Protein AF-A0A7X6YF67-F1 (afdb_monomer)

Sequence (470 aa):
MKRSTMWAGLFCGLAAAAMQTAEAADAVNAQYRPQLFKQFGDHVNTPDGLAQDRHGNIFMAAPNFVDASYPGAIMKMDKKTGKWSVFVTGLIHPETGRGAPMGMEFAEDGHLYYCDNQYFNDKNYKSRVMRVVIDKAGEPQRIEPVVENIKLANALRVRGNAIYFTETFFDLEGKNLGGVYRVPISAFKERPVRLLPKAQWQQDPYCIGVTETTPLPHRKDTAATDGMCFDKEGNIYTGNFGDGHFYVMRLQRDGSYAKPETLIYDPKIFPSCDGVCYYAKKNWVIITDSERNAVRYWDIKAGTLGLLWENVDTDGADGLLDQPCEPMVWGDKLIVVNFDMKFPGLLNTVNDNVHTVSVIDLGTGGCPFLNLFRKEAMRNFLDFKGKTALVTGAAGAIGKGVALGLAQRGARVVVTDLKQDTVDAVVAELTSAGYDVAGLAADVTDESRVKAVVELAATRFDKTIDILVN

Structure (mmCIF, N/CA/C/O backbone):
data_AF-A0A7X6YF67-F1
#
_entry.id   AF-A0A7X6YF67-F1
#
loop_
_atom_site.group_PDB
_atom_site.id
_atom_site.type_symbol
_atom_site.label_atom_id
_atom_site.label_alt_id
_atom_site.label_comp_id
_atom_site.label_asym_id
_atom_site.label_entity_id
_atom_site.label_seq_id
_atom_site.pdbx_PDB_ins_code
_atom_site.Cartn_x
_atom_site.Cartn_y
_atom_site.Cartn_z
_atom_site.occupancy
_atom_site.B_iso_or_equiv
_atom_site.auth_seq_id
_atom_site.auth_comp_id
_atom_site.auth_asym_id
_atom_site.auth_atom_id
_atom_site.pdbx_PDB_model_num
ATOM 1 N N . MET A 1 1 ? -8.583 -12.283 67.892 1.00 35.72 1 MET A N 1
ATOM 2 C CA . MET A 1 1 ? -8.104 -13.077 66.734 1.00 35.72 1 MET A CA 1
ATOM 3 C C . MET A 1 1 ? -9.302 -13.501 65.892 1.00 35.72 1 MET A C 1
ATOM 5 O O . MET A 1 1 ? -10.308 -13.852 66.487 1.00 35.72 1 MET A O 1
ATOM 9 N N . LYS A 1 2 ? -9.162 -13.494 64.555 1.00 32.31 2 LYS A N 1
ATOM 10 C CA . LYS A 1 2 ? -10.157 -13.796 63.491 1.00 32.31 2 LYS A CA 1
ATOM 11 C C . LYS A 1 2 ? -10.908 -12.600 62.871 1.00 32.31 2 LYS A C 1
ATOM 13 O O . LYS A 1 2 ? -12.111 -12.445 63.028 1.00 32.31 2 LYS A O 1
ATOM 18 N N . ARG A 1 3 ? -10.177 -11.822 62.065 1.00 29.69 3 ARG A N 1
ATOM 19 C CA . ARG A 1 3 ? -10.661 -11.147 60.843 1.00 29.69 3 ARG A CA 1
ATOM 20 C C . ARG A 1 3 ? -9.511 -11.159 59.826 1.00 29.69 3 ARG A C 1
ATOM 22 O O . ARG A 1 3 ? -8.701 -10.244 59.827 1.00 29.69 3 ARG A O 1
ATOM 29 N N . SER A 1 4 ? -9.375 -12.219 59.028 1.00 31.50 4 SER A N 1
ATOM 30 C CA . SER A 1 4 ? -8.362 -12.257 57.952 1.00 31.50 4 SER A CA 1
ATOM 31 C C . SER A 1 4 ? -8.718 -13.128 56.738 1.00 31.50 4 SER A C 1
ATOM 33 O O . SER A 1 4 ? -7.866 -13.341 55.888 1.00 31.50 4 SER A O 1
ATOM 35 N N . THR A 1 5 ? -9.959 -13.608 56.591 1.00 32.53 5 THR A N 1
ATOM 36 C CA . THR A 1 5 ? -10.282 -14.622 55.559 1.00 32.53 5 THR A CA 1
ATOM 37 C C . THR A 1 5 ? -11.200 -14.146 54.425 1.00 32.53 5 THR A C 1
ATOM 39 O O . THR A 1 5 ? -11.457 -14.911 53.507 1.00 32.53 5 THR A O 1
ATOM 42 N N . MET A 1 6 ? -11.669 -12.891 54.419 1.00 29.45 6 MET A N 1
ATOM 43 C CA . MET A 1 6 ? -12.591 -12.396 53.372 1.00 29.45 6 MET A CA 1
ATOM 44 C C . MET A 1 6 ? -11.921 -11.684 52.186 1.00 29.45 6 MET A C 1
A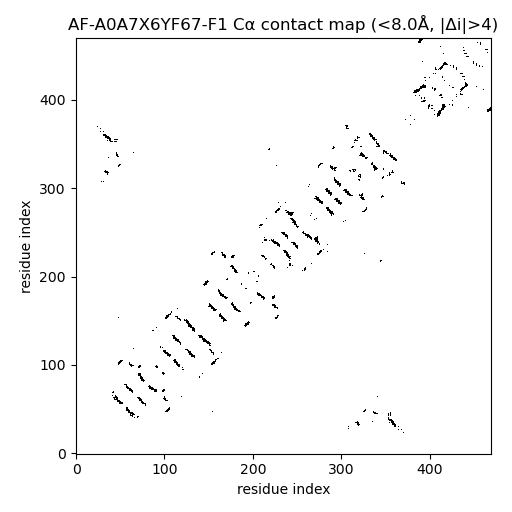TOM 46 O O . MET A 1 6 ? -12.584 -11.436 51.188 1.00 29.45 6 MET A O 1
ATOM 50 N N . TRP A 1 7 ? -10.620 -11.385 52.247 1.00 28.22 7 TRP A N 1
ATOM 51 C CA . TRP A 1 7 ? -9.927 -10.657 51.170 1.00 28.22 7 TRP A CA 1
ATOM 52 C C . TRP A 1 7 ? -9.307 -11.563 50.092 1.00 28.22 7 TRP A C 1
ATOM 54 O O . TRP A 1 7 ? -9.052 -11.103 48.984 1.00 28.22 7 TRP A O 1
ATOM 64 N N . ALA A 1 8 ? -9.127 -12.860 50.365 1.00 29.19 8 ALA A N 1
ATOM 65 C CA . ALA A 1 8 ? -8.535 -13.797 49.403 1.00 29.19 8 ALA A CA 1
ATOM 66 C C . ALA A 1 8 ? -9.515 -14.239 48.293 1.00 29.19 8 ALA A C 1
ATOM 68 O O . ALA A 1 8 ? -9.097 -14.484 47.166 1.00 29.19 8 ALA A O 1
ATOM 69 N N . GLY A 1 9 ? -10.824 -14.297 48.574 1.00 28.12 9 GLY A N 1
ATOM 70 C CA . GLY A 1 9 ? -11.831 -14.746 47.599 1.00 28.12 9 GLY A CA 1
ATOM 71 C C . GLY A 1 9 ? -12.125 -13.735 46.483 1.00 28.12 9 GLY A C 1
ATOM 72 O O . GLY A 1 9 ? -12.362 -14.128 45.344 1.00 28.12 9 GLY A O 1
ATOM 73 N N . LEU A 1 10 ? -12.056 -12.432 46.785 1.00 31.27 10 LEU A N 1
ATOM 74 C CA . LEU A 1 10 ? -12.351 -11.365 45.819 1.00 31.27 10 LEU A CA 1
ATOM 75 C C . LEU A 1 10 ? -11.184 -11.128 44.840 1.00 31.27 10 LEU A C 1
ATOM 77 O O . LEU A 1 10 ? -11.410 -10.869 43.660 1.00 31.27 10 LEU A O 1
ATOM 81 N N . PHE A 1 11 ? -9.939 -11.288 45.310 1.00 29.20 11 PHE A N 1
ATOM 82 C CA . PHE A 1 11 ? -8.738 -11.200 44.470 1.00 29.20 11 PHE A CA 1
ATOM 83 C C . PHE A 1 11 ? -8.618 -12.380 43.494 1.00 29.20 11 PHE A C 1
ATOM 85 O O . PHE A 1 11 ? -8.262 -12.165 42.338 1.00 29.20 11 PHE A O 1
ATOM 92 N N . CYS A 1 12 ? -8.990 -13.599 43.905 1.00 32.56 12 CYS A N 1
ATOM 93 C CA . CYS A 1 12 ? -9.022 -14.752 42.998 1.00 32.56 12 CYS A CA 1
ATOM 94 C C . CYS A 1 12 ? -10.116 -14.632 41.924 1.00 32.56 12 CYS A C 1
ATOM 96 O O . CYS A 1 12 ? -9.879 -15.019 40.786 1.00 32.56 12 CYS A O 1
ATOM 98 N N . GLY A 1 13 ? -11.284 -14.058 42.244 1.00 29.45 13 GLY A N 1
ATOM 99 C CA . GLY A 1 13 ? -12.366 -13.853 41.270 1.00 29.45 13 GLY A CA 1
ATOM 100 C C . GLY A 1 13 ? -12.049 -12.795 40.205 1.00 29.45 13 GLY A C 1
ATOM 101 O O . GLY A 1 13 ? -12.337 -13.001 39.030 1.00 29.45 13 GLY A O 1
ATOM 102 N N . LEU A 1 14 ? -11.398 -11.691 40.592 1.00 32.56 14 LEU A N 1
ATOM 103 C CA . LEU A 1 14 ? -10.946 -10.648 39.660 1.00 32.56 14 LEU A CA 1
ATOM 104 C C . LEU A 1 14 ? -9.750 -11.097 38.810 1.00 32.56 14 LEU A C 1
ATOM 106 O O . LEU A 1 14 ? -9.691 -10.758 37.631 1.00 32.56 14 LEU A O 1
ATOM 110 N N . ALA A 1 15 ? -8.829 -11.884 39.376 1.00 31.16 15 ALA A N 1
ATOM 111 C CA . ALA A 1 15 ? -7.734 -12.493 38.624 1.00 31.16 15 ALA A CA 1
ATOM 112 C C . ALA A 1 15 ? -8.245 -13.548 37.630 1.00 31.16 15 ALA A C 1
ATOM 114 O O . ALA A 1 15 ? -7.818 -13.543 36.483 1.00 31.16 15 ALA A O 1
ATOM 115 N N . ALA A 1 16 ? -9.211 -14.386 38.022 1.00 29.11 16 ALA A N 1
ATOM 116 C CA . ALA A 1 16 ? -9.825 -15.376 37.138 1.00 29.11 16 ALA A CA 1
ATOM 117 C C . ALA A 1 16 ? -10.653 -14.733 36.012 1.00 29.11 16 ALA A C 1
ATOM 119 O O . ALA A 1 16 ? -10.573 -15.181 34.874 1.00 29.11 16 ALA A O 1
ATOM 120 N N . ALA A 1 17 ? -11.389 -13.651 36.293 1.00 29.78 17 ALA A N 1
ATOM 121 C CA . ALA A 1 17 ? -12.105 -12.889 35.269 1.00 29.78 17 ALA A CA 1
ATOM 122 C C . ALA A 1 17 ? -11.143 -12.146 34.324 1.00 29.78 17 ALA A C 1
ATOM 124 O O . ALA A 1 17 ? -11.356 -12.143 33.116 1.00 29.78 17 ALA A O 1
ATOM 125 N N . ALA A 1 18 ? -10.053 -11.568 34.846 1.00 31.33 18 ALA A N 1
ATOM 126 C CA . ALA A 1 18 ? -9.007 -10.952 34.030 1.00 31.33 18 ALA A CA 1
ATOM 127 C C . ALA A 1 18 ? -8.270 -11.984 33.156 1.00 31.33 18 ALA A C 1
ATOM 129 O O . ALA A 1 18 ? -8.028 -11.708 31.983 1.00 31.33 18 ALA A O 1
ATOM 130 N N . MET A 1 19 ? -7.977 -13.175 33.693 1.00 29.70 19 MET A N 1
ATOM 131 C CA . MET A 1 19 ? -7.393 -14.296 32.948 1.00 29.70 19 MET A CA 1
ATOM 132 C C . MET A 1 19 ? -8.359 -14.828 31.886 1.00 29.70 19 MET A C 1
ATOM 134 O O . MET A 1 19 ? -7.939 -14.967 30.750 1.00 29.70 19 MET A O 1
ATOM 138 N N . GLN A 1 20 ? -9.655 -14.988 32.180 1.00 28.09 20 GLN A N 1
ATOM 139 C CA . GLN A 1 20 ? -10.658 -15.368 31.173 1.00 28.09 20 GLN A CA 1
ATOM 140 C C . GLN A 1 20 ? -10.812 -14.324 30.060 1.00 28.09 20 GLN A C 1
ATOM 142 O O . GLN A 1 20 ? -10.992 -14.688 28.901 1.00 28.09 20 GLN A O 1
ATOM 147 N N . THR A 1 21 ? -10.725 -13.026 30.373 1.00 34.03 21 THR A N 1
ATOM 148 C CA . THR A 1 21 ? -10.759 -11.969 29.344 1.00 34.03 21 THR A CA 1
ATOM 149 C C . THR A 1 21 ? -9.468 -11.878 28.532 1.00 34.03 21 THR A C 1
ATOM 151 O O . THR A 1 21 ? -9.527 -11.527 27.357 1.00 34.03 21 THR A O 1
ATOM 154 N N . ALA A 1 22 ? -8.317 -12.201 29.130 1.00 29.28 22 ALA A N 1
ATOM 155 C CA . ALA A 1 22 ? -7.031 -12.261 28.440 1.00 29.28 22 ALA A CA 1
ATOM 156 C C . ALA A 1 22 ? -6.946 -13.503 27.542 1.00 29.28 22 ALA A C 1
ATOM 158 O O . ALA A 1 22 ? -6.651 -13.364 26.365 1.00 29.28 22 ALA A O 1
ATOM 159 N N . GLU A 1 23 ? -7.343 -14.678 28.039 1.00 28.81 23 GLU A N 1
ATOM 160 C CA . GLU A 1 23 ? -7.458 -15.913 27.253 1.00 28.81 23 GLU A CA 1
ATOM 161 C C . GLU A 1 23 ? -8.452 -15.760 26.094 1.00 28.81 23 GLU A C 1
ATOM 163 O O . GLU A 1 23 ? -8.193 -16.253 25.001 1.00 28.81 23 GLU A O 1
ATOM 168 N N . ALA A 1 24 ? -9.563 -15.037 26.283 1.00 30.62 24 ALA A N 1
ATOM 169 C CA . ALA A 1 24 ? -10.509 -14.746 25.205 1.00 30.62 24 ALA A CA 1
ATOM 170 C C . ALA A 1 24 ? -9.950 -13.757 24.161 1.00 30.62 24 ALA A C 1
ATOM 172 O O . ALA A 1 24 ? -10.218 -13.918 22.973 1.00 30.62 24 ALA A O 1
ATOM 173 N N . ALA A 1 25 ? -9.170 -12.751 24.569 1.00 32.56 25 ALA A N 1
ATOM 174 C CA . ALA A 1 25 ? -8.519 -11.814 23.649 1.00 32.56 25 ALA A CA 1
ATOM 175 C C . ALA A 1 25 ? -7.351 -12.469 22.883 1.00 32.56 25 ALA A C 1
ATOM 177 O O . ALA A 1 25 ? -7.236 -12.285 21.670 1.00 32.56 25 ALA A O 1
ATOM 178 N N . ASP A 1 26 ? -6.555 -13.300 23.559 1.00 38.50 26 ASP A N 1
ATOM 179 C CA . ASP A 1 26 ? -5.487 -14.107 22.960 1.00 38.50 26 ASP A CA 1
ATOM 180 C C . ASP A 1 26 ? -6.064 -15.164 22.001 1.00 38.50 26 ASP A C 1
ATOM 182 O O . ASP A 1 26 ? -5.534 -15.368 20.907 1.00 38.50 26 ASP A O 1
ATOM 186 N N . ALA A 1 27 ? -7.215 -15.764 22.331 1.00 43.22 27 ALA A N 1
ATOM 187 C CA . ALA A 1 27 ? -7.937 -16.675 21.439 1.00 43.22 27 ALA A CA 1
ATOM 188 C C . ALA A 1 27 ? -8.499 -15.978 20.179 1.00 43.22 27 ALA A C 1
ATOM 190 O O . ALA A 1 27 ? -8.537 -16.582 19.106 1.00 43.22 27 ALA A O 1
ATOM 191 N N . VAL A 1 28 ? -8.902 -14.703 20.274 1.00 48.84 28 VAL A N 1
ATOM 192 C CA . VAL A 1 28 ? -9.404 -13.892 19.142 1.00 48.84 28 VAL A CA 1
ATOM 193 C C . VAL A 1 28 ? -8.268 -13.324 18.275 1.00 48.84 28 VAL A C 1
ATOM 195 O O . VAL A 1 28 ? -8.491 -13.071 17.091 1.00 48.84 28 VAL A O 1
ATOM 198 N N . ASN A 1 29 ? -7.050 -13.168 18.801 1.00 59.47 29 ASN A N 1
ATOM 199 C CA . ASN A 1 29 ? -5.863 -12.911 17.974 1.00 59.47 29 ASN A CA 1
ATOM 200 C C . ASN A 1 29 ? -5.378 -14.191 17.278 1.00 59.47 29 ASN A C 1
ATOM 202 O O . ASN A 1 29 ? -5.012 -14.149 16.107 1.00 59.47 29 ASN A O 1
ATOM 206 N N . ALA A 1 30 ? -5.447 -15.350 17.944 1.00 72.06 30 ALA A N 1
ATOM 207 C CA . ALA A 1 30 ? -4.992 -16.621 17.375 1.00 72.06 30 ALA A CA 1
ATOM 208 C C . ALA A 1 30 ? -5.722 -17.028 16.076 1.00 72.06 30 ALA A C 1
ATOM 210 O O . ALA A 1 30 ? -5.107 -17.638 15.204 1.00 72.06 30 ALA A O 1
ATOM 211 N N . GLN A 1 31 ? -7.001 -16.667 15.903 1.00 80.06 31 GLN A N 1
ATOM 212 C CA . GLN A 1 31 ? -7.744 -16.923 14.650 1.00 80.06 31 GLN A CA 1
ATOM 213 C C . GLN A 1 31 ? -7.176 -16.167 13.436 1.00 80.06 31 GLN A C 1
ATOM 215 O O . GLN A 1 31 ? -7.316 -16.649 12.316 1.00 80.06 31 GLN A O 1
ATOM 220 N N . TYR A 1 32 ? -6.525 -15.018 13.647 1.00 89.75 32 TYR A N 1
ATOM 221 C CA . TYR A 1 32 ? -5.886 -14.225 12.594 1.00 89.75 32 TYR A CA 1
ATOM 222 C C . TYR A 1 32 ? -4.368 -14.409 12.574 1.00 89.75 32 TYR A C 1
ATOM 224 O O . TYR A 1 32 ? -3.666 -13.614 11.951 1.00 89.75 32 TYR A O 1
ATOM 232 N N . ARG A 1 33 ? -3.848 -15.449 13.240 1.00 92.12 33 ARG A N 1
ATOM 233 C CA . ARG A 1 33 ? -2.414 -15.722 13.247 1.00 92.12 33 ARG A CA 1
ATOM 234 C C . ARG A 1 33 ? -1.914 -15.906 11.805 1.00 92.12 33 ARG A C 1
ATOM 236 O O . ARG A 1 33 ? -2.406 -16.805 11.115 1.00 92.12 33 ARG A O 1
ATOM 243 N N . PRO A 1 34 ? -0.919 -15.118 11.371 1.00 95.06 34 PRO A N 1
ATOM 244 C CA . PRO A 1 34 ? -0.240 -15.313 10.104 1.00 95.06 34 PRO A CA 1
ATOM 245 C C . PRO A 1 34 ? 0.360 -16.717 9.986 1.00 95.06 34 PRO A C 1
ATOM 247 O O . PRO A 1 34 ? 0.810 -17.316 10.969 1.00 95.06 34 PRO A O 1
ATOM 250 N N . GLN A 1 35 ? 0.350 -17.244 8.769 1.00 94.50 35 GLN A N 1
ATOM 251 C CA . GLN A 1 35 ? 0.965 -18.514 8.395 1.00 94.50 35 GLN A CA 1
ATOM 252 C C . GLN A 1 35 ? 1.841 -18.310 7.165 1.00 94.50 35 GLN A C 1
ATOM 254 O O . GLN A 1 35 ? 1.585 -17.412 6.363 1.00 94.50 35 GLN A O 1
ATOM 259 N N . LEU A 1 36 ? 2.850 -19.161 6.986 1.00 94.06 36 LEU A N 1
ATOM 260 C CA . LEU A 1 36 ? 3.744 -19.049 5.842 1.00 94.06 36 LEU A CA 1
ATOM 261 C C . LEU A 1 36 ? 2.960 -19.376 4.569 1.00 94.06 36 LEU A C 1
ATOM 263 O O . LEU A 1 36 ? 2.446 -20.484 4.408 1.00 94.06 36 LEU A O 1
ATOM 267 N N . PHE A 1 37 ? 2.870 -18.412 3.657 1.00 94.31 37 PHE A N 1
ATOM 268 C CA . PHE A 1 37 ? 2.242 -18.612 2.356 1.00 94.31 37 PHE A CA 1
ATOM 269 C C . PHE A 1 37 ? 3.264 -19.067 1.323 1.00 94.31 37 PHE A C 1
ATOM 271 O O . PHE A 1 37 ? 3.044 -20.030 0.585 1.00 94.31 37 PHE A O 1
ATOM 278 N N . LYS A 1 38 ? 4.394 -18.358 1.264 1.00 92.25 38 LYS A N 1
ATOM 279 C CA . LYS A 1 38 ? 5.453 -18.625 0.302 1.00 92.25 38 LYS A CA 1
ATOM 280 C C . LYS A 1 38 ? 6.793 -18.142 0.837 1.00 92.25 38 LYS A C 1
ATOM 282 O O . LYS A 1 38 ? 6.942 -16.991 1.230 1.00 92.25 38 LYS A O 1
ATOM 287 N N . GLN A 1 39 ? 7.768 -19.039 0.749 1.00 90.75 39 GLN A N 1
ATOM 288 C CA . GLN A 1 39 ? 9.186 -18.734 0.858 1.00 90.75 39 GLN A CA 1
ATOM 289 C C . GLN A 1 39 ? 9.800 -18.730 -0.549 1.00 90.75 39 GLN A C 1
ATOM 291 O O . GLN A 1 39 ? 9.609 -19.688 -1.323 1.00 90.75 39 GLN A O 1
ATOM 296 N N . PHE A 1 40 ? 10.498 -17.655 -0.903 1.00 89.44 40 PHE A N 1
ATOM 297 C CA . PHE A 1 40 ? 11.361 -17.607 -2.083 1.00 89.44 40 PHE A CA 1
ATOM 298 C C . PHE A 1 40 ? 12.824 -17.850 -1.690 1.00 89.44 40 PHE A C 1
ATOM 300 O O . PHE A 1 40 ? 13.145 -18.016 -0.520 1.00 89.44 40 PHE A O 1
ATOM 307 N N . GLY A 1 41 ? 13.700 -17.964 -2.687 1.00 87.31 41 GLY A N 1
ATOM 308 C CA . GLY A 1 41 ? 15.145 -17.928 -2.451 1.00 87.31 41 GLY A CA 1
ATOM 309 C C . GLY A 1 41 ? 15.694 -16.524 -2.693 1.00 87.31 41 GLY A C 1
ATOM 310 O O . GLY A 1 41 ? 14.943 -15.622 -3.051 1.00 87.31 41 GLY A O 1
ATOM 311 N N . ASP A 1 42 ? 17.014 -16.388 -2.633 1.00 89.25 42 ASP A N 1
ATOM 312 C CA . ASP A 1 42 ? 17.765 -15.117 -2.681 1.00 89.25 42 ASP A CA 1
ATOM 313 C C . ASP A 1 42 ? 17.442 -14.195 -3.875 1.00 89.25 42 ASP A C 1
ATOM 315 O O . ASP A 1 42 ? 17.629 -12.982 -3.814 1.00 89.25 42 ASP A O 1
ATOM 319 N N . HIS A 1 43 ? 16.902 -14.756 -4.960 1.00 89.19 43 HIS A N 1
ATOM 320 C CA . HIS A 1 43 ? 16.446 -14.018 -6.142 1.00 89.19 43 HIS A CA 1
ATOM 321 C C . HIS A 1 43 ? 15.184 -13.162 -5.920 1.00 89.19 43 HIS A C 1
ATOM 323 O O . HIS A 1 43 ? 14.782 -12.433 -6.829 1.00 89.19 43 HIS A O 1
ATOM 329 N N . VAL A 1 44 ? 14.550 -13.266 -4.749 1.00 91.88 44 VAL A N 1
ATOM 330 C CA . VAL A 1 44 ? 13.427 -12.435 -4.285 1.00 91.88 44 VAL A CA 1
ATOM 331 C C . VAL A 1 44 ? 13.709 -12.033 -2.834 1.00 91.88 44 VAL A C 1
ATOM 333 O O . VAL A 1 44 ? 13.039 -12.488 -1.918 1.00 91.88 44 VAL A O 1
ATOM 336 N N . ASN A 1 45 ? 14.758 -11.242 -2.617 1.00 90.69 45 ASN A N 1
ATOM 337 C CA . ASN A 1 45 ? 15.262 -10.911 -1.276 1.00 90.69 45 ASN A CA 1
ATOM 338 C C . ASN A 1 45 ? 14.582 -9.704 -0.619 1.00 90.69 45 ASN A C 1
ATOM 340 O O . ASN A 1 45 ? 14.738 -9.492 0.573 1.00 90.69 45 ASN A O 1
ATOM 344 N N . THR A 1 46 ? 13.838 -8.911 -1.382 1.00 91.94 46 THR A N 1
ATOM 345 C CA . THR A 1 46 ? 13.055 -7.791 -0.849 1.00 91.94 46 THR A CA 1
ATOM 346 C C . THR A 1 46 ? 11.798 -7.708 -1.701 1.00 91.94 46 THR A C 1
ATOM 348 O O . THR A 1 46 ? 11.832 -7.026 -2.723 1.00 91.94 46 THR A O 1
ATOM 351 N N . PRO A 1 47 ? 10.764 -8.523 -1.442 1.00 94.44 47 PRO A N 1
ATOM 352 C CA . PRO A 1 47 ? 9.509 -8.466 -2.184 1.00 94.44 47 PRO A CA 1
ATOM 353 C C . PRO A 1 47 ? 8.679 -7.243 -1.777 1.00 94.44 47 PRO A C 1
ATOM 355 O O . PRO A 1 47 ? 8.821 -6.727 -0.675 1.00 94.44 47 PRO A O 1
ATOM 358 N N . ASP A 1 48 ? 7.792 -6.804 -2.666 1.00 94.94 48 ASP A N 1
ATOM 359 C CA . ASP A 1 48 ? 6.909 -5.659 -2.422 1.00 94.94 48 ASP A CA 1
ATOM 360 C C . ASP A 1 48 ? 5.535 -5.877 -3.099 1.00 94.94 48 ASP A C 1
ATOM 362 O O . ASP A 1 48 ? 4.960 -6.964 -3.010 1.00 94.94 48 ASP A O 1
ATOM 366 N N . GLY A 1 49 ? 5.023 -4.868 -3.806 1.00 94.38 49 GLY A N 1
ATOM 367 C CA . GLY A 1 49 ? 3.695 -4.746 -4.383 1.00 94.38 49 GLY A CA 1
ATOM 368 C C . GLY A 1 49 ? 3.093 -6.020 -4.966 1.00 94.38 49 GLY A C 1
ATOM 369 O O . GLY A 1 49 ? 3.735 -6.780 -5.696 1.00 94.38 49 GLY A O 1
ATOM 370 N N . LEU A 1 50 ? 1.803 -6.200 -4.701 1.00 97.31 50 LEU A N 1
ATOM 371 C CA . LEU A 1 50 ? 0.982 -7.293 -5.192 1.00 97.31 50 LEU A CA 1
ATOM 372 C C . LEU A 1 50 ? -0.037 -6.772 -6.204 1.00 97.31 50 LEU A C 1
ATOM 374 O O . LEU A 1 50 ? -0.586 -5.686 -6.051 1.00 97.31 50 LEU A O 1
ATOM 378 N N . ALA A 1 51 ? -0.348 -7.595 -7.199 1.00 97.44 51 ALA A N 1
ATOM 379 C CA . ALA A 1 51 ? -1.515 -7.409 -8.051 1.00 97.44 51 ALA A CA 1
ATOM 380 C C . ALA A 1 51 ? -2.216 -8.738 -8.315 1.00 97.44 51 ALA A C 1
ATOM 382 O O . ALA A 1 51 ? -1.627 -9.821 -8.237 1.00 97.44 51 ALA A O 1
ATOM 383 N N . GLN A 1 52 ? -3.484 -8.642 -8.698 1.00 96.00 52 GLN A N 1
ATOM 384 C CA . GLN A 1 52 ? -4.273 -9.771 -9.155 1.00 96.00 52 GLN A CA 1
ATOM 385 C C . GLN A 1 52 ? -4.788 -9.517 -10.572 1.00 96.00 52 GLN A C 1
ATOM 387 O O . GLN A 1 52 ? -5.353 -8.467 -10.861 1.00 96.00 52 GLN A O 1
ATOM 392 N N . ASP A 1 53 ? -4.648 -10.507 -11.456 1.00 95.25 53 ASP A N 1
ATOM 393 C CA . ASP A 1 53 ? -5.313 -10.454 -12.759 1.00 95.25 53 ASP A CA 1
ATOM 394 C C . ASP A 1 53 ? -6.777 -10.929 -12.688 1.00 95.25 53 ASP A C 1
ATOM 396 O O . ASP A 1 53 ? -7.243 -11.528 -11.716 1.00 95.25 53 ASP A O 1
ATOM 400 N N . ARG A 1 54 ? -7.513 -10.742 -13.788 1.00 92.69 54 ARG A N 1
ATOM 401 C CA . ARG A 1 54 ? -8.916 -11.181 -13.927 1.00 92.69 54 ARG A CA 1
ATOM 402 C C . ARG A 1 54 ? -9.136 -12.694 -13.752 1.00 92.69 54 ARG A C 1
ATOM 404 O O . ARG A 1 54 ? -10.271 -13.131 -13.572 1.00 92.69 54 ARG A O 1
ATOM 411 N N . HIS A 1 55 ? -8.086 -13.504 -13.879 1.00 92.62 55 HIS A N 1
ATOM 412 C CA . HIS A 1 55 ? -8.137 -14.959 -13.711 1.00 92.62 55 HIS A CA 1
ATOM 413 C C . HIS A 1 55 ? -7.838 -15.376 -12.266 1.00 92.62 55 HIS A C 1
ATOM 415 O O . HIS A 1 55 ? -8.014 -16.541 -11.899 1.00 92.62 55 HIS A O 1
ATOM 421 N N . GLY A 1 56 ? -7.460 -14.413 -11.430 1.00 93.56 56 GLY A N 1
ATOM 422 C CA . GLY A 1 56 ? -7.152 -14.573 -10.027 1.00 93.56 56 GLY A CA 1
ATOM 423 C C . GLY A 1 56 ? -5.704 -14.965 -9.746 1.00 93.56 56 GLY A C 1
ATOM 424 O O . GLY A 1 56 ? -5.415 -15.298 -8.593 1.00 93.56 56 GLY A O 1
ATOM 425 N N . ASN A 1 57 ? -4.831 -14.952 -10.759 1.00 96.50 57 ASN A N 1
ATOM 426 C CA . ASN A 1 57 ? -3.394 -15.156 -10.590 1.00 96.50 57 ASN A CA 1
ATOM 427 C C . ASN A 1 57 ? -2.809 -14.003 -9.775 1.00 96.50 57 ASN A C 1
ATOM 429 O O . ASN A 1 57 ? -3.283 -12.872 -9.886 1.00 96.50 57 ASN A O 1
ATOM 433 N N . ILE A 1 58 ? -1.790 -14.299 -8.974 1.00 97.69 58 ILE A N 1
ATOM 434 C CA . ILE A 1 58 ? -1.109 -13.305 -8.138 1.00 97.69 58 ILE A CA 1
ATOM 435 C C . ILE A 1 58 ? 0.180 -12.894 -8.837 1.00 97.69 58 ILE A C 1
ATOM 437 O O . ILE A 1 58 ? 0.899 -13.744 -9.358 1.00 97.69 58 ILE A O 1
ATOM 441 N N . PHE A 1 59 ? 0.473 -11.604 -8.830 1.00 98.06 59 PHE A N 1
ATOM 442 C CA . PHE A 1 59 ? 1.725 -11.030 -9.293 1.00 98.06 59 PHE A CA 1
ATOM 443 C C . PHE A 1 59 ? 2.381 -10.313 -8.123 1.00 98.06 59 PHE A C 1
ATOM 445 O O . PHE A 1 59 ? 1.674 -9.753 -7.290 1.00 98.06 59 PHE A O 1
ATOM 452 N N . MET A 1 60 ? 3.706 -10.370 -8.044 1.00 97.56 60 MET A N 1
ATOM 453 C CA . MET A 1 60 ? 4.459 -9.811 -6.925 1.00 97.56 60 MET A CA 1
ATOM 454 C C . MET A 1 60 ? 5.740 -9.149 -7.418 1.00 97.56 60 MET A C 1
ATOM 456 O O . MET A 1 60 ? 6.484 -9.749 -8.198 1.00 97.56 60 MET A O 1
ATOM 460 N N . ALA A 1 61 ? 5.998 -7.930 -6.963 1.00 97.12 61 ALA A N 1
ATOM 461 C CA . ALA A 1 61 ? 7.250 -7.228 -7.188 1.00 97.12 61 ALA A CA 1
ATOM 462 C C . ALA A 1 61 ? 8.374 -7.839 -6.350 1.00 97.12 61 ALA A C 1
ATOM 464 O O . ALA A 1 61 ? 8.180 -8.234 -5.204 1.00 97.12 61 ALA A O 1
ATOM 465 N N . ALA A 1 62 ? 9.565 -7.871 -6.931 1.00 95.56 62 ALA A N 1
ATOM 466 C CA . ALA A 1 62 ? 10.814 -8.179 -6.259 1.00 95.56 62 ALA A CA 1
ATOM 467 C C . ALA A 1 62 ? 11.846 -7.120 -6.673 1.00 95.56 62 ALA A C 1
ATOM 469 O O . ALA A 1 62 ? 12.567 -7.330 -7.653 1.00 95.56 62 ALA A O 1
ATOM 470 N N . PRO A 1 63 ? 11.887 -5.950 -6.011 1.00 95.12 63 PRO A N 1
ATOM 471 C CA . PRO A 1 63 ? 12.902 -4.930 -6.267 1.00 95.12 63 PRO A CA 1
ATOM 472 C C . PRO A 1 63 ? 14.324 -5.379 -5.920 1.00 95.12 63 PRO A C 1
ATOM 474 O O . PRO A 1 63 ? 15.260 -4.920 -6.573 1.00 95.12 63 PRO A O 1
ATOM 477 N N . ASN A 1 64 ? 14.481 -6.305 -4.964 1.00 94.00 64 ASN A N 1
ATOM 478 C CA . ASN A 1 64 ? 15.768 -6.886 -4.558 1.00 94.00 64 ASN A CA 1
ATOM 479 C C . ASN A 1 64 ? 16.783 -5.838 -4.059 1.00 94.00 64 ASN A C 1
ATOM 481 O O . ASN A 1 64 ? 17.908 -5.744 -4.556 1.00 94.00 64 ASN A O 1
ATOM 485 N N . PHE A 1 65 ? 16.372 -5.012 -3.092 1.00 93.00 65 PHE A N 1
ATOM 486 C CA . PHE A 1 65 ? 17.215 -3.944 -2.548 1.00 93.00 65 PHE A CA 1
ATOM 487 C C . PHE A 1 65 ? 18.319 -4.456 -1.617 1.00 93.00 65 PHE A C 1
ATOM 489 O O . PHE A 1 65 ? 19.378 -3.830 -1.548 1.00 93.00 65 PHE A O 1
ATOM 496 N N . VAL A 1 66 ? 18.091 -5.572 -0.917 1.00 91.19 66 VAL A N 1
ATOM 497 C CA . VAL A 1 66 ? 19.053 -6.142 0.039 1.00 91.19 66 VAL A CA 1
ATOM 498 C C . VAL A 1 66 ? 20.251 -6.762 -0.680 1.00 91.19 66 VAL A C 1
ATOM 500 O O . VAL A 1 66 ? 21.392 -6.394 -0.397 1.00 91.19 66 VAL A O 1
ATOM 503 N N . ASP A 1 67 ? 20.005 -7.660 -1.636 1.00 90.94 67 ASP A N 1
ATOM 504 C CA . ASP A 1 67 ? 21.041 -8.186 -2.527 1.00 90.94 67 ASP A CA 1
ATOM 505 C C . ASP A 1 67 ? 20.748 -7.778 -3.965 1.00 90.94 67 ASP A C 1
ATOM 507 O O . ASP A 1 67 ? 20.077 -8.467 -4.742 1.00 90.94 67 ASP A O 1
ATOM 511 N N . ALA A 1 68 ? 21.330 -6.639 -4.317 1.00 89.00 68 ALA A N 1
ATOM 512 C CA . ALA A 1 68 ? 21.216 -6.080 -5.640 1.00 89.00 68 ALA A CA 1
ATOM 513 C C . ALA A 1 68 ? 22.023 -6.882 -6.687 1.00 89.00 68 ALA A C 1
ATOM 515 O O . ALA A 1 68 ? 22.006 -6.527 -7.857 1.00 89.00 68 ALA A O 1
ATOM 516 N N . SER A 1 69 ? 22.759 -7.951 -6.373 1.00 91.25 69 SER A N 1
ATOM 517 C CA . SER A 1 69 ? 23.329 -8.800 -7.437 1.00 91.25 69 SER A CA 1
ATOM 518 C C . SER A 1 69 ? 22.233 -9.454 -8.297 1.00 91.25 69 SER A C 1
ATOM 520 O O . SER A 1 69 ? 22.438 -9.686 -9.493 1.00 91.25 69 SER A O 1
ATOM 522 N N . TYR A 1 70 ? 21.038 -9.641 -7.729 1.00 92.06 70 TYR A N 1
ATOM 523 C CA . TYR A 1 70 ? 19.847 -10.076 -8.444 1.00 92.06 70 TYR A CA 1
ATOM 524 C C . TYR A 1 70 ? 19.137 -8.893 -9.127 1.00 92.06 70 TYR A C 1
ATOM 526 O O . TYR A 1 70 ? 19.005 -7.814 -8.544 1.00 92.06 70 TYR A O 1
ATOM 534 N N . PRO A 1 71 ? 18.666 -9.049 -10.378 1.00 92.94 71 PRO A N 1
ATOM 535 C CA . PRO A 1 71 ? 17.885 -8.011 -11.037 1.00 92.94 71 PRO A CA 1
ATOM 536 C C . PRO A 1 71 ? 16.494 -7.900 -10.405 1.00 92.94 71 PRO A C 1
ATOM 538 O O . PRO A 1 71 ? 15.927 -8.900 -9.963 1.00 92.94 71 PRO A O 1
ATOM 541 N N . GLY A 1 72 ? 15.910 -6.702 -10.447 1.00 95.06 72 GLY A N 1
ATOM 542 C CA . GLY A 1 72 ? 14.500 -6.532 -10.123 1.00 95.06 72 GLY A CA 1
ATOM 543 C C . GLY A 1 72 ? 13.612 -7.352 -11.064 1.00 95.06 72 GLY A C 1
ATOM 544 O O . GLY A 1 72 ? 13.865 -7.427 -12.277 1.00 95.06 72 GLY A O 1
ATOM 545 N N . ALA A 1 73 ? 12.573 -7.970 -10.513 1.00 96.12 73 ALA A N 1
ATOM 546 C CA . ALA A 1 73 ? 11.681 -8.864 -11.241 1.00 96.12 73 ALA A CA 1
ATOM 547 C C . ALA A 1 73 ? 10.224 -8.719 -10.788 1.00 96.12 73 ALA A C 1
ATOM 549 O O . ALA A 1 73 ? 9.931 -8.222 -9.705 1.00 96.12 73 ALA A O 1
ATOM 550 N N . ILE A 1 74 ? 9.303 -9.185 -11.629 1.00 97.94 74 ILE A N 1
ATOM 551 C CA . ILE A 1 74 ? 7.907 -9.420 -11.255 1.00 97.94 74 ILE A CA 1
ATOM 552 C C . ILE A 1 74 ? 7.669 -10.924 -11.344 1.00 97.94 74 ILE A C 1
ATOM 554 O O . ILE A 1 74 ? 7.897 -11.539 -12.389 1.00 97.94 74 ILE A O 1
ATOM 558 N N . MET A 1 75 ? 7.221 -11.516 -10.245 1.00 97.25 75 MET A N 1
ATOM 559 C CA . MET A 1 75 ? 6.875 -12.928 -10.124 1.00 97.25 75 MET A CA 1
ATOM 560 C C . MET A 1 75 ? 5.381 -13.122 -10.393 1.00 97.25 75 MET A C 1
ATOM 562 O O . MET A 1 75 ? 4.585 -12.227 -10.130 1.00 97.25 75 MET A O 1
ATOM 566 N N . LYS A 1 76 ? 4.987 -14.296 -10.890 1.00 97.50 76 LYS A N 1
ATOM 567 C CA . LYS A 1 76 ? 3.587 -14.692 -11.109 1.00 97.50 76 LYS A CA 1
ATOM 568 C C . LYS A 1 76 ? 3.316 -16.040 -10.466 1.00 97.50 76 LYS A C 1
ATOM 570 O O . LYS A 1 76 ? 4.073 -16.981 -10.688 1.00 97.50 76 LYS A O 1
ATOM 575 N N . MET A 1 77 ? 2.209 -16.141 -9.744 1.00 97.19 77 MET A N 1
ATOM 576 C CA . MET A 1 77 ? 1.614 -17.380 -9.260 1.00 97.19 77 MET A CA 1
ATOM 577 C C . MET A 1 77 ? 0.376 -17.703 -10.088 1.00 97.19 77 MET A C 1
ATOM 579 O O . MET A 1 77 ? -0.591 -16.939 -10.103 1.00 97.19 77 MET A O 1
ATOM 583 N N . ASP A 1 78 ? 0.371 -18.862 -10.735 1.00 96.06 78 ASP A N 1
ATOM 584 C CA . ASP A 1 78 ? -0.843 -19.374 -11.361 1.00 96.06 78 ASP A CA 1
ATOM 585 C C . ASP A 1 78 ? -1.824 -19.863 -10.283 1.00 96.06 78 ASP A C 1
ATOM 587 O O . ASP A 1 78 ? -1.494 -20.717 -9.459 1.00 96.06 78 ASP A O 1
ATOM 591 N N . LYS A 1 79 ? -3.053 -19.339 -10.294 1.00 94.06 79 LYS A N 1
ATOM 592 C CA . LYS A 1 79 ? -4.068 -19.639 -9.273 1.00 94.06 79 LYS A CA 1
ATOM 593 C C . LYS A 1 79 ? -4.469 -21.113 -9.235 1.00 94.06 79 LYS A C 1
ATOM 595 O O . LYS A 1 79 ? -4.829 -21.614 -8.173 1.00 94.06 79 LYS A O 1
ATOM 600 N N . LYS A 1 80 ? -4.477 -21.800 -10.381 1.00 93.56 80 LYS A N 1
ATOM 601 C CA . LYS A 1 80 ? -4.974 -23.182 -10.479 1.00 93.56 80 LYS A CA 1
ATOM 602 C C . LYS A 1 80 ? -3.949 -24.188 -9.974 1.00 93.56 80 LYS A C 1
ATOM 604 O O . LYS A 1 80 ? -4.315 -25.168 -9.337 1.00 93.56 80 LYS A O 1
ATOM 609 N N . THR A 1 81 ? -2.685 -23.959 -10.299 1.00 95.88 81 THR A N 1
ATOM 610 C CA . THR A 1 81 ? -1.575 -24.870 -10.008 1.00 95.88 81 THR A CA 1
ATOM 611 C C . THR A 1 81 ? -0.803 -24.477 -8.754 1.00 95.88 81 THR A C 1
ATOM 613 O O . THR A 1 81 ? -0.085 -25.303 -8.201 1.00 95.88 81 THR A O 1
ATOM 616 N N . GLY A 1 82 ? -0.907 -23.217 -8.326 1.00 93.50 82 GLY A N 1
ATOM 617 C CA . GLY A 1 82 ? -0.093 -22.636 -7.262 1.00 93.50 82 GLY A CA 1
ATOM 618 C C . GLY A 1 82 ? 1.379 -22.442 -7.638 1.00 93.50 82 GLY A C 1
ATOM 619 O O . GLY A 1 82 ? 2.195 -22.095 -6.783 1.00 93.50 82 GLY A O 1
ATOM 620 N N . LYS A 1 83 ? 1.747 -22.678 -8.903 1.00 96.00 83 LYS A N 1
ATOM 621 C CA . LYS A 1 83 ? 3.133 -22.603 -9.361 1.00 96.00 83 LYS A CA 1
ATOM 622 C C . LYS A 1 83 ? 3.556 -21.150 -9.551 1.00 96.00 83 LYS A C 1
ATOM 624 O O . LYS A 1 83 ? 2.863 -20.385 -10.218 1.00 96.00 83 LYS A O 1
ATOM 629 N N . TRP A 1 84 ? 4.736 -20.825 -9.029 1.00 96.31 84 TRP A N 1
ATOM 630 C CA . TRP A 1 84 ? 5.401 -19.545 -9.242 1.00 96.31 84 TRP A CA 1
ATOM 631 C C . TRP A 1 84 ? 6.375 -19.593 -10.425 1.00 96.31 84 TRP A C 1
ATOM 633 O O . TRP A 1 84 ? 7.069 -20.593 -10.631 1.00 96.31 84 TRP A O 1
ATOM 643 N N . SER A 1 85 ? 6.452 -18.502 -11.180 1.00 95.81 85 SER A N 1
ATOM 644 C CA . SER A 1 85 ? 7.415 -18.279 -12.263 1.00 95.81 85 SER A CA 1
ATOM 645 C C . SER A 1 85 ? 7.787 -16.801 -12.363 1.00 95.81 85 SER A C 1
ATOM 647 O O . SER A 1 85 ? 7.026 -15.939 -11.928 1.00 95.81 85 SER A O 1
ATOM 649 N N . VAL A 1 86 ? 8.928 -16.495 -12.980 1.00 95.88 86 VAL A N 1
ATOM 650 C CA . VAL A 1 86 ? 9.254 -15.117 -13.373 1.00 95.88 86 VAL A CA 1
ATOM 651 C C . VAL A 1 86 ? 8.286 -14.695 -14.478 1.00 95.88 86 VAL A C 1
ATOM 653 O O . VAL A 1 86 ? 8.162 -15.394 -15.481 1.00 95.88 86 VAL A O 1
ATOM 656 N N . PHE A 1 87 ? 7.583 -13.583 -14.280 1.00 96.81 87 PHE A N 1
ATOM 657 C CA . PHE A 1 87 ? 6.723 -12.979 -15.296 1.00 96.81 87 PHE A CA 1
ATOM 658 C C . PHE A 1 87 ? 7.520 -12.016 -16.166 1.00 96.81 87 PHE A C 1
ATOM 660 O O . PHE A 1 87 ? 7.512 -12.124 -17.386 1.00 96.81 87 PHE A O 1
ATOM 667 N N . VAL A 1 88 ? 8.248 -11.101 -15.529 1.00 93.44 88 VAL A N 1
ATOM 668 C CA . VAL A 1 88 ? 9.095 -10.124 -16.210 1.00 93.44 88 VAL A CA 1
ATOM 669 C C . VAL A 1 88 ? 10.397 -9.956 -15.434 1.00 93.44 88 VAL A C 1
ATOM 671 O O . VAL A 1 88 ? 10.403 -9.916 -14.206 1.00 93.44 88 VAL A O 1
ATOM 674 N N . THR A 1 89 ? 11.501 -9.832 -16.164 1.00 86.19 89 THR A N 1
ATOM 675 C CA . THR A 1 89 ? 12.813 -9.416 -15.652 1.00 86.19 89 THR A CA 1
ATOM 676 C C . THR A 1 89 ? 13.403 -8.352 -16.584 1.00 86.19 89 THR A C 1
ATOM 678 O O . THR A 1 89 ? 12.797 -8.018 -17.601 1.00 86.19 89 THR A O 1
ATOM 681 N N . GLY A 1 90 ? 14.573 -7.801 -16.255 1.00 69.44 90 GLY A N 1
ATOM 682 C CA . GLY A 1 90 ? 15.241 -6.812 -17.107 1.00 69.44 90 GLY A CA 1
ATOM 683 C C . GLY A 1 90 ? 14.560 -5.442 -17.094 1.00 69.44 90 GLY A C 1
ATOM 684 O O . GLY A 1 90 ? 14.544 -4.747 -18.106 1.00 69.44 90 GLY A O 1
ATOM 685 N N . LEU A 1 91 ? 14.018 -5.043 -15.941 1.00 79.88 91 LEU A N 1
ATOM 686 C CA . LEU A 1 91 ? 13.279 -3.795 -15.694 1.00 79.88 91 LEU A CA 1
ATOM 687 C C . LEU A 1 91 ? 14.178 -2.536 -15.684 1.00 79.88 91 LEU A C 1
ATOM 689 O O . LEU A 1 91 ? 13.960 -1.606 -14.918 1.00 79.88 91 LEU A O 1
ATOM 693 N N . ILE A 1 92 ? 15.231 -2.518 -16.496 1.00 90.12 92 ILE A N 1
ATOM 694 C CA . ILE A 1 92 ? 16.374 -1.615 -16.361 1.00 90.12 92 ILE A CA 1
ATOM 695 C C . ILE A 1 92 ? 15.988 -0.169 -16.700 1.00 90.12 92 ILE A C 1
ATOM 697 O O . ILE A 1 92 ? 15.578 0.147 -17.818 1.00 90.12 92 ILE A O 1
ATOM 701 N N . HIS A 1 93 ? 16.181 0.740 -15.747 1.00 95.50 93 HIS A N 1
ATOM 702 C CA . HIS A 1 93 ? 16.181 2.170 -16.011 1.00 95.50 93 HIS A CA 1
ATOM 703 C C . HIS A 1 93 ? 17.456 2.554 -16.787 1.00 95.50 93 HIS A C 1
ATOM 705 O O . HIS A 1 93 ? 18.555 2.164 -16.385 1.00 95.50 93 HIS A O 1
ATOM 711 N N . PRO A 1 94 ? 17.352 3.344 -17.874 1.00 93.69 94 PRO A N 1
ATOM 712 C CA . PRO A 1 94 ? 18.478 3.624 -18.770 1.00 93.69 94 PRO A CA 1
ATOM 713 C C . PRO A 1 94 ? 19.656 4.334 -18.088 1.00 93.69 94 PRO A C 1
ATOM 715 O O . PRO A 1 94 ? 20.800 4.096 -18.450 1.00 93.69 94 PRO A O 1
ATOM 718 N N . GLU A 1 95 ? 19.382 5.197 -17.107 1.00 95.31 95 GLU A N 1
ATOM 719 C CA . GLU A 1 95 ? 20.428 5.944 -16.390 1.00 95.31 95 GLU A CA 1
ATOM 720 C C . GLU A 1 95 ? 20.999 5.210 -15.167 1.00 95.31 95 GLU A C 1
ATOM 722 O O . GLU A 1 95 ? 22.210 5.211 -14.980 1.00 95.31 95 GLU A O 1
ATOM 727 N N . THR A 1 96 ? 20.166 4.572 -14.335 1.00 94.81 96 THR A N 1
ATOM 728 C CA . THR A 1 96 ? 20.638 3.907 -13.105 1.00 94.81 96 THR A CA 1
ATOM 729 C C . THR A 1 96 ? 21.107 2.471 -13.349 1.00 94.81 96 THR A C 1
ATOM 731 O O . THR A 1 96 ? 21.749 1.878 -12.486 1.00 94.81 96 THR A O 1
ATOM 734 N N . GLY A 1 97 ? 20.769 1.876 -14.500 1.00 93.94 97 GLY A N 1
ATOM 735 C CA . GLY A 1 97 ? 21.071 0.476 -14.798 1.00 93.94 97 GLY A CA 1
ATOM 736 C C . GLY A 1 97 ? 20.249 -0.521 -13.971 1.00 93.94 97 GLY A C 1
ATOM 737 O O . GLY A 1 97 ? 20.551 -1.714 -13.977 1.00 93.94 97 GLY A O 1
ATOM 738 N N . ARG A 1 98 ? 19.209 -0.057 -13.264 1.00 92.06 98 ARG A N 1
ATOM 739 C CA . ARG A 1 98 ? 18.428 -0.845 -12.303 1.00 92.06 98 ARG A CA 1
ATOM 740 C C . ARG A 1 98 ? 16.937 -0.739 -12.541 1.00 92.06 98 ARG A C 1
ATOM 742 O O . ARG A 1 98 ? 16.443 0.308 -12.935 1.00 92.06 98 ARG A O 1
ATOM 749 N N . GLY A 1 99 ? 16.227 -1.820 -12.255 1.00 94.31 99 GLY A N 1
ATOM 750 C CA . GLY A 1 99 ? 14.775 -1.822 -12.136 1.00 94.31 99 GLY A CA 1
ATOM 751 C C . GLY A 1 99 ? 14.377 -2.199 -10.729 1.00 94.31 99 GLY A C 1
ATOM 752 O O . GLY A 1 99 ? 14.984 -3.106 -10.165 1.00 94.31 99 GLY A O 1
ATOM 753 N N . ALA A 1 100 ? 13.380 -1.515 -10.192 1.00 96.56 100 ALA A N 1
ATOM 754 C CA . ALA A 1 100 ? 12.924 -1.704 -8.825 1.00 96.56 100 ALA A CA 1
ATOM 755 C C . ALA A 1 100 ? 11.392 -1.619 -8.795 1.00 96.56 100 ALA A C 1
ATOM 757 O O . ALA A 1 100 ? 10.837 -0.586 -8.418 1.00 96.56 100 ALA A O 1
ATOM 758 N N . PRO A 1 101 ? 10.695 -2.661 -9.288 1.00 97.69 101 PRO A N 1
ATOM 759 C CA . PRO A 1 101 ? 9.240 -2.687 -9.269 1.00 97.69 101 PRO A CA 1
ATOM 760 C C . PRO A 1 101 ? 8.728 -2.646 -7.826 1.00 97.69 101 PRO A C 1
ATOM 762 O O . PRO A 1 101 ? 9.287 -3.320 -6.973 1.00 97.69 101 PRO A O 1
ATOM 765 N N . MET A 1 102 ? 7.668 -1.885 -7.581 1.00 96.81 102 MET A N 1
ATOM 766 C CA . MET A 1 102 ? 6.958 -1.761 -6.301 1.00 96.81 102 MET A CA 1
ATOM 767 C C . MET A 1 102 ? 5.452 -1.944 -6.558 1.00 96.81 102 MET A C 1
ATOM 769 O O . MET A 1 102 ? 5.071 -2.757 -7.409 1.00 96.81 102 MET A O 1
ATOM 773 N N . GLY A 1 103 ? 4.598 -1.166 -5.879 1.00 97.81 103 GLY A N 1
ATOM 774 C CA . GLY A 1 103 ? 3.150 -1.113 -6.072 1.00 97.81 103 GLY A CA 1
ATOM 775 C C . GLY A 1 103 ? 2.714 -1.242 -7.534 1.00 97.81 103 GLY A C 1
ATOM 776 O O . GLY A 1 103 ? 3.239 -0.578 -8.434 1.00 97.81 103 GLY A O 1
ATOM 777 N N . MET A 1 104 ? 1.743 -2.122 -7.774 1.00 98.12 104 MET A N 1
ATOM 778 C CA . MET A 1 104 ? 1.305 -2.515 -9.110 1.00 98.12 104 MET A CA 1
ATOM 779 C C . MET A 1 104 ? -0.183 -2.854 -9.149 1.00 98.12 104 MET A C 1
ATOM 781 O O . MET A 1 104 ? -0.781 -3.166 -8.127 1.00 98.12 104 MET A O 1
ATOM 785 N N . GLU A 1 105 ? -0.787 -2.787 -10.334 1.00 98.31 105 GLU A N 1
ATOM 786 C CA . GLU A 1 105 ? -2.211 -3.068 -10.529 1.00 98.31 105 GLU A CA 1
ATOM 787 C C . GLU A 1 105 ? -2.512 -3.318 -12.014 1.00 98.31 105 GLU A C 1
ATOM 789 O O . GLU A 1 105 ? -1.931 -2.681 -12.903 1.00 98.31 105 GLU A O 1
ATOM 794 N N . PHE A 1 106 ? -3.443 -4.233 -12.297 1.00 97.75 106 PHE A N 1
ATOM 795 C CA . PHE A 1 106 ? -3.943 -4.432 -13.657 1.00 97.75 106 PHE A CA 1
ATOM 796 C C . PHE A 1 106 ? -5.015 -3.400 -13.997 1.00 97.75 106 PHE A C 1
ATOM 798 O O . PHE A 1 106 ? -5.974 -3.204 -13.253 1.00 97.75 106 PHE A O 1
ATOM 805 N N . ALA A 1 107 ? -4.898 -2.784 -15.169 1.00 96.31 107 ALA A N 1
ATOM 806 C CA . ALA A 1 107 ? -5.943 -1.919 -15.695 1.00 96.31 107 ALA A CA 1
ATOM 807 C C . ALA A 1 107 ? -6.964 -2.695 -16.541 1.00 96.31 107 ALA A C 1
ATOM 809 O O . ALA A 1 107 ? -6.727 -3.813 -17.008 1.00 96.31 107 ALA A O 1
ATOM 810 N N . GLU A 1 108 ? -8.113 -2.063 -16.792 1.00 92.81 108 GLU A N 1
ATOM 811 C CA . GLU A 1 108 ? -9.181 -2.620 -17.635 1.00 92.81 108 GLU A CA 1
ATOM 812 C C . GLU A 1 108 ? -8.742 -2.848 -19.093 1.00 92.81 108 GLU A C 1
ATOM 814 O O . GLU A 1 108 ? -9.298 -3.708 -19.778 1.00 92.81 108 GLU A O 1
ATOM 819 N N . ASP A 1 109 ? -7.710 -2.136 -19.561 1.00 93.44 109 ASP A N 1
ATOM 820 C CA . ASP A 1 109 ? -7.108 -2.347 -20.883 1.00 93.44 109 ASP A CA 1
ATOM 821 C C . ASP A 1 109 ? -6.304 -3.661 -20.988 1.00 93.44 109 ASP A C 1
ATOM 823 O O . ASP A 1 109 ? -5.897 -4.060 -22.079 1.00 93.44 109 ASP A O 1
ATOM 827 N N . GLY A 1 110 ? -6.147 -4.383 -19.872 1.00 94.31 110 GLY A N 1
ATOM 828 C CA . GLY A 1 110 ? -5.468 -5.671 -19.792 1.00 94.31 110 GLY A CA 1
ATOM 829 C C . GLY A 1 110 ? -3.960 -5.573 -19.590 1.00 94.31 110 GLY A C 1
ATOM 830 O O . GLY A 1 110 ? -3.290 -6.603 -19.626 1.00 94.31 110 GLY A O 1
ATOM 831 N N . HIS A 1 111 ? -3.420 -4.374 -19.382 1.00 97.38 111 HIS A N 1
ATOM 832 C CA . HIS A 1 111 ? -2.006 -4.163 -19.105 1.00 97.38 111 HIS A CA 1
ATOM 833 C C . HIS A 1 111 ? -1.735 -4.069 -17.602 1.00 97.38 111 HIS A C 1
ATOM 835 O O . HIS A 1 111 ? -2.602 -3.684 -16.814 1.00 97.38 111 HIS A O 1
ATOM 841 N N . LEU A 1 112 ? -0.515 -4.438 -17.209 1.00 98.44 112 LEU A N 1
ATOM 842 C CA . LEU A 1 112 ? -0.034 -4.278 -15.840 1.00 98.44 112 LEU A CA 1
ATOM 843 C C . LEU A 1 112 ? 0.708 -2.953 -15.745 1.00 98.44 112 LEU A C 1
ATOM 845 O O . LEU A 1 112 ? 1.606 -2.677 -16.542 1.00 98.44 112 LEU A O 1
ATOM 849 N N . TYR A 1 113 ? 0.355 -2.155 -14.754 1.00 98.62 113 TYR A N 1
ATOM 850 C CA . TYR A 1 113 ? 1.065 -0.937 -14.414 1.00 98.62 113 TYR A CA 1
ATOM 851 C C . TYR A 1 113 ? 1.814 -1.164 -13.106 1.00 98.62 113 TYR A C 1
ATOM 853 O O . TYR A 1 113 ? 1.328 -1.897 -12.246 1.00 98.62 113 TYR A O 1
ATOM 861 N N . TYR A 1 114 ? 2.992 -0.563 -12.955 1.00 98.62 114 TYR A N 1
ATOM 862 C CA . TYR A 1 114 ? 3.773 -0.666 -11.722 1.00 98.62 114 TYR A CA 1
ATOM 863 C C . TYR A 1 114 ? 4.634 0.577 -11.483 1.00 98.62 114 TYR A C 1
ATOM 865 O O . TYR A 1 114 ? 5.040 1.258 -12.429 1.00 98.62 114 TYR A O 1
ATOM 873 N N . CYS A 1 115 ? 4.923 0.870 -10.221 1.00 98.62 115 CYS A N 1
ATOM 874 C CA . CYS A 1 115 ? 5.893 1.882 -9.819 1.00 98.62 115 CYS A CA 1
ATOM 875 C C . CYS A 1 115 ? 7.316 1.319 -9.910 1.00 98.62 115 CYS A C 1
ATOM 877 O O . CYS A 1 115 ? 7.600 0.251 -9.385 1.00 98.62 115 CYS A O 1
ATOM 879 N N . ASP A 1 116 ? 8.214 2.037 -10.578 1.00 98.25 116 ASP A N 1
ATOM 880 C CA . ASP A 1 116 ? 9.649 1.758 -10.626 1.00 98.25 116 ASP A CA 1
ATOM 881 C C . ASP A 1 116 ? 10.368 2.723 -9.674 1.00 98.25 116 ASP A C 1
ATOM 883 O O . ASP A 1 116 ? 10.561 3.902 -9.997 1.00 98.25 116 ASP A O 1
ATOM 887 N N . ASN A 1 117 ? 10.715 2.237 -8.480 1.00 97.56 117 ASN A N 1
ATOM 888 C CA . ASN A 1 117 ? 11.304 3.021 -7.400 1.00 97.56 117 ASN A CA 1
ATOM 889 C C . ASN A 1 117 ? 12.823 3.131 -7.541 1.00 97.56 117 ASN A C 1
ATOM 891 O O . ASN A 1 117 ? 13.589 2.252 -7.157 1.00 97.56 117 ASN A O 1
ATOM 895 N N . GLN A 1 118 ? 13.281 4.283 -8.009 1.00 97.56 118 GLN A N 1
ATOM 896 C CA . GLN A 1 118 ? 14.701 4.548 -8.181 1.00 97.56 118 GLN A CA 1
ATOM 897 C C . GLN A 1 118 ? 15.320 5.309 -7.009 1.00 97.56 118 GLN A C 1
ATOM 899 O O . GLN A 1 118 ? 16.512 5.579 -7.060 1.00 97.56 118 GLN A O 1
ATOM 904 N N . TYR A 1 119 ? 14.585 5.619 -5.935 1.00 96.25 119 TYR A N 1
ATOM 905 C CA . TYR A 1 119 ? 15.093 6.438 -4.826 1.00 96.25 119 TYR A CA 1
ATOM 906 C C . TYR A 1 119 ? 16.350 5.854 -4.160 1.00 96.25 119 TYR A C 1
ATOM 908 O O . TYR A 1 119 ? 17.253 6.600 -3.774 1.00 96.25 119 TYR A O 1
ATOM 916 N N . PHE A 1 120 ? 16.428 4.525 -4.057 1.00 93.12 120 PHE A N 1
ATOM 917 C CA . PHE A 1 120 ? 17.584 3.821 -3.494 1.00 93.12 120 PHE A CA 1
ATOM 918 C C . PHE A 1 120 ? 18.779 3.729 -4.457 1.00 93.12 120 PHE A C 1
ATOM 920 O O . PHE A 1 120 ? 19.897 3.485 -4.011 1.00 93.12 120 PHE A O 1
ATOM 927 N N . ASN A 1 121 ? 18.565 3.973 -5.754 1.00 94.62 121 ASN A N 1
ATOM 928 C CA . ASN A 1 121 ? 19.610 3.955 -6.781 1.00 94.62 121 ASN A CA 1
ATOM 929 C C . ASN A 1 121 ? 20.101 5.373 -7.119 1.00 94.62 121 ASN A C 1
ATOM 931 O O . ASN A 1 121 ? 21.300 5.620 -7.204 1.00 94.62 121 ASN A O 1
ATOM 935 N N . ASP A 1 122 ? 19.171 6.308 -7.313 1.00 95.69 122 ASP A N 1
ATOM 936 C CA . ASP A 1 122 ? 19.419 7.713 -7.617 1.00 95.69 122 ASP A CA 1
ATOM 937 C C . ASP A 1 122 ? 18.252 8.587 -7.123 1.00 95.69 122 ASP A C 1
ATOM 939 O O . ASP A 1 122 ? 17.115 8.512 -7.597 1.00 95.69 122 ASP A O 1
ATOM 943 N N . LYS A 1 123 ? 18.556 9.499 -6.195 1.00 95.44 123 LYS A N 1
ATOM 944 C CA . LYS A 1 123 ? 17.579 10.425 -5.613 1.00 95.44 123 LYS A CA 1
ATOM 945 C C . LYS A 1 123 ? 17.196 11.574 -6.553 1.00 95.44 123 LYS A C 1
ATOM 947 O O . LYS A 1 123 ? 16.358 12.388 -6.178 1.00 95.44 123 LYS A O 1
ATOM 952 N N . ASN A 1 124 ? 17.749 11.692 -7.757 1.00 96.12 124 ASN A N 1
ATOM 953 C CA . ASN A 1 124 ? 17.471 12.796 -8.686 1.00 96.12 124 ASN A CA 1
ATOM 954 C C . ASN A 1 124 ? 16.188 12.593 -9.513 1.00 96.12 124 ASN A C 1
ATOM 956 O O . ASN A 1 124 ? 16.184 12.780 -10.729 1.00 96.12 124 ASN A O 1
ATOM 960 N N . TYR A 1 125 ? 15.087 12.239 -8.840 1.00 97.25 125 TYR A N 1
ATOM 961 C CA . TYR A 1 125 ? 13.743 12.124 -9.426 1.00 97.25 125 TYR A CA 1
ATOM 962 C C . TYR A 1 125 ? 13.653 11.154 -10.617 1.00 97.25 125 TYR A C 1
ATOM 964 O O . TYR A 1 125 ? 12.969 11.419 -11.610 1.00 97.25 125 TYR A O 1
ATOM 972 N N . LYS A 1 126 ? 14.371 10.029 -10.514 1.00 97.62 126 LYS A N 1
ATOM 973 C CA . LYS A 1 126 ? 14.440 8.979 -11.540 1.00 97.62 126 LYS A CA 1
ATOM 974 C C . LYS A 1 126 ? 13.351 7.916 -11.414 1.00 97.62 126 LYS A C 1
ATOM 976 O O . LYS A 1 126 ? 13.270 7.043 -12.271 1.00 97.62 126 LYS A O 1
ATOM 981 N N . SER A 1 127 ? 12.523 7.963 -10.370 1.00 98.50 127 SER A N 1
ATOM 982 C CA . SER A 1 127 ? 11.411 7.023 -10.244 1.00 98.50 127 SER A CA 1
ATOM 983 C C . SER A 1 127 ? 10.365 7.293 -11.326 1.00 98.50 127 SER A C 1
ATOM 985 O O . SER A 1 127 ? 10.219 8.420 -11.819 1.00 98.50 127 SER A O 1
ATOM 987 N N . ARG A 1 128 ? 9.645 6.241 -11.717 1.00 98.31 128 ARG A N 1
ATOM 988 C CA . ARG A 1 128 ? 8.683 6.268 -12.826 1.00 98.31 128 ARG A CA 1
ATOM 989 C C . ARG A 1 128 ? 7.464 5.420 -12.498 1.00 98.31 128 ARG A C 1
ATOM 991 O O . ARG A 1 128 ? 7.536 4.526 -11.664 1.00 98.31 128 ARG A O 1
ATOM 998 N N . VAL A 1 129 ? 6.371 5.649 -13.216 1.00 98.75 129 VAL A N 1
ATOM 999 C CA . VAL A 1 129 ? 5.336 4.624 -13.392 1.00 98.75 129 VAL A CA 1
ATOM 1000 C C . VAL A 1 129 ? 5.529 4.004 -14.764 1.00 98.75 129 VAL A C 1
ATOM 1002 O O . VAL A 1 129 ? 5.735 4.709 -15.755 1.00 98.75 129 VAL A O 1
ATOM 1005 N N . MET A 1 130 ? 5.458 2.685 -14.815 1.00 98.25 130 MET A N 1
ATOM 1006 C CA . MET A 1 130 ? 5.748 1.861 -15.976 1.00 98.25 130 MET A CA 1
ATOM 1007 C C . MET A 1 130 ? 4.507 1.061 -16.373 1.00 98.25 130 MET A C 1
ATOM 1009 O O . MET A 1 130 ? 3.658 0.749 -15.538 1.00 98.25 130 MET A O 1
ATOM 1013 N N . ARG A 1 131 ? 4.417 0.697 -17.651 1.00 97.88 131 ARG A N 1
ATOM 1014 C CA . ARG A 1 131 ? 3.407 -0.211 -18.198 1.00 97.88 131 ARG A CA 1
ATOM 1015 C C . ARG A 1 131 ? 4.084 -1.425 -18.812 1.00 97.88 131 ARG A C 1
ATOM 1017 O O . ARG A 1 131 ? 4.894 -1.279 -19.725 1.00 97.88 131 ARG A O 1
ATOM 1024 N N . VAL A 1 132 ? 3.694 -2.615 -18.371 1.00 97.81 132 VAL A N 1
ATOM 1025 C CA . VAL A 1 132 ? 3.937 -3.868 -19.086 1.00 97.81 132 VAL A CA 1
ATOM 1026 C C . VAL A 1 132 ? 2.787 -4.073 -20.061 1.00 97.81 132 VAL A C 1
ATOM 1028 O O . VAL A 1 132 ? 1.635 -4.269 -19.668 1.00 97.81 132 VAL A O 1
ATOM 1031 N N . VAL A 1 133 ? 3.099 -4.022 -21.350 1.00 96.75 133 VAL A N 1
ATOM 1032 C CA . VAL A 1 133 ? 2.134 -4.301 -22.409 1.00 96.75 133 VAL A CA 1
ATOM 1033 C C . VAL A 1 133 ? 2.016 -5.805 -22.558 1.00 96.75 133 VAL A C 1
ATOM 1035 O O . VAL A 1 133 ? 3.004 -6.487 -22.818 1.00 96.75 133 VAL A O 1
ATOM 1038 N N . ILE A 1 134 ? 0.798 -6.300 -22.396 1.00 97.06 134 ILE A N 1
ATOM 1039 C CA . ILE A 1 134 ? 0.476 -7.724 -22.330 1.00 97.06 134 ILE A CA 1
ATOM 1040 C C . ILE A 1 134 ? -0.429 -8.070 -23.509 1.00 97.06 134 ILE A C 1
ATOM 1042 O O . ILE A 1 134 ? -1.344 -7.312 -23.842 1.00 97.06 134 ILE A O 1
ATOM 1046 N N . ASP A 1 135 ? -0.144 -9.188 -24.170 1.00 95.75 135 ASP A N 1
ATOM 1047 C CA . ASP A 1 135 ? -0.956 -9.673 -25.282 1.00 95.75 135 ASP A CA 1
ATOM 1048 C C . ASP A 1 135 ? -2.209 -10.441 -24.812 1.00 95.75 135 ASP A C 1
ATOM 1050 O O . ASP A 1 135 ? -2.506 -10.574 -23.626 1.00 95.75 135 ASP A O 1
ATOM 1054 N N . LYS A 1 136 ? -2.978 -10.978 -25.765 1.00 92.44 136 LYS A N 1
ATOM 1055 C CA . LYS A 1 136 ? -4.188 -11.758 -25.457 1.00 92.44 136 LYS A CA 1
ATOM 1056 C C . LYS A 1 136 ? -3.902 -13.120 -24.815 1.00 92.44 136 LYS A C 1
ATOM 1058 O O . LYS A 1 136 ? -4.824 -13.697 -24.244 1.00 92.44 136 LYS A O 1
ATOM 1063 N N . ALA A 1 137 ? -2.683 -13.642 -24.946 1.00 90.88 137 ALA A N 1
ATOM 1064 C CA . ALA A 1 137 ? -2.256 -14.874 -24.290 1.00 90.88 137 ALA A CA 1
ATOM 1065 C C . ALA A 1 137 ? -1.827 -14.627 -22.832 1.00 90.88 137 ALA A C 1
ATOM 1067 O O . ALA A 1 137 ? -1.682 -15.582 -22.073 1.00 90.88 137 ALA A O 1
ATOM 1068 N N . GLY A 1 138 ? -1.699 -13.360 -22.421 1.00 91.12 138 GLY A N 1
ATOM 1069 C CA . GLY A 1 138 ? -1.234 -12.984 -21.092 1.00 91.12 138 GLY A CA 1
ATOM 1070 C C . GLY A 1 138 ? 0.286 -12.872 -21.003 1.00 91.12 138 GLY A C 1
ATOM 1071 O O . GLY A 1 138 ? 0.812 -12.859 -19.891 1.00 91.12 138 GLY A O 1
ATOM 1072 N N . GLU A 1 139 ? 0.979 -12.784 -22.143 1.00 93.88 139 GLU A N 1
ATOM 1073 C CA . GLU A 1 139 ? 2.436 -12.725 -22.217 1.00 93.88 139 GLU A CA 1
ATOM 1074 C C . GLU A 1 139 ? 2.938 -11.278 -22.368 1.00 93.88 139 GLU A C 1
ATOM 1076 O O . GLU A 1 139 ? 2.382 -10.503 -23.165 1.00 93.88 139 GLU A O 1
ATOM 1081 N N . PRO A 1 140 ? 3.996 -10.890 -21.634 1.00 96.25 140 PRO A N 1
ATOM 1082 C CA . PRO A 1 140 ? 4.557 -9.549 -21.700 1.00 96.25 140 PRO A CA 1
ATOM 1083 C C . PRO A 1 140 ? 5.290 -9.338 -23.029 1.00 96.25 140 PRO A C 1
ATOM 1085 O O . PRO A 1 140 ? 6.152 -10.119 -23.420 1.00 96.25 140 PRO A O 1
ATOM 1088 N N . GLN A 1 141 ? 4.961 -8.251 -23.720 1.00 96.38 141 GLN A N 1
ATOM 1089 C CA . GLN A 1 141 ? 5.507 -7.922 -25.040 1.00 96.38 141 GLN A CA 1
ATOM 1090 C C . GLN A 1 141 ? 6.582 -6.842 -24.967 1.00 96.38 141 GLN A C 1
ATOM 1092 O O . GLN A 1 141 ? 7.590 -6.903 -25.666 1.00 96.38 141 GLN A O 1
ATOM 1097 N N . ARG A 1 142 ? 6.347 -5.814 -24.147 1.00 94.62 142 ARG A N 1
ATOM 1098 C CA . ARG A 1 142 ? 7.293 -4.720 -23.906 1.00 94.62 142 ARG A CA 1
ATOM 1099 C C . ARG A 1 142 ? 6.956 -3.986 -22.618 1.00 94.62 142 ARG A C 1
ATOM 1101 O O . ARG A 1 142 ? 5.854 -4.125 -22.087 1.00 94.62 142 ARG A O 1
ATOM 1108 N N . ILE A 1 143 ? 7.893 -3.160 -22.176 1.00 95.75 143 ILE A N 1
ATOM 1109 C CA . ILE A 1 143 ? 7.775 -2.340 -20.975 1.00 95.75 143 ILE A CA 1
ATOM 1110 C C . ILE A 1 143 ? 8.113 -0.908 -21.353 1.00 95.75 143 ILE A C 1
ATOM 1112 O O . ILE A 1 143 ? 9.116 -0.671 -22.025 1.00 95.75 143 ILE A O 1
ATOM 1116 N N . GLU A 1 144 ? 7.280 0.038 -20.945 1.00 95.56 144 GLU A N 1
ATOM 1117 C CA . GLU A 1 144 ? 7.448 1.442 -21.310 1.00 95.56 144 GLU A CA 1
ATOM 1118 C C . GLU A 1 144 ? 7.078 2.374 -20.150 1.00 95.56 144 GLU A C 1
ATOM 1120 O O . GLU A 1 144 ? 6.164 2.060 -19.382 1.00 95.56 144 GLU A O 1
ATOM 1125 N N . PRO A 1 145 ? 7.781 3.509 -19.987 1.00 97.19 145 PRO A N 1
ATOM 1126 C CA . PRO A 1 145 ? 7.394 4.512 -19.008 1.00 97.19 145 PRO A CA 1
ATOM 1127 C C . PRO A 1 145 ? 6.075 5.172 -19.413 1.00 97.19 145 PRO A C 1
ATOM 1129 O O . PRO A 1 145 ? 5.808 5.398 -20.593 1.00 97.19 145 PRO A O 1
ATOM 1132 N N . VAL A 1 146 ? 5.254 5.501 -18.420 1.00 98.50 146 VAL A N 1
ATOM 1133 C CA . VAL A 1 146 ? 3.997 6.241 -18.602 1.00 98.50 146 VAL A CA 1
ATOM 1134 C C . VAL A 1 146 ? 3.938 7.508 -17.755 1.00 98.50 146 VAL A C 1
ATOM 1136 O O . VAL A 1 146 ? 3.274 8.462 -18.157 1.00 98.50 146 VAL A O 1
ATOM 1139 N N . VAL A 1 147 ? 4.670 7.557 -16.636 1.00 98.81 147 VAL A N 1
ATOM 1140 C CA . VAL A 1 147 ? 4.852 8.767 -15.822 1.00 98.81 147 VAL A CA 1
ATOM 1141 C C . VAL A 1 147 ? 6.305 8.884 -15.367 1.00 98.81 147 VAL A C 1
ATOM 1143 O O . VAL A 1 147 ? 6.907 7.892 -14.967 1.00 98.81 147 VAL A O 1
ATOM 1146 N N . GLU A 1 148 ? 6.858 10.092 -15.402 1.00 98.44 148 GLU A N 1
ATOM 1147 C CA . GLU A 1 148 ? 8.244 10.404 -15.035 1.00 98.44 148 GLU A CA 1
ATOM 1148 C C . GLU A 1 148 ? 8.334 11.624 -14.102 1.00 98.44 148 GLU A C 1
ATOM 1150 O O . GLU A 1 148 ? 7.354 12.350 -13.903 1.00 98.44 148 GLU A O 1
ATOM 1155 N N . ASN A 1 149 ? 9.550 11.895 -13.606 1.00 98.00 149 ASN A N 1
ATOM 1156 C CA . ASN A 1 149 ? 9.879 12.973 -12.665 1.00 98.00 149 ASN A CA 1
ATOM 1157 C C . ASN A 1 149 ? 9.262 12.753 -11.272 1.00 98.00 149 ASN A C 1
ATOM 1159 O O . ASN A 1 149 ? 8.586 13.624 -10.711 1.00 98.00 149 ASN A O 1
ATOM 1163 N N . ILE A 1 150 ? 9.500 11.556 -10.732 1.00 98.44 150 ILE A N 1
ATOM 1164 C CA . ILE A 1 150 ? 9.038 11.111 -9.416 1.00 98.44 150 ILE A CA 1
ATOM 1165 C C . ILE A 1 150 ? 10.268 10.827 -8.550 1.00 98.44 150 ILE A C 1
ATOM 1167 O O . ILE A 1 150 ? 11.234 10.212 -9.003 1.00 98.44 150 ILE A O 1
ATOM 1171 N N . LYS A 1 151 ? 10.259 11.274 -7.296 1.00 97.69 151 LYS A N 1
ATOM 1172 C CA . LYS A 1 151 ? 11.339 11.045 -6.334 1.00 97.69 151 LYS A CA 1
ATOM 1173 C C . LYS A 1 151 ? 11.393 9.584 -5.904 1.00 97.69 151 LYS A C 1
ATOM 1175 O O . LYS A 1 151 ? 12.378 8.904 -6.175 1.00 97.69 151 LYS A O 1
ATOM 1180 N N . LEU A 1 152 ? 10.312 9.112 -5.293 1.00 98.12 152 LEU A N 1
ATOM 1181 C CA . LEU A 1 152 ? 10.098 7.737 -4.853 1.00 98.12 152 LEU A CA 1
ATOM 1182 C C . LEU A 1 152 ? 8.668 7.372 -5.248 1.00 98.12 152 LEU A C 1
ATOM 1184 O O . LEU A 1 152 ? 7.732 7.877 -4.639 1.00 98.12 152 LEU A O 1
ATOM 1188 N N . ALA A 1 153 ? 8.512 6.584 -6.312 1.00 98.06 153 ALA A N 1
ATOM 1189 C CA . ALA A 1 153 ? 7.212 6.065 -6.736 1.00 98.06 153 ALA A CA 1
ATOM 1190 C C . ALA A 1 153 ? 6.897 4.818 -5.906 1.00 98.06 153 ALA A C 1
ATOM 1192 O O . ALA A 1 153 ? 7.721 3.904 -5.908 1.00 98.06 153 ALA A O 1
ATOM 1193 N N . ASN A 1 154 ? 5.755 4.788 -5.216 1.00 97.25 154 ASN A N 1
ATOM 1194 C CA . ASN A 1 154 ? 5.449 3.701 -4.285 1.00 97.25 154 ASN A CA 1
ATOM 1195 C C . ASN A 1 154 ? 4.158 2.950 -4.645 1.00 97.25 154 ASN A C 1
ATOM 1197 O O . ASN A 1 154 ? 4.156 2.164 -5.595 1.00 97.25 154 ASN A O 1
ATOM 1201 N N . ALA A 1 155 ? 3.040 3.219 -3.973 1.00 98.00 155 ALA A N 1
ATOM 1202 C CA . ALA A 1 155 ? 1.782 2.533 -4.238 1.00 98.00 155 ALA A CA 1
ATOM 1203 C C . ALA A 1 155 ? 1.230 2.852 -5.632 1.00 98.00 155 ALA A C 1
ATOM 1205 O O . ALA A 1 155 ? 1.403 3.958 -6.148 1.00 98.00 155 ALA A O 1
ATOM 1206 N N . LEU A 1 156 ? 0.498 1.898 -6.210 1.00 98.62 156 LEU A N 1
ATOM 1207 C CA . LEU A 1 156 ? -0.221 2.070 -7.466 1.00 98.62 156 LEU A CA 1
ATOM 1208 C C . LEU A 1 156 ? -1.592 1.397 -7.390 1.00 98.62 156 LEU A C 1
ATOM 1210 O O . LEU A 1 156 ? -1.709 0.241 -6.986 1.00 98.62 156 LEU A O 1
ATOM 1214 N N . ARG A 1 157 ? -2.626 2.109 -7.837 1.00 98.50 157 ARG A N 1
ATOM 1215 C CA . ARG A 1 157 ? -3.976 1.581 -8.047 1.00 98.50 157 ARG A CA 1
ATOM 1216 C C . ARG A 1 157 ? -4.538 2.076 -9.373 1.00 98.50 157 ARG A C 1
ATOM 1218 O O . ARG A 1 157 ? -4.148 3.122 -9.892 1.00 98.50 157 ARG A O 1
ATOM 1225 N N . VAL A 1 158 ? -5.509 1.352 -9.911 1.00 97.75 158 VAL A N 1
ATOM 1226 C CA . VAL A 1 158 ? -6.248 1.738 -11.116 1.00 97.75 158 VAL A CA 1
ATOM 1227 C C . VAL A 1 158 ? -7.727 1.809 -10.779 1.00 97.75 158 VAL A C 1
ATOM 1229 O O . VAL A 1 158 ? -8.267 0.934 -10.105 1.00 97.75 158 VAL A O 1
ATOM 1232 N N . ARG A 1 159 ? -8.403 2.861 -11.248 1.00 95.38 159 ARG A N 1
ATOM 1233 C CA . ARG A 1 159 ? -9.862 2.968 -11.144 1.00 95.38 159 ARG A CA 1
ATOM 1234 C C . ARG A 1 159 ? -10.423 3.686 -12.361 1.00 95.38 159 ARG A C 1
ATOM 1236 O O . ARG A 1 159 ? -10.069 4.834 -12.639 1.00 95.38 159 ARG A O 1
ATOM 1243 N N . GLY A 1 160 ? -11.326 3.013 -13.072 1.00 92.56 160 GLY A N 1
ATOM 1244 C CA . GLY A 1 160 ? -11.797 3.473 -14.374 1.00 92.56 160 GLY A CA 1
ATOM 1245 C C . GLY A 1 160 ? -10.620 3.676 -15.333 1.00 92.56 160 GLY A C 1
ATOM 1246 O O . GLY A 1 160 ? -9.698 2.871 -15.382 1.00 92.56 160 GLY A O 1
ATOM 1247 N N . ASN A 1 161 ? -10.612 4.790 -16.064 1.00 94.06 161 ASN A N 1
ATOM 1248 C CA . ASN A 1 161 ? -9.595 5.072 -17.083 1.00 94.06 161 ASN A CA 1
ATOM 1249 C C . ASN A 1 161 ? -8.403 5.908 -16.564 1.00 94.06 161 ASN A C 1
ATOM 1251 O O . ASN A 1 161 ? -7.890 6.773 -17.280 1.00 94.06 161 ASN A O 1
ATOM 1255 N N . ALA A 1 162 ? -8.000 5.727 -15.306 1.00 97.62 162 ALA A N 1
ATOM 1256 C CA . ALA A 1 162 ? -6.883 6.457 -14.710 1.00 97.62 162 ALA A CA 1
ATOM 1257 C C . ALA A 1 162 ? -6.045 5.568 -13.790 1.00 97.62 162 ALA A C 1
ATOM 1259 O O . ALA A 1 162 ? -6.580 4.734 -13.056 1.00 97.62 162 ALA A O 1
ATOM 1260 N N . ILE A 1 163 ? -4.738 5.815 -13.814 1.00 98.62 163 ILE A N 1
ATOM 1261 C CA . ILE A 1 163 ? -3.799 5.298 -12.824 1.00 98.62 163 ILE A CA 1
ATOM 1262 C C . ILE A 1 163 ? -3.682 6.293 -11.669 1.00 98.62 163 ILE A C 1
ATOM 1264 O O . ILE A 1 163 ? -3.762 7.511 -11.865 1.00 98.62 163 ILE A O 1
ATOM 1268 N N . TYR A 1 164 ? -3.482 5.759 -10.476 1.00 98.81 164 TYR A N 1
ATOM 1269 C CA . TYR A 1 164 ? -3.271 6.493 -9.242 1.00 98.81 164 TYR A 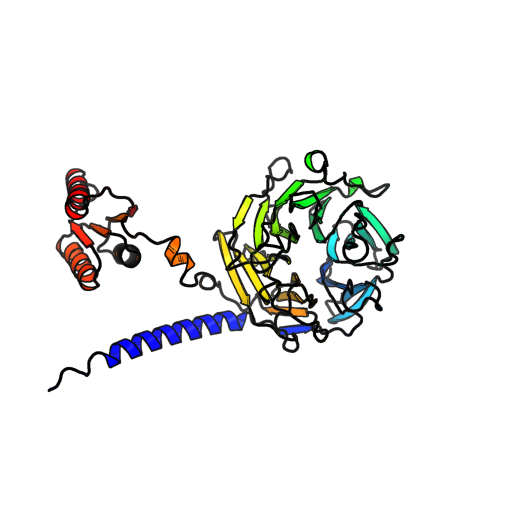CA 1
ATOM 1270 C C . TYR A 1 164 ? -2.015 5.957 -8.583 1.00 98.81 164 TYR A C 1
ATOM 1272 O O . TYR A 1 164 ? -1.825 4.744 -8.545 1.00 98.81 164 TYR A O 1
ATOM 1280 N N . PHE A 1 165 ? -1.161 6.841 -8.088 1.00 98.88 165 PHE A N 1
ATOM 1281 C CA . PHE A 1 165 ? 0.059 6.437 -7.399 1.00 98.88 165 PHE A CA 1
ATOM 1282 C C . PHE A 1 165 ? 0.450 7.437 -6.324 1.00 98.88 165 PHE A C 1
ATOM 1284 O O . PHE A 1 165 ? -0.011 8.586 -6.334 1.00 98.88 165 PHE A O 1
ATOM 1291 N N . THR A 1 166 ? 1.288 6.984 -5.400 1.00 98.81 166 THR A N 1
ATOM 1292 C CA . THR A 1 166 ? 1.884 7.833 -4.372 1.00 98.81 166 THR A CA 1
ATOM 1293 C C . THR A 1 166 ? 3.330 8.171 -4.696 1.00 98.81 166 THR A C 1
ATOM 1295 O O . THR A 1 166 ? 4.059 7.411 -5.341 1.00 98.81 166 THR A O 1
ATOM 1298 N N . GLU A 1 167 ? 3.733 9.356 -4.252 1.00 98.38 167 GLU A N 1
ATOM 1299 C CA . GLU A 1 167 ? 5.125 9.771 -4.189 1.00 98.38 167 GLU A CA 1
ATOM 1300 C C . GLU A 1 167 ? 5.486 10.067 -2.738 1.00 98.38 167 GLU A C 1
ATOM 1302 O O . GLU A 1 167 ? 4.988 11.035 -2.163 1.00 98.38 167 GLU A O 1
ATOM 1307 N N . THR A 1 168 ? 6.370 9.262 -2.159 1.00 98.38 168 THR A N 1
ATOM 1308 C CA . THR A 1 168 ? 6.650 9.307 -0.714 1.00 98.38 168 THR A CA 1
ATOM 1309 C C . THR A 1 168 ? 7.416 10.550 -0.275 1.00 98.38 168 THR A C 1
ATOM 1311 O O . THR A 1 168 ? 7.272 10.992 0.862 1.00 98.38 168 THR A O 1
ATOM 1314 N N . PHE A 1 169 ? 8.208 11.146 -1.171 1.00 98.12 169 PHE A N 1
ATOM 1315 C CA . PHE A 1 169 ? 9.047 12.301 -0.859 1.00 98.12 169 PHE A CA 1
ATOM 1316 C C . PHE A 1 169 ? 8.937 13.389 -1.922 1.00 98.12 169 PHE A C 1
ATOM 1318 O O . PHE A 1 169 ? 9.200 13.146 -3.094 1.00 98.12 169 PHE A O 1
ATOM 1325 N N . PHE A 1 170 ? 8.664 14.624 -1.514 1.00 96.94 170 PHE A N 1
ATOM 1326 C CA . PHE A 1 170 ? 8.808 15.795 -2.383 1.00 96.94 170 PHE A CA 1
ATOM 1327 C C . PHE A 1 170 ? 10.195 16.435 -2.315 1.00 96.94 170 PHE A C 1
ATOM 1329 O O . PHE A 1 170 ? 10.542 17.173 -3.231 1.00 96.94 170 PHE A O 1
ATOM 1336 N N . ASP A 1 171 ? 10.970 16.160 -1.258 1.00 92.50 171 ASP A N 1
ATOM 1337 C CA . ASP A 1 171 ? 12.324 16.696 -1.041 1.00 92.50 171 ASP A CA 1
ATOM 1338 C C . ASP A 1 171 ? 12.380 18.232 -1.159 1.00 92.50 171 ASP A C 1
ATOM 1340 O O . ASP A 1 171 ? 13.072 18.813 -1.998 1.00 92.50 171 ASP A O 1
ATOM 1344 N N . LEU A 1 172 ? 11.566 18.890 -0.329 1.00 94.75 172 LEU A N 1
ATOM 1345 C CA . LEU A 1 172 ? 11.473 20.342 -0.227 1.00 94.75 172 LEU A CA 1
ATOM 1346 C C . LEU A 1 172 ? 12.050 20.797 1.112 1.00 94.75 172 LEU A C 1
ATOM 1348 O O . LEU A 1 172 ? 11.763 20.217 2.158 1.00 94.75 172 LEU A O 1
ATOM 1352 N N . GLU A 1 173 ? 12.838 21.869 1.094 1.00 93.69 173 GLU A N 1
ATOM 1353 C CA . GLU A 1 173 ? 13.459 22.398 2.307 1.00 93.69 173 GLU A CA 1
ATOM 1354 C C . GLU A 1 173 ? 12.406 22.744 3.374 1.00 93.69 173 GLU A C 1
ATOM 1356 O O . GLU A 1 173 ? 11.426 23.446 3.108 1.00 93.69 173 GLU A O 1
ATOM 1361 N N . GLY A 1 174 ? 12.607 22.216 4.587 1.00 93.06 174 GLY A N 1
ATOM 1362 C CA . GLY A 1 174 ? 11.728 22.438 5.737 1.00 93.06 174 GLY A CA 1
ATOM 1363 C C . GLY A 1 174 ? 10.345 21.788 5.634 1.00 93.06 174 GLY A C 1
ATOM 1364 O O . GLY A 1 174 ? 9.466 22.152 6.411 1.00 93.06 174 GLY A O 1
ATOM 1365 N N . LYS A 1 175 ? 10.126 20.875 4.678 1.00 95.44 175 LYS A N 1
ATOM 1366 C CA . LYS A 1 175 ? 8.817 20.277 4.390 1.00 95.44 175 LYS A CA 1
ATOM 1367 C C . LYS A 1 175 ? 8.928 18.771 4.154 1.00 95.44 175 LYS A C 1
ATOM 1369 O O . LYS A 1 175 ? 9.570 18.334 3.202 1.00 95.44 175 LYS A O 1
ATOM 1374 N N . ASN A 1 176 ? 8.214 17.984 4.952 1.00 97.12 176 ASN A N 1
ATOM 1375 C CA . ASN A 1 176 ? 8.170 16.524 4.826 1.00 97.12 176 ASN A CA 1
ATOM 1376 C C . ASN A 1 176 ? 6.893 16.106 4.096 1.00 97.12 176 ASN A C 1
ATOM 1378 O O . ASN A 1 176 ? 5.961 15.590 4.705 1.00 97.12 176 ASN A O 1
ATOM 1382 N N . LEU A 1 177 ? 6.817 16.432 2.806 1.00 98.31 177 LEU A N 1
ATOM 1383 C CA . LEU A 1 177 ? 5.614 16.218 2.004 1.00 98.31 177 LEU A CA 1
ATOM 1384 C C . LEU A 1 177 ? 5.721 14.982 1.117 1.00 98.31 177 LEU A C 1
ATOM 1386 O O . LEU A 1 177 ? 6.791 14.698 0.575 1.00 98.31 177 LEU A O 1
ATOM 1390 N N . GLY A 1 178 ? 4.578 14.338 0.908 1.00 98.44 178 GLY A N 1
ATOM 1391 C CA . GLY A 1 178 ? 4.347 13.324 -0.118 1.00 98.44 178 GLY A CA 1
ATOM 1392 C C . GLY A 1 178 ? 3.105 13.665 -0.937 1.00 98.44 178 GLY A C 1
ATOM 1393 O O . GLY A 1 178 ? 2.340 14.561 -0.574 1.00 98.44 178 GLY A O 1
ATOM 1394 N N . GLY A 1 179 ? 2.917 12.988 -2.066 1.00 98.38 179 GLY A N 1
ATOM 1395 C CA . GLY A 1 179 ? 1.848 13.286 -3.015 1.00 98.38 179 GLY A CA 1
ATOM 1396 C C . GLY A 1 179 ? 0.993 12.079 -3.369 1.00 98.38 179 GLY A C 1
ATOM 1397 O O . GLY A 1 179 ? 1.482 10.957 -3.456 1.00 98.38 179 GLY A O 1
ATOM 1398 N N . VAL A 1 180 ? -0.276 12.347 -3.666 1.00 98.81 180 VAL A N 1
ATOM 1399 C CA . VAL A 1 180 ? -1.208 11.425 -4.318 1.00 98.81 180 VAL A CA 1
ATOM 1400 C C . VAL A 1 180 ? -1.505 11.975 -5.706 1.00 98.81 180 VAL A C 1
ATOM 1402 O O . VAL A 1 180 ? -1.967 13.112 -5.847 1.00 98.81 180 VAL A O 1
ATOM 1405 N N . TYR A 1 181 ? -1.274 11.162 -6.731 1.00 98.88 181 TYR A N 1
ATOM 1406 C CA . TYR A 1 181 ? -1.452 11.560 -8.121 1.00 98.88 181 TYR A CA 1
ATOM 1407 C C . TYR A 1 181 ? -2.545 10.753 -8.810 1.00 98.88 181 TYR A C 1
ATOM 1409 O O . TYR A 1 181 ? -2.785 9.591 -8.489 1.00 98.88 181 TYR A O 1
ATOM 1417 N N . ARG A 1 182 ? -3.183 11.375 -9.803 1.00 98.62 182 ARG A N 1
ATOM 1418 C CA . ARG A 1 182 ? -4.135 10.752 -10.724 1.00 98.62 182 ARG A CA 1
ATOM 1419 C C . ARG A 1 182 ? -3.768 11.130 -12.149 1.00 98.62 182 ARG A C 1
ATOM 1421 O O . ARG A 1 182 ? -3.886 12.293 -12.522 1.00 98.62 182 ARG A O 1
ATOM 1428 N N . VAL A 1 183 ? -3.428 10.145 -12.973 1.00 98.62 183 VAL A N 1
ATOM 1429 C CA . VAL A 1 183 ? -3.097 10.354 -14.387 1.00 98.62 183 VAL A CA 1
ATOM 1430 C C . VAL A 1 183 ? -4.062 9.550 -15.265 1.00 98.62 183 VAL A C 1
ATOM 1432 O O . VAL A 1 183 ? -4.078 8.320 -15.197 1.00 98.62 183 VAL A O 1
ATOM 1435 N N . PRO A 1 184 ? -4.893 10.200 -16.102 1.00 97.69 184 PRO A N 1
ATOM 1436 C CA . PRO A 1 184 ? -5.736 9.494 -17.063 1.00 97.69 184 PRO A CA 1
ATOM 1437 C C . PRO A 1 184 ? -4.894 8.673 -18.042 1.00 97.69 184 PRO A C 1
ATOM 1439 O O . PRO A 1 184 ? -3.902 9.176 -18.565 1.00 97.69 184 PRO A O 1
ATOM 1442 N N . ILE A 1 185 ? -5.326 7.457 -18.383 1.00 97.00 185 ILE A N 1
ATOM 1443 C CA . ILE A 1 185 ? -4.589 6.581 -19.314 1.00 97.00 185 ILE A CA 1
ATOM 1444 C C . ILE A 1 185 ? -4.435 7.227 -20.701 1.00 97.00 185 ILE A C 1
ATOM 1446 O O . ILE A 1 185 ? -3.456 7.016 -21.415 1.00 97.00 185 ILE A O 1
ATOM 1450 N N . SER A 1 186 ? -5.377 8.093 -21.084 1.00 96.50 186 SER A N 1
ATOM 1451 C CA . SER A 1 186 ? -5.289 8.871 -22.320 1.00 96.50 186 SER A CA 1
ATOM 1452 C C . SER A 1 186 ? -4.144 9.887 -22.347 1.00 96.50 186 SER A C 1
ATOM 1454 O O . SER A 1 186 ? -3.749 10.284 -23.440 1.00 96.50 186 SER A O 1
ATOM 1456 N N . ALA A 1 187 ? -3.629 10.317 -21.191 1.00 97.69 187 ALA A N 1
ATOM 1457 C CA . ALA A 1 187 ? -2.623 11.375 -21.092 1.00 97.69 187 ALA A CA 1
ATOM 1458 C C . ALA A 1 187 ? -1.228 10.934 -21.564 1.00 97.69 187 ALA A C 1
ATOM 1460 O O . ALA A 1 187 ? -0.428 11.782 -21.946 1.00 97.69 187 ALA A O 1
ATOM 1461 N N . PHE A 1 188 ? -0.954 9.625 -21.588 1.00 96.31 188 PHE A N 1
ATOM 1462 C CA . PHE A 1 188 ? 0.349 9.064 -21.963 1.00 96.31 188 PHE A CA 1
ATOM 1463 C C . PHE A 1 188 ? 0.303 8.150 -23.199 1.00 96.31 188 PHE A C 1
ATOM 1465 O O . PHE A 1 188 ? 1.105 7.232 -23.345 1.00 96.31 188 PHE A O 1
ATOM 1472 N N . LYS A 1 189 ? -0.652 8.373 -24.115 1.00 91.31 189 LYS A N 1
ATOM 1473 C CA . LYS A 1 189 ? -0.770 7.566 -25.347 1.00 91.31 189 LYS A CA 1
ATOM 1474 C C . LYS A 1 189 ? 0.422 7.715 -26.294 1.00 91.31 189 LYS A C 1
ATOM 1476 O O . LYS A 1 189 ? 0.825 6.731 -26.903 1.00 91.31 189 LYS A O 1
ATOM 1481 N N . GLU A 1 190 ? 0.935 8.933 -26.449 1.00 89.62 190 GLU A N 1
ATOM 1482 C CA . GLU A 1 190 ? 2.019 9.241 -27.396 1.00 89.62 190 GLU A CA 1
ATOM 1483 C C . GLU A 1 190 ? 3.397 9.257 -26.730 1.00 89.62 190 GLU A C 1
ATOM 1485 O O . GLU A 1 190 ? 4.395 8.895 -27.346 1.00 89.62 190 GLU A O 1
ATOM 1490 N N . ARG A 1 191 ? 3.454 9.703 -25.473 1.00 96.00 191 ARG A N 1
ATOM 1491 C CA . ARG A 1 191 ? 4.675 9.844 -24.675 1.00 96.00 191 ARG A CA 1
ATOM 1492 C C . ARG A 1 191 ? 4.339 9.804 -23.184 1.00 96.00 191 ARG A C 1
ATOM 1494 O O . ARG A 1 191 ? 3.193 10.096 -22.843 1.00 96.00 191 ARG A O 1
ATOM 1501 N N . PRO A 1 192 ? 5.308 9.516 -22.304 1.00 97.88 192 PRO A N 1
ATOM 1502 C CA . PRO A 1 192 ? 5.090 9.568 -20.864 1.00 97.88 192 PRO A CA 1
ATOM 1503 C C . PRO A 1 192 ? 4.626 10.956 -20.409 1.00 97.88 192 PRO A C 1
ATOM 1505 O O . PRO A 1 192 ? 5.060 11.983 -20.941 1.00 97.88 192 PRO A O 1
ATOM 1508 N N . VAL A 1 193 ? 3.767 10.991 -19.392 1.00 98.56 193 VAL A N 1
ATOM 1509 C CA . VAL A 1 193 ? 3.489 12.217 -18.641 1.00 98.56 193 VAL A CA 1
ATOM 1510 C C . VAL A 1 193 ? 4.715 12.555 -17.805 1.00 98.56 193 VAL A C 1
ATOM 1512 O O . VAL A 1 193 ? 5.273 11.699 -17.127 1.00 98.56 193 VAL A O 1
ATOM 1515 N N . ARG A 1 194 ? 5.117 13.822 -17.799 1.00 98.38 194 ARG A N 1
ATOM 1516 C CA . ARG A 1 194 ? 6.185 14.303 -16.927 1.00 98.38 194 ARG A CA 1
ATOM 1517 C C . ARG A 1 194 ? 5.592 15.238 -15.887 1.00 98.38 194 ARG A C 1
ATOM 1519 O O . ARG A 1 194 ? 5.091 16.300 -16.254 1.00 98.38 194 ARG A O 1
ATOM 1526 N N . LEU A 1 195 ? 5.648 14.839 -14.618 1.00 98.62 195 LEU A N 1
ATOM 1527 C CA . LEU A 1 195 ? 5.163 15.666 -13.512 1.00 98.62 195 LEU A CA 1
ATOM 1528 C C . LEU A 1 195 ? 5.975 16.960 -13.407 1.00 98.62 195 LEU A C 1
ATOM 1530 O O . LEU A 1 195 ? 7.151 17.009 -13.795 1.00 98.62 195 LEU A O 1
ATOM 1534 N N . LEU A 1 196 ? 5.371 18.006 -12.854 1.00 98.50 196 LEU A N 1
ATOM 1535 C CA . LEU A 1 196 ? 6.068 19.254 -12.569 1.00 98.50 196 LEU A CA 1
ATOM 1536 C C . LEU A 1 196 ? 7.113 19.062 -11.452 1.00 98.50 196 LEU A C 1
ATOM 1538 O O . LEU A 1 196 ? 7.045 18.106 -10.670 1.00 98.50 196 LEU A O 1
ATOM 1542 N N . PRO A 1 197 ? 8.116 19.956 -11.353 1.00 97.62 197 PRO A N 1
ATOM 1543 C CA . PRO A 1 197 ? 8.998 20.002 -10.191 1.00 97.62 197 PRO A CA 1
ATOM 1544 C C . PRO A 1 197 ? 8.187 20.117 -8.897 1.00 97.62 197 PRO A C 1
ATOM 1546 O O . PRO A 1 197 ? 7.210 20.862 -8.853 1.00 97.62 197 PRO A O 1
ATOM 1549 N N . LYS A 1 198 ? 8.612 19.448 -7.819 1.00 96.62 198 LYS A N 1
ATOM 1550 C CA . LYS A 1 198 ? 7.817 19.395 -6.580 1.00 96.62 198 LYS A CA 1
ATOM 1551 C C . LYS A 1 198 ? 7.608 20.757 -5.933 1.00 96.62 198 LYS A C 1
ATOM 1553 O O . LYS A 1 198 ? 6.593 20.963 -5.295 1.00 96.62 198 LYS A O 1
ATOM 1558 N N . ALA A 1 199 ? 8.473 21.740 -6.179 1.00 96.12 199 ALA A N 1
ATOM 1559 C CA . ALA A 1 199 ? 8.236 23.119 -5.742 1.00 96.12 199 ALA A CA 1
ATOM 1560 C C . ALA A 1 199 ? 6.989 23.775 -6.384 1.00 96.12 199 ALA A C 1
ATOM 1562 O O . ALA A 1 199 ? 6.512 24.788 -5.882 1.00 96.12 199 ALA A O 1
ATOM 1563 N N . GLN A 1 200 ? 6.476 23.206 -7.479 1.00 97.56 200 GLN A N 1
ATOM 1564 C CA . GLN A 1 200 ? 5.324 23.669 -8.261 1.00 97.56 200 GLN A CA 1
ATOM 1565 C C . GLN A 1 200 ? 4.139 22.692 -8.178 1.00 97.56 200 GLN A C 1
ATOM 1567 O O . GLN A 1 200 ? 3.256 22.705 -9.035 1.00 97.56 200 GLN A O 1
ATOM 1572 N N . TRP A 1 201 ? 4.107 21.816 -7.165 1.00 96.31 201 TRP A N 1
ATOM 1573 C CA . TRP A 1 201 ? 3.100 20.755 -7.068 1.00 96.31 201 TRP A CA 1
ATOM 1574 C C . TRP A 1 201 ? 1.660 21.288 -7.085 1.00 96.31 201 TRP A C 1
ATOM 1576 O O . TRP A 1 201 ? 0.781 20.627 -7.624 1.00 96.31 201 TRP A O 1
ATOM 1586 N N . GLN A 1 202 ? 1.405 22.497 -6.564 1.00 96.25 202 GLN A N 1
ATOM 1587 C CA . GLN A 1 202 ? 0.062 23.096 -6.572 1.00 96.25 202 GLN A CA 1
ATOM 1588 C C . GLN A 1 202 ? -0.438 23.443 -7.981 1.00 96.25 202 GLN A C 1
ATOM 1590 O O . GLN A 1 202 ? -1.631 23.681 -8.158 1.00 96.25 202 GLN A O 1
ATOM 1595 N N . GLN A 1 203 ? 0.462 23.543 -8.963 1.00 98.12 203 GLN A N 1
ATOM 1596 C CA . GLN A 1 203 ? 0.123 23.774 -10.367 1.00 98.12 203 GLN A CA 1
ATOM 1597 C C . GLN A 1 203 ? 0.105 22.477 -11.184 1.00 98.12 203 GLN A C 1
ATOM 1599 O O . GLN A 1 203 ? -0.260 22.516 -12.359 1.00 98.12 203 GLN A O 1
ATOM 1604 N N . ASP A 1 204 ? 0.511 21.344 -10.602 1.00 98.31 204 ASP A N 1
ATOM 1605 C CA . ASP A 1 204 ? 0.527 20.068 -11.307 1.00 98.31 204 ASP A CA 1
ATOM 1606 C C . ASP A 1 204 ? -0.912 19.544 -11.439 1.00 98.31 204 ASP A C 1
ATOM 1608 O O . ASP A 1 204 ? -1.542 19.234 -10.426 1.00 98.31 204 ASP A O 1
ATOM 1612 N N . PRO A 1 205 ? -1.460 19.424 -12.663 1.00 97.50 205 PRO A N 1
ATOM 1613 C CA . PRO A 1 205 ? -2.849 19.018 -12.861 1.00 97.50 205 PRO A CA 1
ATOM 1614 C C . PRO A 1 205 ? -3.116 17.563 -12.453 1.00 97.50 205 PRO A C 1
ATOM 1616 O O . PRO A 1 205 ? -4.276 17.156 -12.382 1.00 97.50 205 PRO A O 1
ATOM 1619 N N . TYR A 1 206 ? -2.066 16.773 -12.219 1.00 98.56 206 TYR A N 1
ATOM 1620 C CA . TYR A 1 206 ? -2.167 15.378 -11.811 1.00 98.56 206 TYR A CA 1
ATOM 1621 C C . TYR A 1 206 ? -2.020 15.192 -10.300 1.00 98.56 206 TYR A C 1
ATOM 1623 O O . TYR A 1 206 ? -2.385 14.127 -9.804 1.00 98.56 206 TYR A O 1
ATOM 1631 N N . CYS A 1 207 ? -1.511 16.186 -9.563 1.00 98.62 207 CYS A N 1
ATOM 1632 C CA . CYS A 1 207 ? -1.414 16.131 -8.105 1.00 98.62 207 CYS A CA 1
ATOM 1633 C C . CYS A 1 207 ? -2.789 16.413 -7.489 1.00 98.62 207 CYS A C 1
ATOM 1635 O O . CYS A 1 207 ? -3.308 17.526 -7.572 1.00 98.62 207 CYS A O 1
ATOM 1637 N N . ILE A 1 208 ? -3.399 15.395 -6.882 1.00 98.50 208 ILE A N 1
ATOM 1638 C CA . ILE A 1 208 ? -4.757 15.486 -6.325 1.00 98.50 208 ILE A CA 1
ATOM 1639 C C . ILE A 1 208 ? -4.775 15.583 -4.798 1.00 98.50 208 ILE A C 1
ATOM 1641 O O . ILE A 1 208 ? -5.811 15.906 -4.220 1.00 98.50 208 ILE A O 1
ATOM 1645 N N . GLY A 1 209 ? -3.649 15.318 -4.137 1.00 97.94 209 GLY A N 1
ATOM 1646 C CA . GLY A 1 209 ? -3.521 15.385 -2.686 1.00 97.94 209 GLY A CA 1
ATOM 1647 C C . GLY A 1 209 ? -2.065 15.412 -2.249 1.00 97.94 209 GLY A C 1
ATOM 1648 O O . GLY A 1 209 ? -1.185 14.950 -2.970 1.00 97.94 209 GLY A O 1
ATOM 1649 N N . VAL A 1 210 ? -1.827 15.961 -1.062 1.00 98.50 210 VAL A N 1
ATOM 1650 C CA . VAL A 1 210 ? -0.512 16.026 -0.421 1.00 98.50 210 VAL A CA 1
ATOM 1651 C C . VAL A 1 210 ? -0.686 15.694 1.053 1.00 98.50 210 VAL A C 1
ATOM 1653 O O . VAL A 1 210 ? -1.598 16.232 1.686 1.00 98.50 210 VAL A O 1
ATOM 1656 N N . THR A 1 211 ? 0.176 14.835 1.586 1.00 98.44 211 THR A N 1
ATOM 1657 C CA . THR A 1 211 ? 0.257 14.544 3.025 1.00 98.44 211 THR A CA 1
ATOM 1658 C C . THR A 1 211 ? 1.554 15.103 3.601 1.00 98.44 211 THR A C 1
ATOM 1660 O O . THR A 1 211 ? 2.481 15.431 2.856 1.00 98.44 211 THR A O 1
ATOM 1663 N N . GLU A 1 212 ? 1.605 15.255 4.923 1.00 97.69 212 GLU A N 1
ATOM 1664 C CA . GLU A 1 212 ? 2.767 15.786 5.632 1.00 97.69 212 GLU A CA 1
ATOM 1665 C C . GLU A 1 212 ? 3.132 14.880 6.801 1.00 97.69 212 GLU A C 1
ATOM 1667 O O . GLU A 1 212 ? 2.248 14.448 7.537 1.00 97.69 212 GLU A O 1
ATOM 1672 N N . THR A 1 213 ? 4.427 14.628 6.970 1.00 97.75 213 THR A N 1
ATOM 1673 C CA . THR A 1 213 ? 4.965 13.784 8.038 1.00 97.75 213 THR A CA 1
ATOM 1674 C C . THR A 1 213 ? 5.643 14.596 9.128 1.00 97.75 213 THR A C 1
ATOM 1676 O O . THR A 1 213 ? 6.481 15.465 8.872 1.00 97.75 213 THR A O 1
ATOM 1679 N N . THR A 1 214 ? 5.346 14.249 10.374 1.00 95.56 214 THR A N 1
ATOM 1680 C CA . THR A 1 214 ? 6.052 14.728 11.560 1.00 95.56 214 THR A CA 1
ATOM 1681 C C . THR A 1 214 ? 7.016 13.646 12.050 1.00 95.56 214 THR A C 1
ATOM 1683 O O . THR A 1 214 ? 6.559 12.636 12.578 1.00 95.56 214 THR A O 1
ATOM 1686 N N . PRO A 1 215 ? 8.344 13.836 11.937 1.00 92.94 215 PRO A N 1
ATOM 1687 C CA . PRO A 1 215 ? 9.305 12.829 12.371 1.00 92.94 215 PRO A CA 1
ATOM 1688 C C . PRO A 1 215 ? 9.147 12.479 13.850 1.00 92.94 215 PRO A C 1
ATOM 1690 O O . PRO A 1 215 ? 9.048 13.364 14.708 1.00 92.94 215 PRO A O 1
ATOM 1693 N N . LEU A 1 216 ? 9.157 11.183 14.152 1.00 91.88 216 LEU A N 1
ATOM 1694 C CA . LEU A 1 216 ? 8.976 10.677 15.506 1.00 91.88 216 LEU A CA 1
ATOM 1695 C C . LEU A 1 216 ? 10.272 10.813 16.333 1.00 91.88 216 LEU A C 1
ATOM 1697 O O . LEU A 1 216 ? 11.379 10.758 15.793 1.00 91.88 216 LEU A O 1
ATOM 1701 N N . PRO A 1 217 ? 10.194 10.956 17.672 1.00 88.94 217 PRO A N 1
ATOM 1702 C CA . PRO A 1 217 ? 11.390 11.123 18.503 1.00 88.94 217 PRO A CA 1
ATOM 1703 C C . PRO A 1 217 ? 12.392 9.962 18.413 1.00 88.94 217 PRO A C 1
ATOM 1705 O O . PRO A 1 217 ? 13.601 10.193 18.460 1.00 88.94 217 PRO A O 1
ATOM 1708 N N . HIS A 1 218 ? 11.904 8.722 18.287 1.00 87.75 218 HIS A N 1
ATOM 1709 C CA . HIS A 1 218 ? 12.735 7.520 18.147 1.00 87.75 218 HIS A CA 1
ATOM 1710 C C . HIS A 1 218 ? 13.144 7.236 16.698 1.00 87.75 218 HIS A C 1
ATOM 1712 O O . HIS A 1 218 ? 14.105 6.501 16.478 1.00 87.75 218 HIS A O 1
ATOM 1718 N N . ARG A 1 219 ? 12.458 7.848 15.725 1.00 84.56 219 ARG A N 1
ATOM 1719 C CA . ARG A 1 219 ? 12.641 7.608 14.295 1.00 84.56 219 ARG A CA 1
ATOM 1720 C C . ARG A 1 219 ? 12.549 8.916 13.509 1.00 84.56 219 ARG A C 1
ATOM 1722 O O . ARG A 1 219 ? 11.476 9.466 13.305 1.00 84.56 219 ARG A O 1
ATOM 1729 N N . LYS A 1 220 ? 13.689 9.402 13.011 1.00 86.25 220 LYS A N 1
ATOM 1730 C CA . LYS A 1 220 ? 13.786 10.659 12.235 1.00 86.25 220 LYS A CA 1
ATOM 1731 C C . LYS A 1 220 ? 13.359 10.516 10.768 1.00 86.25 220 LYS A C 1
ATOM 1733 O O . LYS A 1 220 ? 13.876 11.225 9.908 1.00 86.25 220 LYS A O 1
ATOM 1738 N N . ASP A 1 221 ? 12.493 9.560 10.481 1.00 90.50 221 ASP A N 1
ATOM 1739 C CA . ASP A 1 221 ? 12.018 9.314 9.129 1.00 90.50 221 ASP A CA 1
ATOM 1740 C C . ASP A 1 221 ? 11.028 10.406 8.710 1.00 90.50 221 ASP A C 1
ATOM 1742 O O . ASP A 1 221 ? 10.233 10.891 9.514 1.00 90.50 221 ASP A O 1
ATOM 1746 N N . THR A 1 222 ? 11.117 10.818 7.454 1.00 95.06 222 THR A N 1
ATOM 1747 C CA . THR A 1 222 ? 10.297 11.873 6.852 1.00 95.06 222 THR A CA 1
ATOM 1748 C C . THR A 1 222 ? 9.411 11.336 5.732 1.00 95.06 222 THR A C 1
ATOM 1750 O O . THR A 1 222 ? 8.808 12.129 5.010 1.00 95.06 222 THR A O 1
ATOM 1753 N N . ALA A 1 223 ? 9.363 10.011 5.558 1.00 96.94 223 ALA A N 1
ATOM 1754 C CA . ALA A 1 223 ? 8.552 9.350 4.551 1.00 96.94 223 ALA A CA 1
ATOM 1755 C C . ALA A 1 223 ? 7.073 9.676 4.752 1.00 96.94 223 ALA A C 1
ATOM 1757 O O . ALA A 1 223 ? 6.480 9.334 5.775 1.00 96.94 223 ALA A O 1
ATOM 1758 N N . ALA A 1 224 ? 6.497 10.349 3.763 1.00 97.94 224 ALA A N 1
ATOM 1759 C CA . ALA A 1 224 ? 5.101 10.731 3.771 1.00 97.94 224 ALA A CA 1
ATOM 1760 C C . ALA A 1 224 ? 4.270 9.673 3.055 1.00 97.94 224 ALA A C 1
ATOM 1762 O O . ALA A 1 224 ? 4.315 8.506 3.435 1.00 97.94 224 ALA A O 1
ATOM 1763 N N . THR A 1 225 ? 3.487 10.081 2.062 1.00 97.94 225 THR A N 1
ATOM 1764 C CA . THR A 1 225 ? 2.453 9.254 1.444 1.00 97.94 225 THR A CA 1
ATOM 1765 C C . THR A 1 225 ? 3.003 7.925 0.921 1.00 97.94 225 THR A C 1
ATOM 1767 O O . THR A 1 225 ? 3.880 7.916 0.055 1.00 97.94 225 THR A O 1
ATOM 1770 N N . ASP A 1 226 ? 2.456 6.813 1.406 1.00 97.50 226 ASP A N 1
ATOM 1771 C CA . ASP A 1 226 ? 2.905 5.474 1.032 1.00 97.50 226 ASP A CA 1
ATOM 1772 C C . ASP A 1 226 ? 1.778 4.631 0.415 1.00 97.50 226 ASP A C 1
ATOM 1774 O O . ASP A 1 226 ? 1.365 4.913 -0.714 1.00 97.50 226 ASP A O 1
ATOM 1778 N N . GLY A 1 227 ? 1.222 3.646 1.124 1.00 97.12 227 GLY A N 1
ATOM 1779 C CA . GLY A 1 227 ? 0.147 2.800 0.616 1.00 97.12 227 GLY A CA 1
ATOM 1780 C C . GLY A 1 227 ? -1.130 3.565 0.278 1.00 97.12 227 GLY A C 1
ATOM 1781 O O . GLY A 1 227 ? -1.463 4.600 0.871 1.00 97.12 227 GLY A O 1
ATOM 1782 N N . MET A 1 228 ? -1.897 3.030 -0.676 1.00 98.38 228 MET A N 1
ATOM 1783 C CA . MET A 1 228 ? -3.237 3.529 -0.974 1.00 98.38 228 MET A CA 1
ATOM 1784 C C . MET A 1 228 ? -4.219 2.428 -1.374 1.00 98.38 228 MET A C 1
ATOM 1786 O O . MET A 1 228 ? -3.856 1.427 -1.991 1.00 98.38 228 MET A O 1
ATOM 1790 N N . CYS A 1 229 ? -5.505 2.659 -1.126 1.00 98.69 229 CYS A N 1
ATOM 1791 C CA . CYS A 1 229 ? -6.574 1.878 -1.738 1.00 98.69 229 CYS A CA 1
ATOM 1792 C C . CYS A 1 229 ? -7.825 2.721 -1.987 1.00 98.69 229 CYS A C 1
ATOM 1794 O O . CYS A 1 229 ? -7.960 3.836 -1.483 1.00 98.69 229 CYS A O 1
ATOM 1796 N N . PHE A 1 230 ? -8.774 2.141 -2.718 1.00 98.69 230 PHE A N 1
ATOM 1797 C CA . PHE A 1 230 ? -10.120 2.683 -2.847 1.00 98.69 230 PHE A CA 1
ATOM 1798 C C . PHE A 1 230 ? -11.115 1.868 -2.035 1.00 98.69 230 PHE A C 1
ATOM 1800 O O . PHE A 1 230 ? -11.062 0.640 -2.055 1.00 98.69 230 PHE A O 1
ATOM 1807 N N . ASP A 1 231 ? -12.085 2.537 -1.422 1.00 98.25 231 ASP A N 1
ATOM 1808 C CA . ASP A 1 231 ? -13.316 1.864 -1.013 1.00 98.25 231 ASP A CA 1
ATOM 1809 C C . ASP A 1 231 ? -14.285 1.675 -2.202 1.00 98.25 231 ASP A C 1
ATOM 1811 O O . ASP A 1 231 ? -14.037 2.070 -3.352 1.00 98.25 231 ASP A O 1
ATOM 1815 N N . LYS A 1 232 ? -15.448 1.080 -1.920 1.00 96.31 232 LYS A N 1
ATOM 1816 C CA . LYS A 1 232 ? -16.527 0.903 -2.904 1.00 96.31 232 LYS A CA 1
ATOM 1817 C C . LYS A 1 232 ? -17.050 2.230 -3.483 1.00 96.31 232 LYS A C 1
ATOM 1819 O O . LYS A 1 232 ? -17.429 2.276 -4.652 1.00 96.31 232 LYS A O 1
ATOM 1824 N N . GLU A 1 233 ? -17.049 3.308 -2.703 1.00 96.50 233 GLU A N 1
ATOM 1825 C CA . GLU A 1 233 ? -17.569 4.630 -3.082 1.00 96.50 233 GLU A CA 1
ATOM 1826 C C . GLU A 1 233 ? -16.565 5.427 -3.924 1.00 96.50 233 GLU A C 1
ATOM 1828 O O . GLU A 1 233 ? -16.950 6.337 -4.654 1.00 96.50 233 GLU A O 1
ATOM 1833 N N . GLY A 1 234 ? -15.296 5.021 -3.913 1.00 97.62 234 GLY A N 1
ATOM 1834 C CA . GLY A 1 234 ? -14.216 5.681 -4.634 1.00 97.62 234 GLY A CA 1
ATOM 1835 C C . GLY A 1 234 ? -13.446 6.684 -3.811 1.00 97.62 234 GLY A C 1
ATOM 1836 O O . GLY A 1 234 ? -12.646 7.409 -4.388 1.00 97.62 234 GLY A O 1
ATOM 1837 N N . ASN A 1 235 ? -13.627 6.701 -2.494 1.00 98.62 235 ASN A N 1
ATOM 1838 C CA . ASN A 1 235 ? -12.747 7.452 -1.615 1.00 98.62 235 ASN A CA 1
ATOM 1839 C C . ASN A 1 235 ? -11.367 6.785 -1.594 1.00 98.62 235 ASN A C 1
ATOM 1841 O O . ASN A 1 235 ? -11.270 5.554 -1.590 1.00 98.62 235 ASN A O 1
ATOM 1845 N N . ILE A 1 236 ? -10.312 7.598 -1.578 1.00 98.81 236 ILE A N 1
ATOM 1846 C CA . ILE A 1 236 ? -8.934 7.121 -1.441 1.00 98.81 236 ILE A CA 1
ATOM 1847 C C . ILE A 1 236 ? -8.588 7.095 0.039 1.00 98.81 236 ILE A C 1
ATOM 1849 O O . ILE A 1 236 ? -8.776 8.092 0.731 1.00 98.81 236 ILE A O 1
ATOM 1853 N N . TYR A 1 237 ? -8.047 5.978 0.500 1.00 98.88 237 TYR A N 1
ATOM 1854 C CA . TYR A 1 237 ? -7.432 5.852 1.814 1.00 98.88 237 TYR A CA 1
ATOM 1855 C C . TYR A 1 237 ? -5.933 5.735 1.615 1.00 98.88 237 TYR A C 1
ATOM 1857 O O . TYR A 1 237 ? -5.496 4.975 0.753 1.00 98.88 237 TYR A O 1
ATOM 1865 N N . THR A 1 238 ? -5.164 6.504 2.373 1.00 98.75 238 THR A N 1
ATOM 1866 C CA . THR A 1 238 ? -3.702 6.525 2.288 1.00 98.75 238 THR A CA 1
ATOM 1867 C C . THR A 1 238 ? -3.120 6.978 3.616 1.00 98.75 238 THR A C 1
ATOM 1869 O O . THR A 1 238 ? -3.809 7.637 4.399 1.00 98.75 238 THR A O 1
ATOM 1872 N N . GLY A 1 239 ? -1.867 6.644 3.885 1.00 98.25 239 GLY A N 1
ATOM 1873 C CA . GLY A 1 239 ? -1.193 7.082 5.094 1.00 98.25 239 GLY A CA 1
ATOM 1874 C C . GLY A 1 239 ? 0.274 7.365 4.875 1.00 98.25 239 GLY A C 1
ATOM 1875 O O . GLY A 1 239 ? 0.822 7.151 3.794 1.00 98.25 239 GLY A O 1
ATOM 1876 N N . ASN A 1 240 ? 0.877 7.883 5.932 1.00 98.62 240 ASN A N 1
ATOM 1877 C CA . ASN A 1 240 ? 2.292 8.172 5.974 1.00 98.62 240 ASN A CA 1
ATOM 1878 C C . ASN A 1 240 ? 3.079 7.001 6.556 1.00 98.62 240 ASN A C 1
ATOM 1880 O O . ASN A 1 240 ? 2.764 6.516 7.650 1.00 98.62 240 ASN A O 1
ATOM 1884 N N . PHE A 1 241 ? 4.171 6.633 5.896 1.00 97.94 241 PHE A N 1
ATOM 1885 C CA . PHE A 1 241 ? 5.086 5.627 6.426 1.00 97.94 241 PHE A CA 1
ATOM 1886 C C . PHE A 1 241 ? 5.786 6.104 7.700 1.00 97.94 241 PHE A C 1
ATOM 1888 O O . PHE A 1 241 ? 5.922 5.326 8.644 1.00 97.94 241 PHE A O 1
ATOM 1895 N N . GLY A 1 242 ? 6.196 7.377 7.723 1.00 96.81 242 GLY A N 1
ATOM 1896 C CA . GLY A 1 242 ? 7.038 8.044 8.722 1.00 96.81 242 GLY A CA 1
ATOM 1897 C C . GLY A 1 242 ? 6.456 8.179 10.126 1.00 96.81 242 GLY A C 1
ATOM 1898 O O . GLY A 1 242 ? 7.209 8.176 11.099 1.00 96.81 242 GLY A O 1
ATOM 1899 N N . ASP A 1 243 ? 5.138 8.352 10.219 1.00 96.75 243 ASP A N 1
ATOM 1900 C CA . ASP A 1 243 ? 4.452 8.710 11.467 1.00 96.75 243 ASP A CA 1
ATOM 1901 C C . ASP A 1 243 ? 3.062 8.077 11.646 1.00 96.75 243 ASP A C 1
ATOM 1903 O O . ASP A 1 243 ? 2.379 8.363 12.633 1.00 96.75 243 ASP A O 1
ATOM 1907 N N . GLY A 1 244 ? 2.627 7.242 10.696 1.00 97.31 244 GLY A N 1
ATOM 1908 C CA . GLY A 1 244 ? 1.341 6.552 10.745 1.00 97.31 244 GLY A CA 1
ATOM 1909 C C . GLY A 1 244 ? 0.129 7.484 10.694 1.00 97.31 244 GLY A C 1
ATOM 1910 O O . GLY A 1 244 ? -0.983 7.088 11.043 1.00 97.31 244 GLY A O 1
ATOM 1911 N N . HIS A 1 245 ? 0.288 8.737 10.258 1.00 98.25 245 HIS A N 1
ATOM 1912 C CA . HIS A 1 245 ? -0.862 9.600 10.007 1.00 98.25 245 HIS A CA 1
ATOM 1913 C C . HIS A 1 245 ? -1.690 9.010 8.857 1.00 98.25 245 HIS A C 1
ATOM 1915 O O . HIS A 1 245 ? -1.184 8.826 7.750 1.00 98.25 245 HIS A O 1
ATOM 1921 N N . PHE A 1 246 ? -2.959 8.685 9.120 1.00 98.69 246 PHE A N 1
ATOM 1922 C CA . PHE A 1 246 ? -3.854 8.049 8.152 1.00 98.69 246 PHE A CA 1
ATOM 1923 C 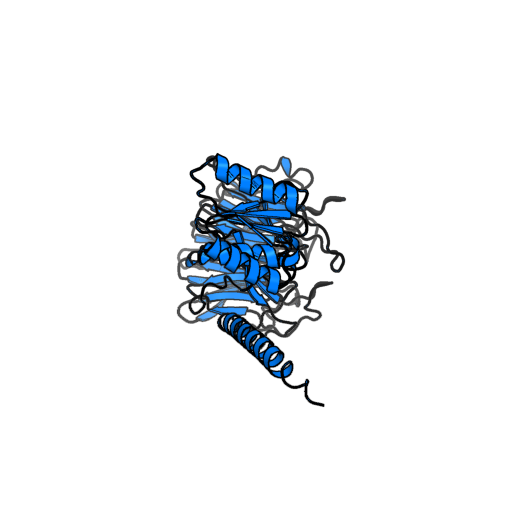C . PHE A 1 246 ? -4.964 8.989 7.699 1.00 98.69 246 PHE A C 1
ATOM 1925 O O . PHE A 1 246 ? -5.596 9.671 8.515 1.00 98.69 246 PHE A O 1
ATOM 1932 N N . TYR A 1 247 ? -5.247 8.975 6.401 1.00 98.75 247 TYR A N 1
ATOM 1933 C CA . TYR A 1 247 ? -6.130 9.928 5.751 1.00 98.75 247 TYR A CA 1
ATOM 1934 C C . TYR A 1 247 ? -7.191 9.260 4.879 1.00 98.75 247 TYR A C 1
ATOM 1936 O O . TYR A 1 247 ? -7.015 8.156 4.360 1.00 98.75 247 TYR A O 1
ATOM 1944 N N . VAL A 1 248 ? -8.272 10.005 4.646 1.00 98.75 248 VAL A N 1
ATOM 1945 C CA . VAL A 1 248 ? -9.220 9.768 3.556 1.00 98.75 248 VAL A CA 1
ATOM 1946 C C . VAL A 1 248 ? -9.286 10.987 2.641 1.00 98.75 248 VAL A C 1
ATOM 1948 O O . VAL A 1 248 ? -9.384 12.123 3.098 1.00 98.75 248 VAL A O 1
ATOM 1951 N N . MET A 1 249 ? -9.275 10.766 1.332 1.00 98.69 249 MET A N 1
ATOM 1952 C CA . MET A 1 249 ? -9.616 11.771 0.329 1.00 98.69 249 MET A CA 1
ATOM 1953 C C . MET A 1 249 ? -10.952 11.388 -0.292 1.00 98.69 249 MET A C 1
ATOM 1955 O O . MET A 1 249 ? -11.077 10.354 -0.955 1.00 98.69 249 MET A O 1
ATOM 1959 N N . ARG A 1 250 ? -11.970 12.217 -0.065 1.00 98.31 250 ARG A N 1
ATOM 1960 C CA . ARG A 1 250 ? -13.336 11.906 -0.494 1.00 98.31 250 ARG A CA 1
ATOM 1961 C C . ARG A 1 250 ? -13.549 12.263 -1.956 1.00 98.31 250 ARG A C 1
ATOM 1963 O O . ARG A 1 250 ? -13.205 13.370 -2.374 1.00 98.31 250 ARG A O 1
ATOM 1970 N N . LEU A 1 251 ? -14.140 11.343 -2.713 1.00 97.38 251 LEU A N 1
ATOM 1971 C CA . LEU A 1 251 ? -14.511 11.592 -4.103 1.00 97.38 251 LEU A CA 1
ATOM 1972 C C . LEU A 1 251 ? -15.684 12.579 -4.154 1.00 97.38 251 LEU A C 1
ATOM 1974 O O . LEU A 1 251 ? -16.715 12.386 -3.510 1.00 97.38 251 LEU A O 1
ATOM 1978 N N . GLN A 1 252 ? -15.529 13.643 -4.933 1.00 96.56 252 GLN A N 1
ATOM 1979 C CA . GLN A 1 252 ? -16.549 14.666 -5.128 1.00 96.56 252 GLN A CA 1
ATOM 1980 C C . GLN A 1 252 ? -17.430 14.348 -6.341 1.00 96.56 252 GLN A C 1
ATOM 1982 O O . GLN A 1 252 ? -17.070 13.572 -7.227 1.00 96.56 252 GLN A O 1
ATOM 1987 N N . ARG A 1 253 ? -18.608 14.983 -6.403 1.00 95.12 253 ARG A N 1
ATOM 1988 C CA . ARG A 1 253 ? -19.589 14.767 -7.486 1.00 95.12 253 ARG A CA 1
ATOM 1989 C C . ARG A 1 253 ? -19.060 15.133 -8.875 1.00 95.12 253 ARG A C 1
ATOM 1991 O O . ARG A 1 253 ? -19.526 14.569 -9.857 1.00 95.12 253 ARG A O 1
ATOM 1998 N N . ASP A 1 254 ? -18.120 16.069 -8.955 1.00 94.25 254 ASP A N 1
ATOM 1999 C CA . ASP A 1 254 ? -17.466 16.489 -10.199 1.00 94.25 254 ASP A CA 1
ATOM 2000 C C . ASP A 1 254 ? -16.296 15.570 -10.611 1.00 94.25 254 ASP A C 1
ATOM 2002 O O . ASP A 1 254 ? -15.650 15.803 -11.631 1.00 94.25 254 ASP A O 1
ATOM 2006 N N . GLY A 1 255 ? -16.020 14.516 -9.833 1.00 92.19 255 GLY A N 1
ATOM 2007 C CA . GLY A 1 255 ? -14.927 13.577 -10.071 1.00 92.19 255 GLY A CA 1
ATOM 2008 C C . GLY A 1 255 ? -13.555 14.057 -9.589 1.00 92.19 255 GLY A C 1
ATOM 2009 O O . GLY A 1 255 ? -12.557 13.383 -9.870 1.00 92.19 255 GLY A O 1
ATOM 2010 N N . SER A 1 256 ? -13.482 15.198 -8.897 1.00 95.19 256 SER A N 1
ATOM 2011 C CA . SER A 1 256 ? -12.296 15.638 -8.156 1.00 95.19 256 SER A CA 1
ATOM 2012 C C . SER A 1 256 ? -12.240 14.994 -6.764 1.00 95.19 256 SER A C 1
ATOM 2014 O O . SER A 1 256 ? -13.193 14.351 -6.327 1.00 95.19 256 SER A O 1
ATOM 2016 N N . TYR A 1 257 ? -11.125 15.162 -6.053 1.00 97.62 257 TYR A N 1
ATOM 2017 C CA . TYR A 1 257 ? -10.978 14.700 -4.673 1.00 97.62 257 TYR A CA 1
ATOM 2018 C C . TYR A 1 257 ? -10.914 15.886 -3.718 1.00 97.62 257 TYR A C 1
ATOM 2020 O O . TYR A 1 257 ? -10.280 16.901 -4.011 1.00 97.62 257 TYR A O 1
ATOM 2028 N N . ALA A 1 258 ? -11.572 15.751 -2.570 1.00 97.50 258 ALA A N 1
ATOM 2029 C CA . ALA A 1 258 ? -11.364 16.658 -1.454 1.00 97.50 258 ALA A CA 1
ATOM 2030 C C . ALA A 1 258 ? -9.928 16.524 -0.918 1.00 97.50 258 ALA A C 1
ATOM 2032 O O . ALA A 1 258 ? -9.265 15.502 -1.116 1.00 97.50 258 ALA A O 1
ATOM 2033 N N . LYS A 1 259 ? -9.462 17.554 -0.203 1.00 96.19 259 LYS A N 1
ATOM 2034 C CA . LYS A 1 259 ? -8.171 17.502 0.497 1.00 96.19 259 LYS A CA 1
ATOM 2035 C C . LYS A 1 259 ? -8.136 16.315 1.476 1.00 96.19 259 LYS A C 1
ATOM 2037 O O . LYS A 1 259 ? -9.190 15.994 2.029 1.00 96.19 259 LYS A O 1
ATOM 2042 N N . PRO A 1 260 ? -6.956 15.713 1.724 1.00 98.06 260 PRO A N 1
ATOM 2043 C CA . PRO A 1 260 ? -6.810 14.654 2.718 1.00 98.06 260 PRO A CA 1
ATOM 2044 C C . PRO A 1 260 ? -7.371 15.067 4.085 1.00 98.06 260 PRO A C 1
ATOM 2046 O O . PRO A 1 260 ? -6.959 16.069 4.669 1.00 98.06 260 PRO A O 1
ATOM 2049 N N . GLU A 1 261 ? -8.330 14.295 4.581 1.00 97.88 261 GLU A N 1
ATOM 2050 C CA . GLU A 1 261 ? -8.938 14.421 5.903 1.00 97.88 261 GLU A CA 1
ATOM 2051 C C . GLU A 1 261 ? -8.296 13.387 6.830 1.00 97.88 261 GLU A C 1
ATOM 2053 O O . GLU A 1 261 ? -8.176 12.221 6.463 1.00 97.88 261 GLU A O 1
ATOM 2058 N N . THR A 1 262 ? -7.881 13.795 8.029 1.00 98.06 262 THR A N 1
ATOM 2059 C CA . THR A 1 262 ? -7.311 12.870 9.020 1.00 98.06 262 THR A CA 1
ATOM 2060 C C . THR A 1 262 ? -8.376 11.916 9.544 1.00 98.06 262 THR A C 1
ATOM 2062 O O . THR A 1 262 ? -9.369 12.360 10.114 1.00 98.06 262 THR A O 1
ATOM 2065 N N . LEU A 1 263 ? -8.132 10.613 9.415 1.00 96.25 263 LEU A N 1
ATOM 2066 C CA . LEU A 1 263 ? -8.915 9.578 10.091 1.00 96.25 263 LEU A CA 1
ATOM 2067 C C . LEU A 1 263 ? -8.352 9.281 11.480 1.00 96.25 263 LEU A C 1
ATOM 2069 O O . LEU A 1 263 ? -9.098 9.210 12.453 1.00 96.25 263 LEU A O 1
ATOM 2073 N N . ILE A 1 264 ? -7.030 9.125 11.571 1.00 94.94 264 ILE A N 1
ATOM 2074 C CA . ILE A 1 264 ? -6.326 8.883 12.828 1.00 94.94 264 ILE A CA 1
ATOM 2075 C C . ILE A 1 264 ? -4.890 9.403 12.747 1.00 94.94 264 ILE A C 1
ATOM 2077 O O . ILE A 1 264 ? -4.240 9.321 11.705 1.00 94.94 264 ILE A O 1
ATOM 2081 N N . TYR A 1 265 ? -4.409 9.933 13.869 1.00 96.50 265 TYR A N 1
ATOM 2082 C CA . TYR A 1 265 ? -3.002 10.231 14.098 1.00 96.50 265 TYR A CA 1
ATOM 2083 C C . TYR A 1 265 ? -2.665 9.929 15.561 1.00 96.50 265 TYR A C 1
ATOM 2085 O O . TYR A 1 265 ? -2.911 10.741 16.453 1.00 96.50 265 TYR A O 1
ATOM 2093 N N . ASP A 1 266 ? -2.168 8.717 15.804 1.00 93.81 266 ASP A N 1
ATOM 2094 C CA . ASP A 1 266 ? -1.671 8.286 17.111 1.00 93.81 266 ASP A CA 1
ATOM 2095 C C . ASP A 1 266 ? -0.432 7.396 16.918 1.00 93.81 266 ASP A C 1
ATOM 2097 O O . ASP A 1 266 ? -0.546 6.164 16.904 1.00 93.81 266 ASP A O 1
ATOM 2101 N N . PRO A 1 267 ? 0.766 7.996 16.792 1.00 91.75 267 PRO A N 1
ATOM 2102 C CA . PRO A 1 267 ? 1.995 7.256 16.517 1.00 91.75 267 PRO A CA 1
ATOM 2103 C C . PRO A 1 267 ? 2.413 6.314 17.655 1.00 91.75 267 PRO A C 1
ATOM 2105 O O . PRO A 1 267 ? 3.344 5.531 17.505 1.00 91.75 267 PRO A O 1
ATOM 2108 N N . LYS A 1 268 ? 1.750 6.343 18.821 1.00 89.62 268 LYS A N 1
ATOM 2109 C CA . LYS A 1 268 ? 2.002 5.346 19.874 1.00 89.62 268 LYS A CA 1
ATOM 2110 C C . LYS A 1 268 ? 1.333 4.009 19.569 1.00 89.62 268 LYS A C 1
ATOM 2112 O O . LYS A 1 268 ? 1.836 2.976 20.014 1.00 89.62 268 LYS A O 1
ATOM 2117 N N . ILE A 1 269 ? 0.201 4.047 18.866 1.00 89.06 269 ILE A N 1
ATOM 2118 C CA . ILE A 1 269 ? -0.623 2.882 18.524 1.00 89.06 269 ILE A CA 1
ATOM 2119 C C . ILE A 1 269 ? -0.370 2.446 17.083 1.00 89.06 269 ILE A C 1
ATOM 2121 O O . ILE A 1 269 ? -0.323 1.253 16.814 1.00 89.06 269 ILE A O 1
ATOM 2125 N N . PHE A 1 270 ? -0.220 3.403 16.176 1.00 93.62 270 PHE A N 1
ATOM 2126 C CA . PHE A 1 270 ? -0.044 3.186 14.749 1.00 93.62 270 PHE A CA 1
ATOM 2127 C C . PHE A 1 270 ? 1.057 4.132 14.250 1.00 93.62 270 PHE A C 1
ATOM 2129 O O . PHE A 1 270 ? 0.753 5.250 13.842 1.00 93.62 270 PHE A O 1
ATOM 2136 N N . PRO A 1 271 ? 2.337 3.741 14.394 1.00 95.00 271 PRO A N 1
ATOM 2137 C CA . PRO A 1 271 ? 3.486 4.582 14.048 1.00 95.00 271 PRO A CA 1
ATOM 2138 C C . PRO A 1 271 ? 3.841 4.585 12.559 1.00 95.00 271 PRO A C 1
ATOM 2140 O O . PRO A 1 271 ? 4.619 5.435 12.137 1.00 95.00 271 PRO A O 1
ATOM 2143 N N . SER A 1 272 ? 3.331 3.636 11.771 1.00 96.88 272 SER A N 1
ATOM 2144 C CA . SER A 1 272 ? 3.731 3.480 10.376 1.00 96.88 272 SER A CA 1
ATOM 2145 C C . SER A 1 272 ? 2.592 2.952 9.518 1.00 96.88 272 SER A C 1
ATOM 2147 O O . SER A 1 272 ? 1.983 1.946 9.865 1.00 96.88 272 SER A O 1
ATOM 2149 N N . CYS A 1 273 ? 2.314 3.630 8.402 1.00 97.88 273 CYS A N 1
ATOM 2150 C CA . CYS A 1 273 ? 1.438 3.144 7.342 1.00 97.88 273 CYS A CA 1
ATOM 2151 C C . CYS A 1 273 ? 2.280 2.778 6.123 1.00 97.88 273 CYS A C 1
ATOM 2153 O O . CYS A 1 273 ? 2.797 3.675 5.464 1.00 97.88 273 CYS A O 1
ATOM 2155 N N . ASP A 1 274 ? 2.368 1.495 5.806 1.00 97.19 274 ASP A N 1
ATOM 2156 C CA . ASP A 1 274 ? 2.959 1.027 4.553 1.00 97.19 274 ASP A CA 1
ATOM 2157 C C . ASP A 1 274 ? 1.811 0.758 3.559 1.00 97.19 274 ASP A C 1
ATOM 2159 O O . ASP A 1 274 ? 0.934 1.616 3.397 1.00 97.19 274 ASP A O 1
ATOM 2163 N N . GLY A 1 275 ? 1.740 -0.416 2.943 1.00 97.69 275 GLY A N 1
ATOM 2164 C CA . GLY A 1 275 ? 0.674 -0.852 2.047 1.00 97.69 275 GLY A CA 1
ATOM 2165 C C . GLY A 1 275 ? -0.729 -0.929 2.657 1.00 97.69 275 GLY A C 1
ATOM 2166 O O . GLY A 1 275 ? -0.976 -1.144 3.850 1.00 97.69 275 GLY A O 1
ATOM 2167 N N . VAL A 1 276 ? -1.712 -0.748 1.773 1.00 98.50 276 VAL A N 1
ATOM 2168 C CA . VAL A 1 276 ? -3.126 -0.608 2.135 1.00 98.50 276 VAL A CA 1
ATOM 2169 C C . VAL A 1 276 ? -4.004 -1.324 1.109 1.00 98.50 276 VAL A C 1
ATOM 2171 O O . VAL A 1 276 ? -3.831 -1.153 -0.100 1.00 98.50 276 VAL A O 1
ATOM 2174 N N . CYS A 1 277 ? -5.008 -2.076 1.568 1.00 98.38 277 CYS A N 1
ATOM 2175 C CA . CYS A 1 277 ? -6.013 -2.685 0.691 1.00 98.38 277 CYS A CA 1
ATOM 2176 C C . CYS A 1 277 ? -7.431 -2.626 1.272 1.00 98.38 277 CYS A C 1
ATOM 2178 O O . CYS A 1 277 ? -7.638 -2.495 2.477 1.00 98.38 277 CYS A O 1
ATOM 2180 N N . TYR A 1 278 ? -8.439 -2.735 0.407 1.00 98.06 278 TYR A N 1
ATOM 2181 C CA . TYR A 1 278 ? -9.842 -2.692 0.814 1.00 98.06 278 TYR A CA 1
ATOM 2182 C C . TYR A 1 278 ? -10.448 -4.094 0.906 1.00 98.06 278 TYR A C 1
ATOM 2184 O O . TYR A 1 278 ? -10.427 -4.866 -0.054 1.00 98.06 278 TYR A O 1
ATOM 2192 N N . TYR A 1 279 ? -11.066 -4.400 2.046 1.00 96.56 279 TYR A N 1
ATOM 2193 C CA . TYR A 1 279 ? -11.814 -5.629 2.268 1.00 96.56 279 TYR A CA 1
ATOM 2194 C C . TYR A 1 279 ? -13.324 -5.373 2.263 1.00 96.56 279 TYR A C 1
ATOM 2196 O O . TYR A 1 279 ? -13.948 -5.045 3.278 1.00 96.56 279 TYR A O 1
ATOM 2204 N N . ALA A 1 280 ? -13.934 -5.581 1.095 1.00 94.38 280 ALA A N 1
ATOM 2205 C CA . ALA A 1 280 ? -15.336 -5.256 0.842 1.00 94.38 280 ALA A CA 1
ATOM 2206 C C . ALA A 1 280 ? -16.335 -5.988 1.758 1.00 94.38 280 ALA A C 1
ATOM 2208 O O . ALA A 1 280 ? -17.333 -5.392 2.158 1.00 94.38 280 ALA A O 1
ATOM 2209 N N . LYS A 1 281 ? -16.077 -7.254 2.128 1.00 92.94 281 LYS A N 1
ATOM 2210 C CA . LYS A 1 281 ? -17.030 -8.062 2.920 1.00 92.94 281 LYS A CA 1
ATOM 2211 C C . LYS A 1 281 ? -17.312 -7.465 4.301 1.00 92.94 281 LYS A C 1
ATOM 2213 O O . LYS A 1 281 ? -18.439 -7.563 4.777 1.00 92.94 281 LYS A O 1
ATOM 2218 N N . LYS A 1 282 ? -16.305 -6.851 4.931 1.00 91.50 282 LYS A N 1
ATOM 2219 C CA . LYS A 1 282 ? -16.437 -6.197 6.244 1.00 91.50 282 LYS A CA 1
ATOM 2220 C C . LYS A 1 282 ? -16.423 -4.666 6.164 1.00 91.50 282 LYS A C 1
ATOM 2222 O O . LYS A 1 282 ? -16.605 -4.010 7.179 1.00 91.50 282 LYS A O 1
ATOM 2227 N N . ASN A 1 283 ? -16.286 -4.104 4.960 1.00 94.94 283 ASN A N 1
ATOM 2228 C CA . ASN A 1 283 ? -16.123 -2.669 4.725 1.00 94.94 283 ASN A CA 1
ATOM 2229 C C . ASN A 1 283 ? -14.935 -2.082 5.508 1.00 94.94 283 ASN A C 1
ATOM 2231 O O . ASN A 1 283 ? -15.053 -1.063 6.189 1.00 94.94 283 ASN A O 1
ATOM 2235 N N . TRP A 1 284 ? -13.800 -2.774 5.425 1.00 96.94 284 TRP A N 1
ATOM 2236 C CA . TRP A 1 284 ? -12.569 -2.417 6.120 1.00 96.94 284 TRP A CA 1
ATOM 2237 C C . TRP A 1 284 ? -11.498 -1.958 5.145 1.00 96.94 284 TRP A C 1
ATOM 2239 O O . TRP A 1 284 ? -11.412 -2.470 4.031 1.00 96.94 284 TRP A O 1
ATOM 2249 N N . VAL A 1 285 ? -10.637 -1.059 5.601 1.00 98.62 285 VAL A N 1
ATOM 2250 C CA . VAL A 1 285 ? -9.361 -0.759 4.952 1.00 98.62 285 VAL A CA 1
ATOM 2251 C C . VAL A 1 285 ? -8.268 -1.416 5.775 1.00 98.62 285 VAL A C 1
ATOM 2253 O O . VAL A 1 285 ? -8.047 -1.015 6.907 1.00 98.62 285 VAL A O 1
ATOM 2256 N N . ILE A 1 286 ? -7.643 -2.461 5.248 1.00 98.56 286 ILE A N 1
ATOM 2257 C CA . ILE A 1 286 ? -6.564 -3.199 5.905 1.00 98.56 286 ILE A CA 1
ATOM 2258 C C . ILE A 1 286 ? -5.246 -2.485 5.622 1.00 98.56 286 ILE A C 1
ATOM 2260 O O . ILE A 1 286 ? -5.010 -2.053 4.496 1.00 98.56 286 ILE A O 1
ATOM 2264 N N . ILE A 1 287 ? -4.415 -2.365 6.651 1.00 98.56 287 ILE A N 1
ATOM 2265 C CA . ILE A 1 287 ? -3.209 -1.542 6.663 1.00 98.56 287 ILE A CA 1
ATOM 2266 C C . ILE A 1 287 ? -2.073 -2.369 7.256 1.00 98.56 287 ILE A C 1
ATOM 2268 O O . ILE A 1 287 ? -2.256 -2.988 8.309 1.00 98.56 287 ILE A O 1
ATOM 2272 N N . THR A 1 288 ? -0.917 -2.379 6.608 1.00 98.31 288 THR A N 1
ATOM 2273 C CA . THR A 1 288 ? 0.305 -2.936 7.185 1.00 98.31 288 THR A CA 1
ATOM 2274 C C . THR A 1 288 ? 1.080 -1.860 7.946 1.00 98.31 288 THR A C 1
ATOM 2276 O O . THR A 1 288 ? 1.166 -0.703 7.533 1.00 98.31 288 THR A O 1
ATOM 2279 N N . ASP A 1 289 ? 1.584 -2.243 9.115 1.00 96.94 289 ASP A N 1
ATOM 2280 C CA . ASP A 1 289 ? 2.360 -1.405 10.026 1.00 96.94 289 ASP A CA 1
ATOM 2281 C C . ASP A 1 289 ? 3.755 -2.018 10.162 1.00 96.94 289 ASP A C 1
ATOM 2283 O O . ASP A 1 289 ? 3.994 -2.903 10.995 1.00 96.94 289 ASP A O 1
ATOM 2287 N N . SER A 1 290 ? 4.651 -1.560 9.283 1.00 95.56 290 SER A N 1
ATOM 2288 C CA . SER A 1 290 ? 6.020 -2.062 9.121 1.00 95.56 290 SER A CA 1
ATOM 2289 C C . SER A 1 290 ? 6.893 -1.844 10.352 1.00 95.56 290 SER A C 1
ATOM 2291 O O . SER A 1 290 ? 7.828 -2.600 10.581 1.00 95.56 290 SER A O 1
ATOM 2293 N N . GLU A 1 291 ? 6.606 -0.831 11.175 1.00 94.00 291 GLU A N 1
ATOM 2294 C CA . GLU A 1 291 ? 7.388 -0.588 12.392 1.00 94.00 291 GLU A CA 1
ATOM 2295 C C . GLU A 1 291 ? 7.031 -1.573 13.514 1.00 94.00 291 GLU A C 1
ATOM 2297 O O . GLU A 1 291 ? 7.876 -1.872 14.358 1.00 94.00 291 GLU A O 1
ATOM 2302 N N . ARG A 1 292 ? 5.789 -2.073 13.547 1.00 93.12 292 ARG A N 1
ATOM 2303 C CA . ARG A 1 292 ? 5.279 -2.930 14.631 1.00 93.12 292 ARG A CA 1
ATOM 2304 C C . ARG A 1 292 ? 5.141 -4.398 14.260 1.00 93.12 292 ARG A C 1
ATOM 2306 O O . ARG A 1 292 ? 4.654 -5.152 15.095 1.00 93.12 292 ARG A O 1
ATOM 2313 N N . ASN A 1 293 ? 5.500 -4.798 13.042 1.00 94.62 293 ASN A N 1
ATOM 2314 C CA . ASN A 1 293 ? 5.189 -6.130 12.516 1.00 94.62 293 ASN A CA 1
ATOM 2315 C C . ASN A 1 293 ? 3.710 -6.468 12.735 1.00 94.62 293 ASN A C 1
ATOM 2317 O O . ASN A 1 293 ? 3.350 -7.469 13.362 1.00 94.62 293 ASN A O 1
ATOM 2321 N N . ALA A 1 294 ? 2.842 -5.565 12.267 1.00 95.94 294 ALA A N 1
ATOM 2322 C CA . ALA A 1 294 ? 1.411 -5.639 12.515 1.00 95.94 294 ALA A CA 1
ATOM 2323 C C . ALA A 1 294 ? 0.568 -5.460 11.249 1.00 95.94 294 ALA A C 1
ATOM 2325 O O . ALA A 1 294 ? 0.936 -4.775 10.297 1.00 95.94 294 ALA A O 1
ATOM 2326 N N . VAL A 1 295 ? -0.623 -6.055 11.278 1.00 97.69 295 VAL A N 1
ATOM 2327 C CA . VAL A 1 295 ? -1.704 -5.795 10.326 1.00 97.69 295 VAL A CA 1
ATOM 2328 C C . VAL A 1 295 ? -2.883 -5.226 11.097 1.00 97.69 295 VAL A C 1
ATOM 2330 O O . VAL A 1 295 ? -3.446 -5.862 11.995 1.00 97.69 295 VAL A O 1
ATOM 2333 N N . ARG A 1 296 ? -3.288 -4.023 10.708 1.00 96.44 296 ARG A N 1
ATOM 2334 C CA . ARG A 1 296 ? -4.403 -3.270 11.280 1.00 96.44 296 ARG A CA 1
ATOM 2335 C C . ARG A 1 296 ? -5.524 -3.136 10.258 1.00 96.44 296 ARG A C 1
ATOM 2337 O O . ARG A 1 296 ? -5.378 -3.490 9.090 1.00 96.44 296 ARG A O 1
ATOM 2344 N N . TYR A 1 297 ? -6.667 -2.625 10.692 1.00 96.50 297 TYR A N 1
ATOM 2345 C CA . TYR A 1 297 ? -7.737 -2.245 9.779 1.00 96.50 297 TYR A CA 1
ATOM 2346 C C . TYR A 1 297 ? -8.485 -1.012 10.267 1.00 96.50 297 TYR A C 1
ATOM 2348 O O . TYR A 1 297 ? -8.769 -0.879 11.450 1.00 96.50 297 TYR A O 1
ATOM 2356 N N . TRP A 1 298 ? -8.863 -0.121 9.362 1.00 97.38 298 TRP A N 1
ATOM 2357 C CA . TRP A 1 298 ? -9.851 0.913 9.622 1.00 97.38 298 TRP A CA 1
ATOM 2358 C C . TRP A 1 298 ? -11.244 0.383 9.281 1.00 97.38 298 TRP A C 1
ATOM 2360 O O . TRP A 1 298 ? -11.542 0.081 8.122 1.00 97.38 298 TRP A O 1
ATOM 2370 N N . ASP A 1 299 ? -12.112 0.269 10.283 1.00 95.50 299 ASP A N 1
ATOM 2371 C CA . ASP A 1 299 ? -13.526 -0.017 10.064 1.00 95.50 299 ASP A CA 1
ATOM 2372 C C . ASP A 1 299 ? -14.229 1.267 9.621 1.00 95.50 299 ASP A C 1
ATOM 2374 O O . ASP A 1 299 ? -14.469 2.171 10.422 1.00 95.50 299 ASP A O 1
ATOM 2378 N N . ILE A 1 300 ? -14.571 1.348 8.332 1.00 93.69 300 ILE A N 1
ATOM 2379 C CA . ILE A 1 300 ? -15.189 2.544 7.747 1.00 93.69 300 ILE A CA 1
ATOM 2380 C C . ILE A 1 300 ? -16.534 2.852 8.415 1.00 93.69 300 ILE A C 1
ATOM 2382 O O . ILE A 1 300 ? -16.889 4.018 8.573 1.00 93.69 300 ILE A O 1
ATOM 2386 N N . LYS A 1 301 ? -17.300 1.822 8.798 1.00 89.56 301 LYS A N 1
ATOM 2387 C CA . LYS A 1 301 ? -18.635 2.003 9.377 1.00 89.56 301 LYS A CA 1
ATOM 2388 C C . LYS A 1 301 ? -18.545 2.468 10.827 1.00 89.56 301 LYS A C 1
ATOM 2390 O O . LYS A 1 301 ? -19.336 3.314 11.234 1.00 89.56 301 LYS A O 1
ATOM 2395 N N . ALA A 1 302 ? -17.632 1.886 11.598 1.00 89.56 302 ALA A N 1
ATOM 2396 C CA . ALA A 1 302 ? -17.448 2.238 13.001 1.00 89.56 302 ALA A CA 1
ATOM 2397 C C . ALA A 1 302 ? -16.608 3.512 13.191 1.00 89.56 302 ALA A C 1
ATOM 2399 O O . ALA A 1 302 ? -16.724 4.155 14.230 1.00 89.56 302 ALA A O 1
ATOM 2400 N N . GLY A 1 303 ? -15.788 3.887 12.203 1.00 92.38 303 GLY A N 1
ATOM 2401 C CA . GLY A 1 303 ? -14.847 5.000 12.319 1.00 92.38 303 GLY A CA 1
ATOM 2402 C C . GLY A 1 303 ? -13.733 4.706 13.324 1.00 92.38 303 GLY A C 1
ATOM 2403 O O . GLY A 1 303 ? -13.347 5.581 14.094 1.00 92.38 303 GLY A O 1
ATOM 2404 N N . THR A 1 304 ? -13.269 3.455 13.372 1.00 89.62 304 THR A N 1
ATOM 2405 C CA . THR A 1 304 ? -12.309 2.980 14.376 1.00 89.62 304 THR A CA 1
ATOM 2406 C C . THR A 1 304 ? -11.195 2.171 13.737 1.00 89.62 304 THR A C 1
ATOM 2408 O O . THR A 1 304 ? -11.448 1.350 12.854 1.00 89.62 304 THR A O 1
ATOM 2411 N N . LEU A 1 305 ? -9.980 2.329 14.256 1.00 92.50 305 LEU A N 1
ATOM 2412 C CA . LEU A 1 305 ? -8.864 1.441 13.957 1.00 92.50 305 LEU A CA 1
ATOM 2413 C C . LEU A 1 305 ? -9.013 0.141 14.774 1.00 92.50 305 LEU A C 1
ATOM 2415 O O . LEU A 1 305 ? -9.405 0.170 15.938 1.00 92.50 305 LEU A O 1
ATOM 2419 N N . GLY A 1 306 ? -8.725 -0.996 14.153 1.00 89.25 306 GLY A N 1
ATOM 2420 C CA . GLY A 1 306 ? -8.725 -2.343 14.714 1.00 89.25 306 GLY A CA 1
ATOM 2421 C C . GLY A 1 306 ? -7.413 -3.074 14.408 1.00 89.25 306 GLY A C 1
ATOM 2422 O O . GLY A 1 306 ? -6.623 -2.626 13.576 1.00 89.25 306 GLY A O 1
ATOM 2423 N N . LEU A 1 307 ? -7.159 -4.177 15.111 1.00 91.81 307 LEU A N 1
ATOM 2424 C CA . LEU A 1 307 ? -5.944 -4.986 14.985 1.00 91.81 307 LEU A CA 1
ATOM 2425 C C . LEU A 1 307 ? -6.330 -6.393 14.530 1.00 91.81 307 LEU A C 1
ATOM 2427 O O . LEU A 1 307 ? -7.222 -6.999 15.127 1.00 91.81 307 LEU A O 1
ATOM 2431 N N . LEU A 1 308 ? -5.668 -6.899 13.488 1.00 92.00 308 LEU A N 1
ATOM 2432 C CA . LEU A 1 308 ? -5.734 -8.314 13.119 1.00 92.00 308 LEU A CA 1
ATOM 2433 C C . LEU A 1 308 ? -4.619 -9.097 13.809 1.00 92.00 308 LEU A C 1
ATOM 2435 O O . LEU A 1 308 ? -4.892 -10.132 14.409 1.00 92.00 308 LEU A O 1
ATOM 2439 N N . TRP A 1 309 ? -3.385 -8.595 13.745 1.00 94.44 309 TRP A N 1
ATOM 2440 C CA . TRP A 1 309 ? -2.223 -9.263 14.323 1.00 94.44 309 TRP A CA 1
ATOM 2441 C C . TRP A 1 309 ? -1.072 -8.285 14.573 1.00 94.44 309 TRP A C 1
ATOM 2443 O O . TRP A 1 309 ? -0.918 -7.328 13.821 1.00 94.44 309 TRP A O 1
ATOM 2453 N N . GLU A 1 310 ? -0.271 -8.542 15.606 1.00 92.75 310 GLU A N 1
ATOM 2454 C CA . GLU A 1 310 ? 0.995 -7.862 15.920 1.00 92.75 310 GLU A CA 1
ATOM 2455 C C . GLU A 1 310 ? 1.933 -8.898 16.557 1.00 92.75 310 GLU A C 1
ATOM 2457 O O . GLU A 1 310 ? 1.504 -9.647 17.442 1.00 92.75 310 GLU A O 1
ATOM 2462 N N . ASN A 1 311 ? 3.191 -8.961 16.119 1.00 91.44 311 ASN A N 1
ATOM 2463 C CA . ASN A 1 311 ? 4.218 -9.800 16.739 1.00 91.44 311 ASN A CA 1
ATOM 2464 C C . ASN A 1 311 ? 5.511 -9.028 17.007 1.00 91.44 311 ASN A C 1
ATOM 2466 O O . ASN A 1 311 ? 5.715 -7.917 16.539 1.00 91.44 311 ASN A O 1
ATOM 2470 N N . VAL A 1 312 ? 6.375 -9.632 17.821 1.00 88.69 312 VAL A N 1
ATOM 2471 C CA . VAL A 1 312 ? 7.749 -9.158 18.013 1.00 88.69 312 VAL A CA 1
ATOM 2472 C C . VAL A 1 312 ? 8.599 -9.464 16.776 1.00 88.69 312 VAL A C 1
ATOM 2474 O O . VAL A 1 312 ? 8.141 -10.169 15.877 1.00 88.69 312 VAL A O 1
ATOM 2477 N N . ASP A 1 313 ? 9.831 -8.960 16.765 1.00 86.75 313 ASP A N 1
ATOM 2478 C CA . ASP A 1 313 ? 10.848 -9.280 15.758 1.00 86.75 313 ASP A CA 1
ATOM 2479 C C . ASP A 1 313 ? 10.980 -10.801 15.557 1.00 86.75 313 ASP A C 1
ATOM 2481 O O . ASP A 1 313 ? 10.903 -11.572 16.525 1.00 86.75 313 ASP A O 1
ATOM 2485 N N . THR A 1 314 ? 11.119 -11.241 14.311 1.00 87.56 314 THR A N 1
ATOM 2486 C CA . THR A 1 314 ? 11.086 -12.654 13.912 1.00 87.56 314 THR A CA 1
ATOM 2487 C C . THR A 1 314 ? 11.879 -12.840 12.621 1.00 87.56 314 THR A C 1
ATOM 2489 O O . THR A 1 314 ? 12.231 -11.864 11.997 1.00 87.56 314 THR A O 1
ATOM 2492 N N . ASP A 1 315 ? 12.155 -14.079 12.217 1.00 85.19 315 ASP A N 1
ATOM 2493 C CA . ASP A 1 315 ? 12.719 -14.376 10.894 1.00 85.19 315 ASP A CA 1
ATOM 2494 C C . ASP A 1 315 ? 11.627 -14.732 9.868 1.00 85.19 315 ASP A C 1
ATOM 2496 O O . ASP A 1 315 ? 11.927 -15.132 8.750 1.00 85.19 315 ASP A O 1
ATOM 2500 N N . GLY A 1 316 ? 10.349 -14.718 10.267 1.00 87.56 316 GLY A N 1
ATOM 2501 C CA . GLY A 1 316 ? 9.214 -15.068 9.413 1.00 87.56 316 GLY A CA 1
ATOM 2502 C C . GLY A 1 316 ? 9.109 -16.556 9.039 1.00 87.56 316 GLY A C 1
ATOM 2503 O O . GLY A 1 316 ? 8.213 -16.929 8.272 1.00 87.56 316 GLY A O 1
ATOM 2504 N N . ALA A 1 317 ? 9.961 -17.446 9.569 1.00 87.62 317 ALA A N 1
ATOM 2505 C CA . ALA A 1 317 ? 10.018 -18.855 9.158 1.00 87.62 317 ALA A CA 1
ATOM 2506 C C . ALA A 1 317 ? 8.731 -19.643 9.438 1.00 87.62 317 ALA A C 1
ATOM 2508 O O . ALA A 1 317 ? 8.391 -20.593 8.726 1.00 87.62 317 ALA A O 1
ATOM 2509 N N . ASP A 1 318 ? 7.982 -19.227 10.454 1.00 88.06 318 ASP A N 1
ATOM 2510 C CA . ASP A 1 318 ? 6.680 -19.773 10.831 1.00 88.06 318 ASP A CA 1
ATOM 2511 C C . ASP A 1 318 ? 5.493 -18.979 10.243 1.00 88.06 318 ASP A C 1
ATOM 2513 O O . ASP A 1 318 ? 4.325 -19.255 10.557 1.00 88.06 318 ASP A O 1
ATOM 2517 N N . GLY A 1 319 ? 5.795 -18.008 9.378 1.00 91.12 319 GLY A N 1
ATOM 2518 C CA . GLY A 1 319 ? 4.846 -17.142 8.699 1.00 91.12 319 GLY A CA 1
ATOM 2519 C C . GLY A 1 319 ? 4.435 -15.890 9.451 1.00 91.12 319 GLY A C 1
ATOM 2520 O O . GLY A 1 319 ? 3.550 -15.194 8.950 1.00 91.12 319 GLY A O 1
ATOM 2521 N N . LEU A 1 320 ? 5.002 -15.615 10.628 1.00 93.88 320 LEU A N 1
ATOM 2522 C CA . LEU A 1 320 ? 4.784 -14.346 11.321 1.00 93.88 320 LEU A CA 1
ATOM 2523 C C . LEU A 1 320 ? 5.223 -13.148 10.468 1.00 93.88 320 LEU A C 1
ATOM 2525 O O . LEU A 1 320 ? 5.906 -13.299 9.455 1.00 93.88 320 LEU A O 1
ATOM 2529 N N . LEU A 1 321 ? 4.721 -11.968 10.834 1.00 94.50 321 LEU A N 1
ATOM 2530 C CA . LEU A 1 321 ? 4.958 -10.752 10.067 1.00 94.50 321 LEU A CA 1
ATOM 2531 C C . LEU A 1 321 ? 6.367 -10.262 10.323 1.00 94.50 321 LEU A C 1
ATOM 2533 O O . LEU A 1 321 ? 6.778 -10.178 11.481 1.00 94.50 321 LEU A O 1
ATOM 2537 N N . ASP A 1 322 ? 7.041 -9.893 9.247 1.00 92.94 322 ASP A N 1
ATOM 2538 C CA . ASP A 1 322 ? 8.424 -9.470 9.306 1.00 92.94 322 ASP A CA 1
ATOM 2539 C C . ASP A 1 322 ? 8.619 -8.241 8.426 1.00 92.94 322 ASP A C 1
ATOM 2541 O O . ASP A 1 322 ? 8.824 -8.321 7.217 1.00 92.94 322 ASP A O 1
ATOM 2545 N N . GLN A 1 323 ? 8.372 -7.080 9.026 1.00 93.94 323 GLN A N 1
ATOM 2546 C CA . GLN A 1 323 ? 8.227 -5.811 8.331 1.00 93.94 323 GLN A CA 1
ATOM 2547 C C . GLN A 1 323 ? 7.209 -5.886 7.168 1.00 93.94 323 GLN A C 1
ATOM 2549 O O . GLN A 1 323 ? 7.571 -5.769 5.992 1.00 93.94 323 GLN A O 1
ATOM 2554 N N . PRO A 1 324 ? 5.919 -6.127 7.472 1.00 96.81 324 PRO A N 1
ATOM 2555 C CA . PRO A 1 324 ? 4.895 -6.318 6.453 1.00 96.81 324 PRO A CA 1
ATOM 2556 C C . PRO A 1 324 ? 4.705 -5.035 5.638 1.00 96.81 324 PRO A C 1
ATOM 2558 O O . PRO A 1 324 ? 4.336 -4.018 6.210 1.00 96.81 324 PRO A O 1
ATOM 2561 N N . CYS A 1 325 ? 4.880 -5.081 4.318 1.00 96.25 325 CYS A N 1
ATOM 2562 C CA . CYS A 1 325 ? 4.771 -3.895 3.467 1.00 96.25 325 CYS A CA 1
ATOM 2563 C C . CYS A 1 325 ? 3.522 -3.874 2.594 1.00 96.25 325 CYS A C 1
ATOM 2565 O O . CYS A 1 325 ? 2.895 -2.836 2.528 1.00 96.25 325 CYS A O 1
ATOM 2567 N N . GLU A 1 326 ? 3.078 -4.981 1.991 1.00 97.50 326 GLU A N 1
ATOM 2568 C CA . GLU A 1 326 ? 1.922 -4.954 1.078 1.00 97.50 326 GLU A CA 1
ATOM 2569 C C . GLU A 1 326 ? 0.863 -6.000 1.457 1.00 97.50 326 GLU A C 1
ATOM 2571 O O . GLU A 1 326 ? 1.139 -7.206 1.435 1.00 97.50 326 GLU A O 1
ATOM 2576 N N . PRO A 1 327 ? -0.380 -5.575 1.749 1.00 98.00 327 PRO A N 1
ATOM 2577 C CA . PRO A 1 327 ? -1.518 -6.466 1.913 1.00 98.00 327 PRO A CA 1
ATOM 2578 C C . PRO A 1 327 ? -2.355 -6.581 0.625 1.00 98.00 327 PRO A C 1
ATOM 2580 O O . PRO A 1 327 ? -2.673 -5.587 -0.023 1.00 98.00 327 PRO A O 1
ATOM 2583 N N . MET A 1 328 ? -2.843 -7.782 0.305 1.00 97.81 328 MET A N 1
ATOM 2584 C CA . MET A 1 328 ? -3.850 -7.997 -0.743 1.00 97.81 328 MET A CA 1
ATOM 2585 C C . MET A 1 328 ? -4.896 -9.025 -0.312 1.00 97.81 328 MET A C 1
ATOM 2587 O O . MET A 1 328 ? -4.576 -10.145 0.093 1.00 97.81 328 MET A O 1
ATOM 259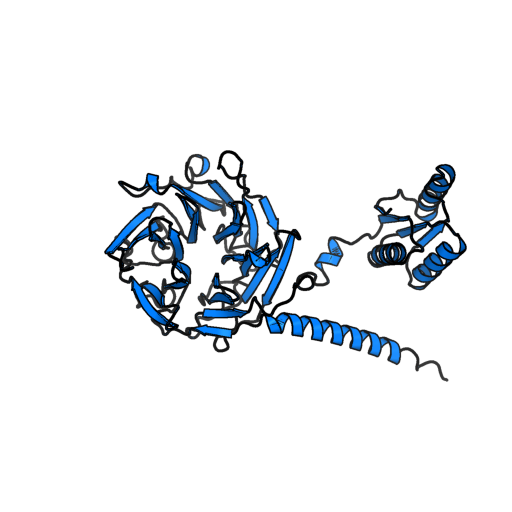1 N N . VAL A 1 329 ? -6.176 -8.679 -0.460 1.00 96.56 329 VAL A N 1
ATOM 2592 C CA . VAL A 1 329 ? -7.275 -9.630 -0.256 1.00 96.56 329 VAL A CA 1
ATOM 2593 C C . VAL A 1 329 ? -7.371 -10.586 -1.446 1.00 96.56 329 VAL A C 1
ATOM 2595 O O . VAL A 1 329 ? -7.595 -10.173 -2.581 1.00 96.56 329 VAL A O 1
ATOM 2598 N N . TRP A 1 330 ? -7.284 -11.884 -1.172 1.00 94.25 330 TRP A N 1
ATOM 2599 C CA . TRP A 1 330 ? -7.418 -12.967 -2.138 1.00 94.25 330 TRP A CA 1
AT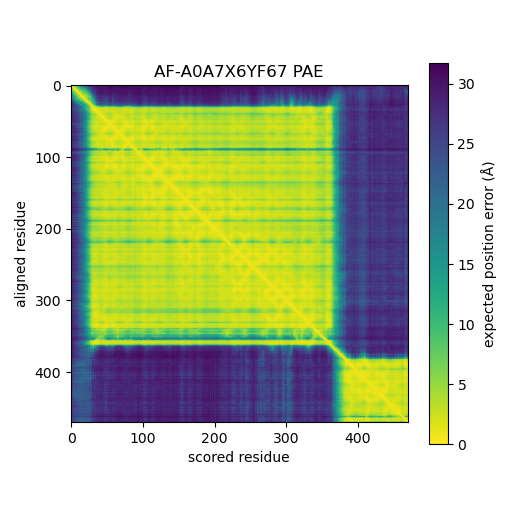OM 2600 C C . TRP A 1 330 ? -8.510 -13.952 -1.698 1.00 94.25 330 TRP A C 1
ATOM 2602 O O . TRP A 1 330 ? -8.270 -14.941 -1.002 1.00 94.25 330 TRP A O 1
ATOM 2612 N N . GLY A 1 331 ? -9.756 -13.668 -2.090 1.00 89.12 331 GLY A N 1
ATOM 2613 C CA . GLY A 1 331 ? -10.922 -14.423 -1.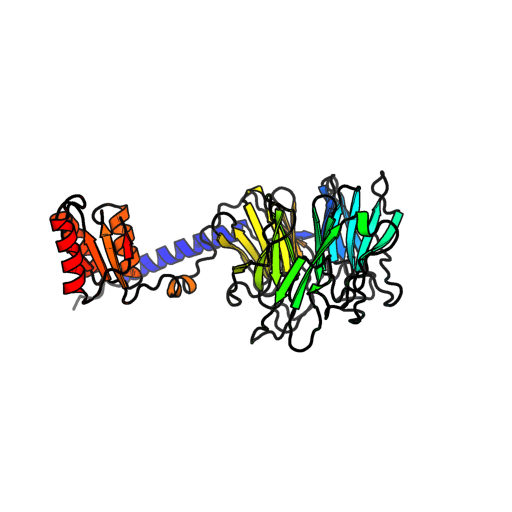626 1.00 89.12 331 GLY A CA 1
ATOM 2614 C C . GLY A 1 331 ? -11.209 -14.156 -0.147 1.00 89.12 331 GLY A C 1
ATOM 2615 O O . GLY A 1 331 ? -11.585 -13.044 0.210 1.00 89.12 331 GLY A O 1
ATOM 2616 N N . ASP A 1 332 ? -11.047 -15.178 0.693 1.00 89.75 332 ASP A N 1
ATOM 2617 C CA . ASP A 1 332 ? -11.154 -15.092 2.161 1.00 89.75 332 ASP A CA 1
ATOM 2618 C C . ASP A 1 332 ? -9.784 -15.054 2.850 1.00 89.75 332 ASP A C 1
ATOM 2620 O O . ASP A 1 332 ? -9.682 -15.237 4.057 1.00 89.75 332 ASP A O 1
ATOM 2624 N N . LYS A 1 333 ? -8.713 -14.839 2.086 1.00 94.56 333 LYS A N 1
ATOM 2625 C CA . LYS A 1 333 ? -7.345 -14.758 2.594 1.00 94.56 333 LYS A CA 1
ATOM 2626 C C . LYS A 1 333 ? -6.825 -13.338 2.451 1.00 94.56 333 LYS A C 1
ATOM 2628 O O . LYS A 1 333 ? -7.155 -12.654 1.486 1.00 94.56 333 LYS A O 1
ATOM 2633 N N . LEU A 1 334 ? -5.987 -12.922 3.384 1.00 97.62 334 LEU A N 1
ATOM 2634 C CA . LEU A 1 334 ? -5.141 -11.748 3.256 1.00 97.62 334 LEU A CA 1
ATOM 2635 C C . LEU A 1 334 ? -3.718 -12.234 3.011 1.00 97.62 334 LEU A C 1
ATOM 2637 O O . LEU A 1 334 ? -3.138 -12.871 3.886 1.00 97.62 334 LEU A O 1
ATOM 2641 N N . ILE A 1 335 ? -3.186 -11.969 1.825 1.00 97.88 335 ILE A N 1
ATOM 2642 C CA . ILE A 1 335 ? -1.772 -12.184 1.523 1.00 97.88 335 ILE A CA 1
ATOM 2643 C C . ILE A 1 335 ? -1.022 -10.945 1.998 1.00 97.88 335 ILE A C 1
ATOM 2645 O O . ILE A 1 335 ? -1.463 -9.834 1.709 1.00 97.88 335 ILE A O 1
ATOM 2649 N N . VAL A 1 336 ? 0.063 -11.136 2.741 1.00 98.12 336 VAL A N 1
ATOM 2650 C CA . VAL A 1 336 ? 0.887 -10.049 3.278 1.00 98.12 336 VAL A CA 1
ATOM 2651 C C . VAL A 1 336 ? 2.330 -10.306 2.880 1.00 98.12 336 VAL A C 1
ATOM 2653 O O . VAL A 1 336 ? 2.869 -11.369 3.181 1.00 98.12 336 VAL A O 1
ATOM 2656 N N . VAL A 1 337 ? 2.928 -9.362 2.165 1.00 97.06 337 VAL A N 1
ATOM 2657 C CA . VAL A 1 337 ? 4.344 -9.399 1.793 1.00 97.06 337 VAL A CA 1
ATOM 2658 C C . VAL A 1 337 ? 5.175 -8.784 2.912 1.00 97.06 337 VAL A C 1
ATOM 2660 O O . VAL A 1 337 ? 4.793 -7.754 3.459 1.00 97.06 337 VAL A O 1
ATOM 2663 N N . ASN A 1 338 ? 6.288 -9.432 3.235 1.00 95.25 338 ASN A N 1
ATOM 2664 C CA . ASN A 1 338 ? 7.264 -9.024 4.239 1.00 95.25 338 ASN A CA 1
ATOM 2665 C C . ASN A 1 338 ? 8.493 -8.462 3.522 1.00 95.25 338 ASN A C 1
ATOM 2667 O O . ASN A 1 338 ? 9.109 -9.172 2.723 1.00 95.25 338 ASN A O 1
ATOM 2671 N N . PHE A 1 339 ? 8.808 -7.191 3.761 1.00 91.75 339 PHE A N 1
ATOM 2672 C CA . PHE A 1 339 ? 9.878 -6.489 3.051 1.00 91.75 339 PHE A CA 1
ATOM 2673 C C . PHE A 1 339 ? 11.264 -6.872 3.578 1.00 91.75 339 PHE A C 1
ATOM 2675 O O . PHE A 1 339 ? 12.206 -6.921 2.791 1.00 91.75 339 PHE A O 1
ATOM 2682 N N . ASP A 1 340 ? 11.355 -7.136 4.887 1.00 84.12 340 ASP A N 1
ATOM 2683 C CA . ASP A 1 340 ? 12.556 -7.533 5.637 1.00 84.12 340 ASP A CA 1
ATOM 2684 C C . ASP A 1 340 ? 13.853 -6.841 5.157 1.00 84.12 340 ASP A C 1
ATOM 2686 O O . ASP A 1 340 ? 14.806 -7.433 4.642 1.00 84.12 340 ASP A O 1
ATOM 2690 N N . MET A 1 341 ? 13.862 -5.513 5.283 1.00 87.94 341 MET A N 1
ATOM 2691 C CA . MET A 1 341 ? 15.026 -4.678 5.019 1.00 87.94 341 MET A CA 1
ATOM 2692 C C . MET A 1 341 ? 15.240 -3.739 6.195 1.00 87.94 341 MET A C 1
ATOM 2694 O O . MET A 1 341 ? 14.422 -2.868 6.488 1.00 87.94 341 MET A O 1
ATOM 2698 N N . LYS A 1 342 ? 16.412 -3.832 6.817 1.00 86.00 342 LYS A N 1
ATOM 2699 C CA . LYS A 1 342 ? 16.788 -2.982 7.943 1.00 86.00 342 LYS A CA 1
ATOM 2700 C C . LYS A 1 342 ? 16.647 -1.486 7.632 1.00 86.00 342 LYS A C 1
ATOM 2702 O O . LYS A 1 342 ? 17.428 -0.923 6.857 1.00 86.00 342 LYS A O 1
ATOM 2707 N N . PHE A 1 343 ? 15.782 -0.808 8.388 1.00 84.06 343 PHE A N 1
ATOM 2708 C CA . PHE A 1 343 ? 15.737 0.654 8.470 1.00 84.06 343 PHE A CA 1
ATOM 2709 C C . PHE A 1 343 ? 16.052 1.154 9.888 1.00 84.06 343 PHE A C 1
ATOM 2711 O O . PHE A 1 343 ? 15.644 0.544 10.878 1.00 84.06 343 PHE A O 1
ATOM 2718 N N . PRO A 1 344 ? 16.766 2.286 10.037 1.00 82.81 344 PRO A N 1
ATOM 2719 C CA . PRO A 1 344 ? 17.038 2.859 11.351 1.00 82.81 344 PRO A CA 1
ATOM 2720 C C . PRO A 1 344 ? 15.755 3.193 12.128 1.00 82.81 344 PRO A C 1
ATOM 2722 O O . PRO A 1 344 ? 14.949 4.006 11.682 1.00 82.81 344 PRO A O 1
ATOM 2725 N N . GLY A 1 345 ? 15.618 2.629 13.330 1.00 79.75 345 GLY A N 1
ATOM 2726 C CA . GLY A 1 345 ? 14.512 2.923 14.248 1.00 79.75 345 GLY A CA 1
ATOM 2727 C C . GLY A 1 345 ? 13.288 2.015 14.108 1.00 79.75 345 GLY A C 1
ATOM 2728 O O . GLY A 1 345 ? 12.341 2.211 14.865 1.00 79.75 345 GLY A O 1
ATOM 2729 N N . LEU A 1 346 ? 13.311 1.040 13.191 1.00 85.62 346 LEU A N 1
ATOM 2730 C CA . LEU A 1 346 ? 12.300 -0.020 13.104 1.00 85.62 346 LEU A CA 1
ATOM 2731 C C . LEU A 1 346 ? 12.653 -1.187 14.037 1.00 85.62 346 LEU A C 1
ATOM 2733 O O . LEU A 1 346 ? 13.773 -1.268 14.549 1.00 85.62 346 LEU A O 1
ATOM 2737 N N . LEU A 1 347 ? 11.671 -2.063 14.269 1.00 82.88 347 LEU A N 1
ATOM 2738 C CA . LEU A 1 347 ? 11.811 -3.254 15.106 1.00 82.88 347 LEU A CA 1
ATOM 2739 C C . LEU A 1 347 ? 12.844 -4.239 14.537 1.00 82.88 347 LEU A C 1
ATOM 2741 O O . LEU A 1 347 ? 13.710 -4.684 15.285 1.00 82.88 347 LEU A O 1
ATOM 2745 N N . ASN A 1 348 ? 12.797 -4.483 13.226 1.00 80.25 348 ASN A N 1
ATOM 2746 C CA . ASN A 1 348 ? 13.725 -5.339 12.493 1.00 80.25 348 ASN A CA 1
ATOM 2747 C C . ASN A 1 348 ? 15.124 -4.716 12.419 1.00 80.25 348 ASN A C 1
ATOM 2749 O O . ASN A 1 348 ? 15.322 -3.626 11.866 1.00 80.25 348 ASN A O 1
ATOM 2753 N N . THR A 1 349 ? 16.124 -5.403 12.981 1.00 78.06 349 THR A N 1
ATOM 2754 C CA . THR A 1 349 ? 17.497 -4.867 13.095 1.00 78.06 349 THR A CA 1
ATOM 2755 C C . THR A 1 349 ? 18.542 -5.562 12.223 1.00 78.06 349 THR A C 1
ATOM 2757 O O . THR A 1 349 ? 19.675 -5.058 12.116 1.00 78.06 349 THR A O 1
ATOM 2760 N N . VAL A 1 350 ? 18.177 -6.666 11.577 1.00 79.12 350 VAL A N 1
ATOM 2761 C CA . VAL A 1 350 ? 18.977 -7.432 10.612 1.00 79.12 350 VAL A CA 1
ATOM 2762 C C . VAL A 1 350 ? 18.145 -7.665 9.344 1.00 79.12 350 VAL A C 1
ATOM 2764 O O . VAL A 1 350 ? 16.985 -7.283 9.321 1.00 79.12 350 VAL A O 1
ATOM 2767 N N . ASN A 1 351 ? 18.772 -8.176 8.283 1.00 79.94 351 ASN A N 1
ATOM 2768 C CA . ASN A 1 351 ? 18.038 -8.730 7.145 1.00 79.94 351 ASN A CA 1
ATOM 2769 C C . ASN A 1 351 ? 18.114 -10.246 7.331 1.00 79.94 351 ASN A C 1
ATOM 2771 O O . ASN A 1 351 ? 19.232 -10.783 7.370 1.00 79.94 351 ASN A O 1
ATOM 2775 N N . ASP A 1 352 ? 16.978 -10.896 7.522 1.00 72.56 352 ASP A N 1
ATOM 2776 C CA . ASP A 1 352 ? 16.889 -12.307 7.860 1.00 72.56 352 ASP A CA 1
ATOM 2777 C C . ASP A 1 352 ? 16.844 -13.190 6.599 1.00 72.56 352 ASP A C 1
ATOM 2779 O O . ASP A 1 352 ? 17.123 -12.772 5.469 1.00 72.56 352 ASP A O 1
ATOM 2783 N N . ASN A 1 353 ? 16.613 -14.491 6.794 1.00 67.00 353 ASN A N 1
ATOM 2784 C CA . ASN A 1 353 ? 16.409 -15.395 5.668 1.00 67.00 353 ASN A CA 1
ATOM 2785 C C . ASN A 1 353 ? 15.102 -15.043 4.946 1.00 67.00 353 ASN A C 1
ATOM 2787 O O . ASN A 1 353 ? 14.130 -14.629 5.558 1.00 67.00 353 ASN A O 1
ATOM 2791 N N . VAL A 1 354 ? 15.057 -15.300 3.639 1.00 67.75 354 VAL A N 1
ATOM 2792 C CA . VAL A 1 354 ? 14.010 -14.835 2.716 1.00 67.75 354 VAL A CA 1
ATOM 2793 C C . VAL A 1 354 ? 12.632 -15.486 2.981 1.00 67.75 354 VAL A C 1
ATOM 2795 O O . VAL A 1 354 ? 12.186 -16.374 2.249 1.00 67.75 354 VAL A O 1
ATOM 2798 N N . HIS A 1 355 ? 11.928 -15.045 4.028 1.00 72.25 355 HIS A N 1
ATOM 2799 C CA . HIS A 1 355 ? 10.585 -15.480 4.431 1.00 72.25 355 HIS A CA 1
ATOM 2800 C C . HIS A 1 355 ? 9.527 -14.450 4.026 1.00 72.25 355 HIS A C 1
ATOM 2802 O O . HIS A 1 355 ? 8.965 -13.673 4.789 1.00 72.25 355 HIS A O 1
ATOM 2808 N N . THR A 1 356 ? 9.249 -14.493 2.734 1.00 80.00 356 THR A N 1
ATOM 2809 C CA . THR A 1 356 ? 8.728 -13.367 1.956 1.00 80.00 356 THR A CA 1
ATOM 2810 C C . THR A 1 356 ? 7.244 -13.073 2.081 1.00 80.00 356 THR A C 1
ATOM 2812 O O . THR A 1 356 ? 6.832 -11.943 1.835 1.00 80.00 356 THR A O 1
ATOM 2815 N N . VAL A 1 357 ? 6.412 -14.090 2.326 1.00 94.31 357 VAL A N 1
ATOM 2816 C CA . VAL A 1 357 ? 4.959 -13.931 2.194 1.00 94.31 357 VAL A CA 1
ATOM 2817 C C . VAL A 1 357 ? 4.215 -14.720 3.258 1.00 94.31 357 VAL A C 1
ATOM 2819 O O . VAL A 1 357 ? 4.292 -15.954 3.316 1.00 94.31 357 VAL A O 1
ATOM 2822 N N . SER A 1 358 ? 3.414 -13.993 4.023 1.00 96.56 358 SER A N 1
ATOM 2823 C CA . SER A 1 358 ? 2.480 -14.497 5.018 1.00 96.56 358 SER A CA 1
ATOM 2824 C C . SER A 1 358 ? 1.052 -14.544 4.464 1.00 96.56 358 SER A C 1
ATOM 2826 O O . SER A 1 358 ? 0.691 -13.860 3.503 1.00 96.56 358 SER A O 1
ATOM 2828 N N . VAL A 1 359 ? 0.203 -15.358 5.085 1.00 96.44 359 VAL A N 1
ATOM 2829 C CA . VAL A 1 359 ? -1.240 -15.384 4.842 1.00 96.44 359 VAL A CA 1
ATOM 2830 C C . VAL A 1 359 ? -2.016 -15.379 6.151 1.00 96.44 359 VAL A C 1
ATOM 2832 O O . VAL A 1 359 ? -1.692 -16.118 7.076 1.00 96.44 359 VAL A O 1
ATOM 2835 N N . ILE A 1 360 ? -3.074 -14.574 6.205 1.00 95.88 360 ILE A N 1
ATOM 2836 C CA . ILE A 1 360 ? -4.050 -14.539 7.298 1.00 95.88 360 ILE A CA 1
ATOM 2837 C C . ILE A 1 360 ? -5.411 -14.989 6.748 1.00 95.88 360 ILE A C 1
ATOM 2839 O O . ILE A 1 360 ? -5.823 -14.572 5.663 1.00 95.88 360 ILE A O 1
ATOM 2843 N N . ASP A 1 361 ? -6.125 -15.848 7.477 1.00 92.81 361 ASP A N 1
ATOM 2844 C CA . ASP A 1 361 ? -7.497 -16.239 7.132 1.00 92.81 361 ASP A CA 1
ATOM 2845 C C . ASP A 1 361 ? -8.492 -15.178 7.632 1.00 92.81 361 ASP A C 1
ATOM 2847 O O . ASP A 1 361 ? -8.596 -14.913 8.827 1.00 92.81 361 ASP A O 1
ATOM 2851 N N . LEU A 1 362 ? -9.218 -14.541 6.712 1.00 89.75 362 LEU A N 1
ATOM 2852 C CA . LEU A 1 362 ? -10.239 -13.536 7.021 1.00 89.75 362 LEU A CA 1
ATOM 2853 C C . LEU A 1 362 ? -11.645 -14.139 7.186 1.00 89.75 362 LEU A C 1
ATOM 2855 O O . LEU A 1 362 ? -12.557 -13.428 7.623 1.00 89.75 362 LEU A O 1
ATOM 2859 N N . GLY A 1 363 ? -11.840 -15.404 6.798 1.00 74.81 363 GLY A N 1
ATOM 2860 C CA . GLY A 1 363 ? -13.133 -16.090 6.742 1.00 74.81 363 GLY A CA 1
ATOM 2861 C C . GLY A 1 363 ? -13.542 -16.762 8.053 1.00 74.81 363 GLY A C 1
ATOM 2862 O O . GLY A 1 363 ? -14.733 -16.877 8.337 1.00 74.81 363 GLY A O 1
ATOM 2863 N N . THR A 1 364 ? -12.578 -17.168 8.877 1.00 60.88 364 THR A N 1
ATOM 2864 C CA . THR A 1 364 ? -12.821 -17.780 10.197 1.00 60.88 364 THR A CA 1
ATOM 2865 C C . THR A 1 364 ? -13.048 -16.754 11.308 1.00 60.88 364 THR A C 1
ATOM 2867 O O . THR A 1 364 ? -13.571 -17.095 12.369 1.00 60.88 364 THR A O 1
ATOM 2870 N N . GLY A 1 365 ? -12.682 -15.494 11.072 1.00 51.28 365 GLY A N 1
ATOM 2871 C CA . GLY A 1 365 ? -12.642 -14.478 12.110 1.00 51.28 365 GLY A CA 1
ATOM 2872 C C . GLY A 1 365 ? -13.958 -13.728 12.336 1.00 51.28 365 GLY A C 1
ATOM 2873 O O . GLY A 1 365 ? -14.507 -13.098 11.424 1.00 51.28 365 GLY A O 1
ATOM 2874 N N . GLY A 1 366 ? -14.435 -13.708 13.584 1.00 50.78 366 GLY A N 1
ATOM 2875 C CA . GLY A 1 366 ? -15.525 -12.829 14.033 1.00 50.78 366 GLY A CA 1
ATOM 2876 C C . GLY A 1 366 ? -15.191 -11.329 13.920 1.00 50.78 366 GLY A C 1
ATOM 2877 O O . GLY A 1 366 ? -14.101 -10.942 13.490 1.00 50.78 366 GLY A O 1
ATOM 2878 N N . CYS A 1 367 ? -16.135 -10.453 14.282 1.00 43.06 367 CYS A N 1
ATOM 2879 C CA . CYS A 1 367 ? -15.904 -9.003 14.339 1.00 43.06 367 CYS A CA 1
ATOM 2880 C C . CYS A 1 367 ? -14.940 -8.685 15.510 1.00 43.06 367 CYS A C 1
ATOM 2882 O O . CYS A 1 367 ? -15.346 -8.869 16.658 1.00 43.06 367 CYS A O 1
ATOM 2884 N N . PRO A 1 368 ? -13.696 -8.213 15.288 1.00 48.56 368 PRO A N 1
ATOM 2885 C CA . PRO A 1 368 ? -12.708 -7.933 16.332 1.00 48.56 368 PRO A CA 1
ATOM 2886 C C . PRO A 1 368 ? -12.981 -6.572 16.991 1.00 48.56 368 PRO A C 1
ATOM 2888 O O . PRO A 1 368 ? -12.076 -5.788 17.258 1.00 48.56 368 PRO A O 1
ATOM 2891 N N . PHE A 1 369 ? -14.253 -6.270 17.272 1.00 42.34 369 PHE A N 1
ATOM 2892 C CA . PHE A 1 369 ? -14.689 -4.985 17.828 1.00 42.34 369 PHE A CA 1
ATOM 2893 C C . PHE A 1 369 ? -14.059 -4.680 19.204 1.00 42.34 369 PHE A C 1
ATOM 2895 O O . PHE A 1 369 ? -14.118 -3.549 19.676 1.00 42.34 369 PHE A O 1
ATOM 2902 N N . LEU A 1 370 ? -13.422 -5.666 19.847 1.00 38.69 370 LEU A N 1
ATOM 2903 C CA . LEU A 1 370 ? -12.728 -5.490 21.122 1.00 38.69 370 LEU A CA 1
ATOM 2904 C C . LEU A 1 370 ? -11.224 -5.176 21.020 1.00 38.69 370 LEU A C 1
ATOM 2906 O O . LEU A 1 370 ? -10.641 -4.800 22.036 1.00 38.69 370 LEU A O 1
ATOM 2910 N N . ASN A 1 371 ? -10.582 -5.271 19.852 1.00 42.19 371 ASN A N 1
ATOM 2911 C CA . ASN A 1 371 ? -9.118 -5.431 19.813 1.00 42.19 371 ASN A CA 1
ATOM 2912 C C . ASN A 1 371 ? -8.282 -4.157 19.599 1.00 42.19 371 ASN A C 1
ATOM 2914 O O . ASN A 1 371 ? -7.074 -4.267 19.412 1.00 42.19 371 ASN A O 1
ATOM 2918 N N . LEU A 1 372 ? -8.856 -2.951 19.717 1.00 38.72 372 LEU A N 1
ATOM 2919 C CA . LEU A 1 372 ? -8.044 -1.720 19.804 1.00 38.72 372 LEU A CA 1
ATOM 2920 C C . LEU A 1 372 ? -8.282 -0.841 21.031 1.00 38.72 372 LEU A C 1
ATOM 2922 O O . LEU A 1 372 ? -7.550 0.122 21.255 1.00 38.72 372 LEU A O 1
ATOM 2926 N N . PHE A 1 373 ? -9.240 -1.183 21.888 1.00 38.06 373 PHE A N 1
ATOM 2927 C CA . PHE A 1 373 ? -9.513 -0.398 23.089 1.00 38.06 373 PHE A CA 1
ATOM 2928 C C . PHE A 1 373 ? -8.665 -0.892 24.264 1.00 38.06 373 PHE A C 1
ATOM 2930 O O . PHE A 1 373 ? -9.167 -1.381 25.277 1.00 38.06 373 PHE A O 1
ATOM 2937 N N . ARG A 1 374 ? -7.337 -0.762 24.139 1.00 40.53 374 ARG A N 1
ATOM 2938 C CA . ARG A 1 374 ? -6.430 -0.933 25.280 1.00 40.53 374 ARG A CA 1
ATOM 2939 C C . ARG A 1 374 ? -6.619 0.248 26.244 1.00 40.53 374 ARG A C 1
ATOM 2941 O O . ARG A 1 374 ? -6.671 1.408 25.841 1.00 40.53 374 ARG A O 1
ATOM 2948 N N . LYS A 1 375 ? -6.724 -0.096 27.531 1.00 38.50 375 LYS A N 1
ATOM 2949 C CA . LYS A 1 375 ? -7.067 0.674 28.752 1.00 38.50 375 LYS A CA 1
ATOM 2950 C C . LYS A 1 375 ? -6.571 2.128 28.920 1.00 38.50 375 LYS A C 1
ATOM 2952 O O . LYS A 1 375 ? -7.017 2.776 29.865 1.00 38.50 375 LYS A O 1
ATOM 2957 N N . GLU A 1 376 ? -5.683 2.656 28.083 1.00 36.12 376 GLU A N 1
ATOM 2958 C CA . GLU A 1 376 ? -5.064 3.977 28.284 1.00 36.12 376 GLU A CA 1
ATOM 2959 C C . GLU A 1 376 ? -5.681 5.096 27.432 1.00 36.12 376 GLU A C 1
ATOM 2961 O O . GLU A 1 376 ? -5.903 6.183 27.958 1.00 36.12 376 GLU A O 1
ATOM 2966 N N . ALA A 1 377 ? -6.075 4.844 26.178 1.00 38.16 377 ALA A N 1
ATOM 2967 C CA . ALA A 1 377 ? -6.725 5.867 25.342 1.00 38.16 377 ALA A CA 1
ATOM 2968 C C . ALA A 1 377 ? -8.171 6.164 25.793 1.00 38.16 377 ALA A C 1
ATOM 2970 O O . ALA A 1 377 ? -8.613 7.315 25.817 1.00 38.16 377 ALA A O 1
ATOM 2971 N N . MET A 1 378 ? -8.882 5.142 26.290 1.00 37.66 378 MET A N 1
ATOM 2972 C CA . MET A 1 378 ? -10.167 5.316 26.983 1.00 37.66 378 MET A CA 1
ATOM 2973 C C . MET A 1 378 ? -10.047 6.126 28.278 1.00 37.66 378 MET A C 1
ATOM 2975 O O . MET A 1 378 ? -11.037 6.698 28.727 1.00 37.66 378 MET A O 1
ATOM 2979 N N . ARG A 1 379 ? -8.851 6.190 28.873 1.00 39.50 379 ARG A N 1
ATOM 2980 C CA . ARG A 1 379 ? -8.604 6.986 30.075 1.00 39.50 379 ARG A CA 1
ATOM 2981 C C . ARG A 1 379 ? -8.541 8.483 29.785 1.00 39.50 379 ARG A C 1
ATOM 2983 O O . ARG A 1 379 ? -8.649 9.233 30.736 1.00 39.50 379 ARG A O 1
ATOM 2990 N N . ASN A 1 380 ? -8.400 8.900 28.520 1.00 46.81 380 ASN A N 1
ATOM 2991 C CA . ASN A 1 380 ? -8.310 10.317 28.150 1.00 46.81 380 ASN A CA 1
ATOM 2992 C C . ASN A 1 380 ? -9.510 10.817 27.326 1.00 46.81 380 ASN A C 1
ATOM 2994 O O . ASN A 1 380 ? -9.898 11.967 27.493 1.00 46.81 380 ASN A O 1
ATOM 2998 N N . PHE A 1 381 ? -10.135 9.988 26.477 1.00 47.47 381 PHE A N 1
ATOM 2999 C CA . PHE A 1 381 ? -11.312 10.411 25.687 1.00 47.47 381 PHE A CA 1
ATOM 3000 C C . PHE A 1 381 ? -12.651 10.256 26.430 1.00 47.47 381 PHE A C 1
ATOM 3002 O O . PHE A 1 381 ? -13.668 10.809 26.022 1.00 47.47 381 PHE A O 1
ATOM 3009 N N . LEU A 1 382 ? -12.653 9.491 27.524 1.00 61.84 382 LEU A N 1
ATOM 3010 C CA . LEU A 1 382 ? -13.813 9.230 28.375 1.00 61.84 382 LEU A CA 1
ATOM 3011 C C . LEU A 1 382 ? -13.467 9.463 29.855 1.00 61.84 382 LEU A C 1
ATOM 3013 O O . LEU A 1 382 ? -14.003 8.774 30.719 1.00 61.84 382 LEU A O 1
ATOM 3017 N N . ASP A 1 383 ? -12.560 10.404 30.148 1.00 77.94 383 ASP A N 1
ATOM 3018 C CA . ASP A 1 383 ? -12.409 10.953 31.499 1.00 77.94 383 ASP A CA 1
ATOM 3019 C C . ASP A 1 383 ? -13.464 12.040 31.713 1.00 77.94 383 ASP A C 1
ATOM 3021 O O . ASP A 1 383 ? -13.426 13.111 31.107 1.00 77.94 383 ASP A O 1
ATOM 3025 N N . PHE A 1 384 ? -14.425 11.753 32.581 1.00 88.12 384 PHE A N 1
ATOM 3026 C CA . PHE A 1 384 ? -15.473 12.683 32.976 1.00 88.12 384 PHE A CA 1
ATOM 3027 C C . PHE A 1 384 ? -15.197 13.306 34.344 1.00 88.12 384 PHE A C 1
ATOM 3029 O O . PHE A 1 384 ? -16.097 13.894 34.949 1.00 88.12 384 PHE A O 1
ATO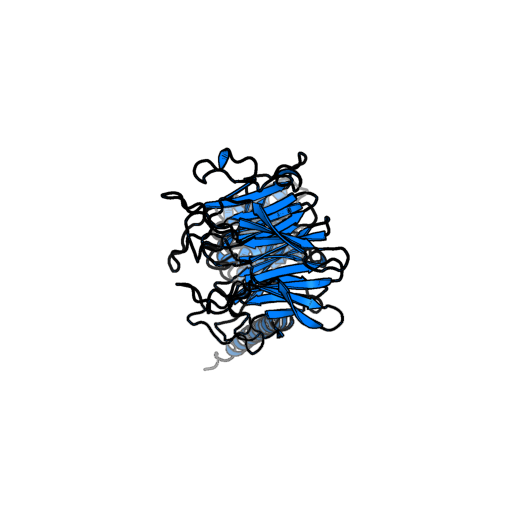M 3036 N N . LYS A 1 385 ? -13.961 13.214 34.850 1.00 88.12 385 LYS A N 1
ATOM 3037 C CA . LYS A 1 385 ? -13.576 13.830 36.116 1.00 88.12 385 LYS A CA 1
ATOM 3038 C C . LYS A 1 385 ? -13.938 15.313 36.141 1.00 88.12 385 LYS A C 1
ATOM 3040 O O . LYS A 1 385 ? -13.478 16.124 35.341 1.00 88.12 385 LYS A O 1
ATOM 3045 N N . GLY A 1 386 ? -14.772 15.674 37.114 1.00 84.88 386 GLY A N 1
ATOM 3046 C CA . GLY A 1 386 ? -15.223 17.051 37.323 1.00 84.88 386 GLY A CA 1
ATOM 3047 C C . GLY A 1 386 ? -16.379 17.505 36.424 1.00 84.88 386 GLY A C 1
ATOM 3048 O O . GLY A 1 386 ? -16.734 18.687 36.500 1.00 84.88 386 GLY A O 1
ATOM 3049 N N . LYS A 1 387 ? -16.956 16.599 35.621 1.00 92.44 387 LYS A N 1
ATOM 3050 C CA . LYS A 1 387 ? -18.202 16.787 34.866 1.00 92.44 387 LYS A CA 1
ATOM 3051 C C . LYS A 1 387 ? -19.408 16.297 35.664 1.00 92.44 387 LYS A C 1
ATOM 3053 O O . LYS A 1 387 ? -19.291 15.335 36.426 1.00 92.44 387 LYS A O 1
ATOM 3058 N N . THR A 1 388 ? -20.555 16.940 35.468 1.00 94.62 388 THR A N 1
ATOM 3059 C CA . THR A 1 388 ? -21.834 16.522 36.061 1.00 94.62 388 THR A CA 1
ATOM 3060 C C . THR A 1 388 ? -22.745 15.940 34.983 1.00 94.62 388 THR A C 1
ATOM 3062 O O . THR A 1 388 ? -23.017 16.603 33.982 1.00 94.62 388 THR A O 1
ATOM 3065 N N . ALA A 1 389 ? -23.238 14.719 35.187 1.00 95.56 389 ALA A N 1
ATOM 3066 C CA . ALA A 1 389 ? -24.140 14.033 34.269 1.00 95.56 389 ALA A CA 1
ATOM 3067 C C . ALA A 1 389 ? -25.530 13.829 34.880 1.00 95.56 389 ALA A C 1
ATOM 3069 O O . ALA A 1 389 ? -25.629 13.399 36.025 1.00 95.56 389 ALA A O 1
ATOM 3070 N N . LEU A 1 390 ? -26.589 14.084 34.113 1.00 95.69 390 LEU A N 1
ATOM 3071 C CA . LEU A 1 390 ? -27.968 13.730 34.447 1.00 95.69 390 LEU A CA 1
ATOM 3072 C C . LEU A 1 390 ? -28.414 12.557 33.570 1.00 95.69 390 LEU A C 1
ATOM 3074 O O . LEU A 1 390 ? -28.359 12.649 32.344 1.00 95.69 390 LEU A O 1
ATOM 3078 N N . VAL A 1 391 ? -28.862 11.472 34.199 1.00 96.12 391 VAL A N 1
ATOM 3079 C CA . VAL A 1 391 ? -29.383 10.276 33.526 1.00 96.12 391 VAL A CA 1
ATOM 3080 C C . VAL A 1 391 ? -30.855 10.102 33.890 1.00 96.12 391 VAL A C 1
ATOM 3082 O O . VAL A 1 391 ? -31.176 9.923 35.068 1.00 96.12 391 VAL A O 1
ATOM 3085 N N . THR A 1 392 ? -31.742 10.151 32.896 1.00 93.56 392 THR A N 1
ATOM 3086 C CA . THR A 1 392 ? -33.160 9.787 33.053 1.00 93.56 392 THR A CA 1
ATOM 3087 C C . THR A 1 392 ? -33.353 8.284 32.806 1.00 93.56 392 THR A C 1
ATOM 3089 O O . THR A 1 392 ? -32.474 7.611 32.260 1.00 93.56 392 THR A O 1
ATOM 3092 N N . GLY A 1 393 ? -34.461 7.712 33.292 1.00 92.69 393 GLY A N 1
ATOM 3093 C CA . GLY A 1 393 ? -34.692 6.262 33.216 1.00 92.69 393 GLY A CA 1
ATOM 3094 C C . GLY A 1 393 ? -33.623 5.444 33.956 1.00 92.69 393 GLY A C 1
ATOM 3095 O O . GLY A 1 393 ? -33.336 4.296 33.599 1.00 92.69 393 GLY A O 1
ATOM 3096 N N . ALA A 1 394 ? -32.966 6.054 34.948 1.00 92.25 394 ALA A N 1
ATOM 3097 C CA . ALA A 1 394 ? -31.767 5.518 35.580 1.00 92.25 394 ALA A CA 1
ATOM 3098 C C . ALA A 1 394 ? -32.031 4.304 36.483 1.00 92.25 394 ALA A C 1
ATOM 3100 O O . ALA A 1 394 ? -31.080 3.613 36.849 1.00 92.25 394 ALA A O 1
ATOM 3101 N N . ALA A 1 395 ? -33.291 4.012 36.822 1.00 87.62 395 ALA A N 1
ATOM 3102 C CA . ALA A 1 395 ? -33.664 2.784 37.516 1.00 87.62 395 ALA A CA 1
ATOM 3103 C C . ALA A 1 395 ? -33.874 1.594 36.560 1.00 87.62 395 ALA A C 1
ATOM 3105 O O . ALA A 1 395 ? -33.939 0.447 37.008 1.00 87.62 395 ALA A O 1
ATOM 3106 N N . GLY A 1 396 ? -33.942 1.834 35.246 1.00 81.25 396 GLY A N 1
ATOM 3107 C CA . GLY A 1 396 ? -33.951 0.789 34.226 1.00 81.25 396 GLY A CA 1
ATOM 3108 C C . GLY A 1 396 ? -32.584 0.117 34.038 1.00 81.25 396 GLY A C 1
ATOM 3109 O O . GLY A 1 396 ? -31.540 0.667 34.383 1.00 81.25 396 GLY A O 1
ATOM 3110 N N . ALA A 1 397 ? -32.568 -1.075 33.428 1.00 73.69 397 ALA A N 1
ATOM 3111 C CA . ALA A 1 397 ? -31.337 -1.853 33.226 1.00 73.69 397 ALA A CA 1
ATOM 3112 C C . ALA A 1 397 ? -30.261 -1.091 32.425 1.00 73.69 397 ALA A C 1
ATOM 3114 O O . ALA A 1 397 ? -29.079 -1.146 32.760 1.00 73.69 397 ALA A O 1
ATOM 3115 N N . ILE A 1 398 ? -30.676 -0.354 31.390 1.00 80.44 398 ILE A N 1
ATOM 3116 C CA . ILE A 1 398 ? -29.771 0.432 30.540 1.00 80.44 398 ILE A CA 1
ATOM 3117 C C . ILE A 1 398 ? -29.339 1.710 31.262 1.00 80.44 398 ILE A C 1
ATOM 3119 O O . ILE A 1 398 ? -28.142 1.958 31.385 1.00 80.44 398 ILE A O 1
ATOM 3123 N N . GLY A 1 399 ? -30.290 2.489 31.789 1.00 86.25 399 GLY A N 1
ATOM 3124 C CA . GLY A 1 399 ? -30.003 3.757 32.466 1.00 86.25 399 GLY A CA 1
ATOM 3125 C C . GLY A 1 399 ? -29.077 3.583 33.670 1.00 86.25 399 GLY A C 1
ATOM 3126 O O . GLY A 1 399 ? -28.107 4.327 33.814 1.00 86.25 399 GLY A O 1
ATOM 3127 N N . LYS A 1 400 ? -29.278 2.528 34.467 1.00 89.44 400 LYS A N 1
ATOM 3128 C CA . LYS A 1 400 ? -28.381 2.172 35.573 1.00 89.44 400 LYS A CA 1
ATOM 3129 C C . LYS A 1 400 ? -26.968 1.841 35.091 1.00 89.44 400 LYS A C 1
ATOM 3131 O O . LYS A 1 400 ? -25.990 2.297 35.682 1.00 89.44 400 LYS A O 1
ATOM 3136 N N . GLY A 1 401 ? -26.851 1.068 34.008 1.00 82.25 401 GLY A N 1
ATOM 3137 C CA . GLY A 1 401 ? -25.563 0.742 33.392 1.00 82.25 401 GLY A CA 1
ATOM 3138 C C . GLY A 1 401 ? -24.827 1.985 32.887 1.00 82.25 401 GLY A C 1
ATOM 3139 O O . GLY A 1 401 ? -23.617 2.108 33.079 1.00 82.25 401 GLY A O 1
ATOM 3140 N N . VAL A 1 402 ? -25.558 2.944 32.312 1.00 86.19 402 VAL A N 1
ATOM 3141 C CA . VAL A 1 402 ? -24.999 4.227 31.867 1.00 86.19 402 VAL A CA 1
ATOM 3142 C C . VAL A 1 402 ? -24.560 5.086 33.055 1.00 86.19 402 VAL A C 1
ATOM 3144 O O . VAL A 1 402 ? -23.436 5.587 33.049 1.00 86.19 402 VAL A O 1
ATOM 3147 N N . ALA A 1 403 ? -25.383 5.202 34.101 1.00 90.56 403 ALA A N 1
ATOM 3148 C CA . ALA A 1 403 ? -25.039 5.929 35.324 1.00 90.56 403 ALA A CA 1
ATOM 3149 C C . ALA A 1 403 ? -23.766 5.370 35.983 1.00 90.56 403 ALA A C 1
ATOM 3151 O O . ALA A 1 403 ? -22.852 6.128 36.311 1.00 90.56 403 ALA A O 1
ATOM 3152 N N . LEU A 1 404 ? -23.657 4.041 36.092 1.00 89.31 404 LEU A N 1
ATOM 3153 C CA . LEU A 1 404 ? -22.452 3.368 36.579 1.00 89.31 404 LEU A CA 1
ATOM 3154 C C . LEU A 1 404 ? -21.242 3.639 35.675 1.00 89.31 404 LEU A C 1
ATOM 3156 O O . LEU A 1 404 ? -20.157 3.943 36.167 1.00 89.31 404 LEU A O 1
ATOM 3160 N N . GLY A 1 405 ? -21.416 3.550 34.355 1.00 84.94 405 GLY A N 1
ATOM 3161 C CA . GLY A 1 405 ? -20.342 3.781 33.392 1.00 84.94 405 GLY A CA 1
ATOM 3162 C C . GLY A 1 405 ? -19.775 5.202 33.459 1.00 84.94 405 GLY A C 1
ATOM 3163 O O . GLY A 1 405 ? -18.554 5.372 33.415 1.00 84.94 405 GLY A O 1
ATOM 3164 N N . LEU A 1 406 ? -20.638 6.210 33.605 1.00 91.00 406 LEU A N 1
ATOM 3165 C CA . LEU A 1 406 ? -20.256 7.615 33.783 1.00 91.00 406 LEU A CA 1
ATOM 3166 C C . LEU A 1 406 ? -19.530 7.833 35.118 1.00 91.00 406 LEU A C 1
ATOM 3168 O O . LEU A 1 406 ? -18.467 8.455 35.153 1.00 91.00 406 LEU A O 1
ATOM 3172 N N . ALA A 1 407 ? -20.056 7.258 36.200 1.00 91.00 407 ALA A N 1
ATOM 3173 C CA . ALA A 1 407 ? -19.466 7.332 37.534 1.00 91.00 407 ALA A CA 1
ATOM 3174 C C . ALA A 1 407 ? -18.069 6.681 37.607 1.00 91.00 407 ALA A C 1
ATOM 3176 O O . ALA A 1 407 ? -17.126 7.275 38.131 1.00 91.00 407 ALA A O 1
ATOM 3177 N N . GLN A 1 408 ? -17.890 5.505 36.992 1.00 87.19 408 GLN A N 1
ATOM 3178 C CA . GLN A 1 408 ? -16.595 4.814 36.857 1.00 87.19 408 GLN A CA 1
ATOM 3179 C C . GLN A 1 408 ? -15.528 5.650 36.145 1.00 87.19 408 GLN A C 1
ATOM 3181 O O . GLN A 1 408 ? -14.331 5.430 36.328 1.00 87.19 408 GLN A O 1
ATOM 3186 N N . ARG A 1 409 ? -15.973 6.598 35.325 1.00 86.94 409 ARG A N 1
ATOM 3187 C CA . ARG A 1 409 ? -15.150 7.513 34.537 1.00 86.94 409 ARG A CA 1
ATOM 3188 C C . ARG A 1 409 ? -14.973 8.876 35.211 1.00 86.94 409 ARG A C 1
ATOM 3190 O O . ARG A 1 409 ? -14.455 9.792 34.591 1.00 86.94 409 ARG A O 1
ATOM 3197 N N . GLY A 1 410 ? -15.377 9.019 36.474 1.00 89.12 410 GLY A N 1
ATOM 3198 C CA . GLY A 1 410 ? -15.133 10.216 37.283 1.00 89.12 410 GLY A CA 1
ATOM 3199 C C . GLY A 1 410 ? -16.216 11.294 37.210 1.00 89.12 410 GLY A C 1
ATOM 3200 O O . GLY A 1 410 ? -16.044 12.346 37.832 1.00 89.12 410 GLY A O 1
ATOM 3201 N N . ALA A 1 411 ? -17.322 11.053 36.496 1.00 94.19 411 ALA A N 1
ATOM 3202 C CA . ALA A 1 411 ? -18.461 11.966 36.511 1.00 94.19 411 ALA A CA 1
ATOM 3203 C C . ALA A 1 411 ? -19.137 11.980 37.888 1.00 94.19 411 ALA A C 1
ATOM 3205 O O . ALA A 1 411 ? -19.239 10.953 38.561 1.00 94.19 411 ALA A O 1
ATOM 3206 N N . ARG A 1 412 ? -19.677 13.139 38.259 1.00 95.69 412 ARG A N 1
ATOM 3207 C CA . ARG A 1 412 ? -20.707 13.255 39.297 1.00 95.69 412 ARG A CA 1
ATOM 3208 C C . ARG A 1 412 ? -22.045 12.970 38.636 1.00 95.69 412 ARG A C 1
ATOM 3210 O O . ARG A 1 412 ? -22.330 13.564 37.597 1.00 95.69 412 ARG A O 1
ATOM 3217 N N . VAL A 1 413 ? -22.846 12.065 39.184 1.00 96.62 413 VAL A N 1
ATOM 3218 C CA . VAL A 1 413 ? -24.048 11.582 38.488 1.00 96.62 413 VAL A CA 1
ATOM 3219 C C . VAL A 1 413 ? -25.307 11.951 39.261 1.00 96.62 413 VAL A C 1
ATOM 3221 O O . VAL A 1 413 ? -25.425 11.678 40.452 1.00 96.62 413 VAL A O 1
ATOM 3224 N N . VAL A 1 414 ? -26.267 12.558 38.571 1.00 97.00 414 VAL A N 1
ATOM 3225 C CA . VAL A 1 414 ? -27.648 12.700 39.022 1.00 97.00 414 VAL A CA 1
ATOM 3226 C C . VAL A 1 414 ? -28.486 11.660 38.299 1.00 97.00 414 VAL A C 1
ATOM 3228 O O . VAL A 1 414 ? -28.506 11.617 37.070 1.00 97.00 414 VAL A O 1
ATOM 3231 N N . VAL A 1 415 ? -29.167 10.812 39.057 1.00 97.31 415 VAL A N 1
ATOM 3232 C CA . VAL A 1 415 ? -30.078 9.798 38.523 1.00 97.31 415 VAL A CA 1
ATOM 3233 C C . VAL A 1 415 ? -31.528 10.212 38.755 1.00 97.31 415 VAL A C 1
ATOM 3235 O O . VAL A 1 415 ? -31.887 10.680 39.836 1.00 97.31 415 VAL A O 1
ATOM 3238 N N . THR A 1 416 ? -32.375 10.044 37.744 1.00 96.88 416 THR A N 1
ATOM 3239 C CA . THR A 1 416 ? -33.817 10.270 37.870 1.00 96.88 416 THR A CA 1
ATOM 3240 C C . THR A 1 416 ? -34.616 9.179 37.165 1.00 96.88 416 THR A C 1
ATOM 3242 O O . THR A 1 416 ? -34.198 8.630 36.144 1.00 96.88 416 THR A O 1
ATOM 3245 N N . ASP A 1 417 ? -35.752 8.832 37.760 1.00 96.31 417 ASP A N 1
ATOM 3246 C CA . ASP A 1 417 ? -36.743 7.883 37.255 1.00 96.31 417 ASP A CA 1
ATOM 3247 C C . ASP A 1 417 ? -38.094 8.171 37.942 1.00 96.31 417 ASP A C 1
ATOM 3249 O O . ASP A 1 417 ? -38.182 9.040 38.810 1.00 96.31 417 ASP A O 1
ATOM 3253 N N . LEU A 1 418 ? -39.151 7.441 37.598 1.00 94.31 418 LEU A N 1
ATOM 3254 C CA . LEU A 1 418 ? -40.515 7.717 38.059 1.00 94.31 418 LEU A CA 1
ATOM 3255 C C . LEU A 1 418 ? -40.732 7.482 39.563 1.00 94.31 418 LEU A C 1
ATOM 3257 O O . LEU A 1 418 ? -41.599 8.116 40.163 1.00 94.31 418 LEU A O 1
ATOM 3261 N N . LYS A 1 419 ? -39.995 6.550 40.185 1.00 94.81 419 LYS A N 1
ATOM 3262 C CA . LYS A 1 419 ? -40.223 6.119 41.578 1.00 94.81 419 LYS A CA 1
ATOM 3263 C C . LYS A 1 419 ? -39.000 6.371 42.454 1.00 94.81 419 LYS A C 1
ATOM 3265 O O . LYS A 1 419 ? -37.907 5.892 42.144 1.00 94.81 419 LYS A O 1
ATOM 3270 N N . GLN A 1 420 ? -39.202 7.056 43.581 1.00 97.00 420 GLN A N 1
ATOM 3271 C CA . GLN A 1 420 ? -38.111 7.442 44.485 1.00 97.00 420 GLN A CA 1
ATOM 3272 C C . GLN A 1 420 ? -37.382 6.223 45.044 1.00 97.00 420 GLN A C 1
ATOM 3274 O O . GLN A 1 420 ? -36.164 6.174 44.989 1.00 97.00 420 GLN A O 1
ATOM 3279 N N . ASP A 1 421 ? -38.114 5.188 45.440 1.00 94.44 421 ASP A N 1
ATOM 3280 C CA . ASP A 1 421 ? -37.557 3.975 46.041 1.00 94.44 421 ASP A CA 1
ATOM 3281 C C . ASP A 1 421 ? -36.537 3.293 45.107 1.00 94.44 421 ASP A C 1
ATOM 3283 O O . ASP A 1 421 ? -35.505 2.778 45.537 1.00 94.44 421 ASP A O 1
ATOM 3287 N N . THR A 1 422 ? -36.812 3.312 43.797 1.00 92.94 422 THR A N 1
ATOM 3288 C CA . THR A 1 422 ? -35.922 2.729 42.785 1.00 92.94 422 THR A CA 1
ATOM 3289 C C . THR A 1 422 ? -34.732 3.626 42.457 1.00 92.94 422 THR A C 1
ATOM 3291 O O . THR A 1 422 ? -33.644 3.122 42.185 1.00 92.94 422 THR A O 1
ATOM 3294 N N . VAL A 1 423 ? -34.915 4.946 42.532 1.00 97.00 423 VAL A N 1
ATOM 3295 C CA . VAL A 1 423 ? -33.828 5.925 42.415 1.00 97.00 423 VAL A CA 1
ATOM 3296 C C . VAL A 1 423 ? -32.878 5.792 43.607 1.00 97.00 423 VAL A C 1
ATOM 3298 O O . VAL A 1 423 ? -31.669 5.682 43.415 1.00 97.00 423 VAL A O 1
ATOM 3301 N N . ASP A 1 424 ? -33.416 5.700 44.822 1.00 96.38 424 ASP A N 1
ATOM 3302 C CA . ASP A 1 424 ? -32.656 5.535 46.062 1.00 96.38 424 ASP A CA 1
ATOM 3303 C C . ASP A 1 424 ? -31.835 4.246 46.055 1.00 96.38 424 ASP A C 1
ATOM 3305 O O . ASP A 1 424 ? -30.683 4.250 46.483 1.00 96.38 424 ASP A O 1
ATOM 3309 N N . ALA A 1 425 ? -32.383 3.153 45.512 1.00 93.94 425 ALA A N 1
ATOM 3310 C CA . ALA A 1 425 ? -31.646 1.902 45.352 1.00 93.94 425 ALA A CA 1
ATOM 3311 C C . ALA A 1 425 ? -30.405 2.068 44.454 1.00 93.94 425 ALA A C 1
ATOM 3313 O O . ALA A 1 425 ? -29.326 1.586 44.799 1.00 93.94 425 ALA A O 1
ATOM 3314 N N . VAL A 1 426 ? -30.532 2.786 43.331 1.00 94.62 426 VAL A N 1
ATOM 3315 C CA . VAL A 1 426 ? -29.403 3.072 42.427 1.00 94.62 426 VAL A CA 1
ATOM 3316 C C . VAL A 1 426 ? -28.387 3.998 43.095 1.00 94.62 426 VAL A C 1
ATOM 3318 O O . VAL A 1 426 ? -27.186 3.736 43.024 1.00 94.62 426 VAL A O 1
ATOM 3321 N N . VAL A 1 427 ? -28.846 5.048 43.784 1.00 97.06 427 VAL A N 1
ATOM 3322 C CA . VAL A 1 427 ? -27.969 5.960 44.535 1.00 97.06 427 VAL A CA 1
ATOM 3323 C C . VAL A 1 427 ? -27.198 5.196 45.609 1.00 97.06 427 VAL A C 1
ATOM 3325 O O . VAL A 1 427 ? -25.977 5.320 45.676 1.00 97.06 427 VAL A O 1
ATOM 3328 N N . ALA A 1 428 ? -27.869 4.378 46.421 1.00 94.88 428 ALA A N 1
ATOM 3329 C CA . ALA A 1 428 ? -27.243 3.593 47.482 1.00 94.88 428 ALA A CA 1
ATOM 3330 C C . ALA A 1 428 ? -26.189 2.625 46.930 1.00 94.88 428 ALA A C 1
ATOM 3332 O O . ALA A 1 428 ? -25.081 2.539 47.458 1.00 94.88 428 ALA A O 1
ATOM 3333 N N . GLU A 1 429 ? -26.498 1.936 45.832 1.00 93.44 429 GLU A N 1
ATOM 3334 C CA . GLU A 1 429 ? -25.558 1.027 45.184 1.00 93.44 429 GLU A CA 1
ATOM 3335 C C . GLU A 1 429 ? -24.307 1.759 44.683 1.00 93.44 429 GLU A C 1
ATOM 3337 O O . GLU A 1 429 ? -23.188 1.382 45.039 1.00 93.44 429 GLU A O 1
ATOM 3342 N N . LEU A 1 430 ? -24.470 2.837 43.913 1.00 94.19 430 LEU A N 1
ATOM 3343 C CA . LEU A 1 430 ? -23.336 3.552 43.325 1.00 94.19 430 LEU A CA 1
ATOM 3344 C C . LEU A 1 430 ? -22.511 4.313 44.374 1.00 94.19 430 LEU A C 1
ATOM 3346 O O . LEU A 1 430 ? -21.282 4.328 44.297 1.00 94.19 430 LEU A O 1
ATOM 3350 N N . THR A 1 431 ? -23.154 4.887 45.390 1.00 93.62 431 THR A N 1
ATOM 3351 C CA . THR A 1 431 ? -22.444 5.530 46.508 1.00 93.62 431 THR A CA 1
ATOM 3352 C C . THR A 1 431 ? -21.686 4.516 47.362 1.00 93.62 431 THR A C 1
ATOM 3354 O O . THR A 1 431 ? -20.550 4.787 47.748 1.00 93.62 431 THR A O 1
ATOM 3357 N N . SER A 1 432 ? -22.236 3.314 47.591 1.00 89.19 432 SER A N 1
ATOM 3358 C CA . SER A 1 432 ? -21.517 2.233 48.288 1.00 89.19 432 SER A CA 1
ATOM 3359 C C . SER A 1 432 ? -20.267 1.764 47.532 1.00 89.19 432 SER A C 1
ATOM 3361 O O . SER A 1 432 ? -19.293 1.338 48.152 1.00 89.19 432 SER A O 1
ATOM 3363 N N . ALA A 1 433 ? -20.263 1.912 46.203 1.00 85.56 433 ALA A N 1
ATOM 3364 C CA . ALA A 1 433 ? -19.114 1.659 45.339 1.00 85.56 433 ALA A CA 1
ATOM 3365 C C . ALA A 1 433 ? -18.108 2.832 45.282 1.00 85.56 433 ALA A C 1
ATOM 3367 O O . ALA A 1 433 ? -17.106 2.747 44.572 1.00 85.56 433 ALA A O 1
ATOM 3368 N N . GLY A 1 434 ? -18.338 3.907 46.046 1.00 91.50 434 GLY A N 1
ATOM 3369 C CA . GLY A 1 434 ? -17.430 5.049 46.175 1.00 91.50 434 GLY A CA 1
ATOM 3370 C C . GLY A 1 434 ? -17.631 6.159 45.141 1.00 91.50 434 GLY A C 1
ATOM 3371 O O . GLY A 1 434 ? -16.751 7.007 44.993 1.00 91.50 434 GLY A O 1
ATOM 3372 N N . TYR A 1 435 ? -18.756 6.168 44.421 1.00 95.94 435 TYR A N 1
ATOM 3373 C CA . TYR A 1 435 ? -19.061 7.193 43.422 1.00 95.94 435 TYR A CA 1
ATOM 3374 C C . TYR A 1 435 ? -19.877 8.361 43.993 1.00 95.94 435 TYR A C 1
ATOM 3376 O O . TYR A 1 435 ? -20.661 8.198 44.928 1.00 95.94 435 TYR A O 1
ATOM 3384 N N . ASP A 1 436 ? -19.723 9.548 43.398 1.00 93.75 436 ASP A N 1
ATOM 3385 C CA . ASP A 1 436 ? -20.441 10.763 43.798 1.00 93.75 436 ASP A CA 1
ATOM 3386 C C . ASP A 1 436 ? -21.776 10.863 43.042 1.00 93.75 436 ASP A C 1
ATOM 3388 O O . ASP A 1 436 ? -21.835 11.347 41.907 1.00 93.75 436 ASP A O 1
ATOM 3392 N N . VAL A 1 437 ? -22.837 10.327 43.653 1.00 96.56 437 VAL A N 1
ATOM 3393 C CA . VAL A 1 437 ? -24.158 10.174 43.028 1.00 96.56 437 VAL A CA 1
ATOM 3394 C C . VAL A 1 437 ? -25.256 10.774 43.904 1.00 96.56 437 VAL A C 1
ATOM 3396 O O . VAL A 1 437 ? -25.251 10.614 45.124 1.00 96.56 437 VAL A O 1
ATOM 3399 N N . ALA A 1 438 ? -26.211 11.451 43.273 1.00 96.12 438 ALA A N 1
ATOM 3400 C CA . ALA A 1 438 ? -27.447 11.930 43.885 1.00 96.12 438 ALA A CA 1
ATOM 3401 C C . ALA A 1 438 ? -28.643 11.545 43.009 1.00 96.12 438 ALA A C 1
ATOM 3403 O O . ALA A 1 438 ? -28.477 11.254 41.827 1.00 96.12 438 ALA A O 1
ATOM 3404 N N . GLY A 1 439 ? -29.852 11.546 43.560 1.00 96.25 439 GLY A N 1
ATOM 3405 C CA . GLY A 1 439 ? -31.029 11.212 42.771 1.00 96.25 439 GLY A CA 1
ATOM 3406 C C . GLY A 1 439 ? -32.315 11.790 43.324 1.00 96.25 439 GLY A C 1
ATOM 3407 O O . GLY A 1 439 ? -32.459 11.980 44.529 1.00 96.25 439 GLY A O 1
ATOM 3408 N N . LEU A 1 440 ? -33.243 12.072 42.416 1.00 96.81 440 LEU A N 1
ATOM 3409 C CA . LEU A 1 440 ? -34.592 12.526 42.727 1.00 96.81 440 LEU A CA 1
ATOM 3410 C C . LEU A 1 440 ? -35.545 11.950 41.691 1.00 96.81 440 LEU A C 1
ATOM 3412 O O . LEU A 1 440 ? -35.282 12.032 40.489 1.00 96.81 440 LEU A O 1
ATOM 3416 N N . ALA A 1 441 ? -36.648 11.371 42.149 1.00 96.44 441 ALA A N 1
ATOM 3417 C CA . ALA A 1 441 ? -37.676 10.893 41.251 1.00 96.44 441 ALA A CA 1
ATOM 3418 C C . ALA A 1 441 ? -38.393 12.053 40.563 1.00 96.44 441 ALA A C 1
ATOM 3420 O O . ALA A 1 441 ? -38.812 13.023 41.203 1.00 96.44 441 ALA A O 1
ATOM 3421 N N . ALA A 1 442 ? -38.559 11.922 39.254 1.00 94.56 442 ALA A N 1
ATOM 3422 C CA . ALA A 1 442 ? -39.288 12.866 38.432 1.00 94.56 442 ALA A CA 1
ATOM 3423 C C . ALA A 1 442 ? -39.964 12.141 37.273 1.00 94.56 442 ALA A C 1
ATOM 3425 O O . ALA A 1 442 ? -39.400 11.241 36.652 1.00 94.56 442 ALA A O 1
ATOM 3426 N N . ASP A 1 443 ? -41.173 12.591 36.962 1.00 92.94 443 ASP A N 1
ATOM 3427 C CA . ASP A 1 443 ? -41.750 12.382 35.647 1.00 92.94 443 ASP A CA 1
ATOM 3428 C C . ASP A 1 443 ? -41.192 13.466 34.724 1.00 92.94 443 ASP A C 1
ATOM 3430 O O . ASP A 1 443 ? -41.374 14.658 34.973 1.00 92.94 443 ASP A O 1
ATOM 3434 N N . VAL A 1 444 ? -40.482 13.055 33.675 1.00 90.25 444 VAL A N 1
ATOM 3435 C CA . VAL A 1 444 ? -39.865 13.976 32.711 1.00 90.25 444 VAL A CA 1
ATOM 3436 C C . VAL A 1 444 ? -40.896 14.764 31.895 1.00 90.25 444 VAL A C 1
ATOM 3438 O O . VAL A 1 444 ? -40.533 15.736 31.236 1.00 90.25 444 VAL A O 1
ATOM 3441 N N . THR A 1 445 ? -42.175 14.377 31.946 1.00 90.44 445 THR A N 1
ATOM 3442 C CA . THR A 1 445 ? -43.287 15.134 31.353 1.00 90.44 445 THR A CA 1
ATOM 3443 C C . THR A 1 445 ? -43.781 16.281 32.244 1.00 90.44 445 THR A C 1
ATOM 3445 O O . THR A 1 445 ? -44.495 17.159 31.759 1.00 90.44 445 THR A O 1
ATOM 3448 N N . ASP A 1 446 ? -43.371 16.329 33.518 1.00 93.00 446 ASP A N 1
ATOM 3449 C CA . ASP A 1 446 ? -43.680 17.410 34.458 1.00 93.00 446 ASP A CA 1
ATOM 3450 C C . ASP A 1 446 ? -42.491 18.377 34.580 1.00 93.00 446 ASP A C 1
ATOM 3452 O O . ASP A 1 446 ? -41.481 18.110 35.239 1.00 93.00 446 ASP A O 1
ATOM 3456 N N . GLU A 1 447 ? -42.631 19.553 33.968 1.00 92.06 447 GLU A N 1
ATOM 3457 C CA . GLU A 1 447 ? -41.594 20.589 33.946 1.00 92.06 447 GLU A CA 1
ATOM 3458 C C . GLU A 1 447 ? -41.151 21.024 35.355 1.00 92.06 447 GLU A C 1
ATOM 3460 O O . GLU A 1 447 ? -39.975 21.326 35.578 1.00 92.06 447 GLU A O 1
ATOM 3465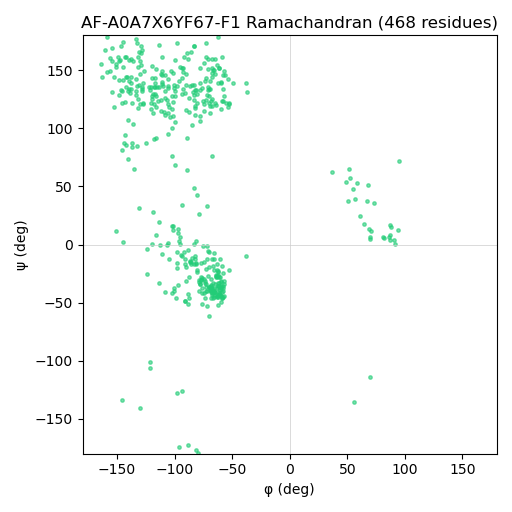 N N . SER A 1 448 ? -42.068 21.042 36.329 1.00 93.00 448 SER A N 1
ATOM 3466 C CA . SER A 1 448 ? -41.746 21.439 37.704 1.00 93.00 448 SER A CA 1
ATOM 3467 C C . SER A 1 448 ? -40.833 20.417 38.384 1.00 93.00 448 SER A C 1
ATOM 3469 O O . SER A 1 448 ? -39.898 20.784 39.100 1.00 93.00 448 SER A O 1
ATOM 3471 N N . ARG A 1 449 ? -41.045 19.130 38.094 1.00 91.88 449 ARG A N 1
ATOM 3472 C CA . ARG A 1 449 ? -40.226 18.027 38.603 1.00 91.88 449 ARG A CA 1
ATOM 3473 C C . ARG A 1 449 ? -38.859 17.989 37.937 1.00 91.88 449 ARG A C 1
ATOM 3475 O O . ARG A 1 449 ? -37.861 17.809 38.630 1.00 91.88 449 ARG A O 1
ATOM 3482 N N . VAL A 1 450 ? -38.793 18.235 36.629 1.00 91.56 450 VAL A N 1
ATOM 3483 C CA . VAL A 1 450 ? -37.516 18.348 35.906 1.00 91.56 450 VAL A CA 1
ATOM 3484 C C . VAL A 1 450 ? -36.670 19.493 36.471 1.00 91.56 450 VAL A C 1
ATOM 3486 O O . VAL A 1 450 ? -35.482 19.300 36.727 1.00 91.56 450 VAL A O 1
ATOM 3489 N N . LYS A 1 451 ? -37.274 20.658 36.754 1.00 92.38 451 LYS A N 1
ATOM 3490 C CA . LYS A 1 451 ? -36.574 21.781 37.406 1.00 92.38 451 LYS A CA 1
ATOM 3491 C C . LYS A 1 451 ? -35.978 21.381 38.754 1.00 92.38 451 LYS A C 1
ATOM 3493 O O . LYS A 1 451 ? -34.811 21.671 38.990 1.00 92.38 451 LYS A O 1
ATOM 3498 N N . ALA A 1 452 ? -36.722 20.648 39.582 1.00 93.06 452 ALA A N 1
ATOM 3499 C CA . ALA A 1 452 ? -36.224 20.170 40.872 1.00 93.06 452 ALA A CA 1
ATOM 3500 C C . ALA A 1 452 ? -35.020 19.212 40.737 1.00 93.06 452 ALA A C 1
ATOM 3502 O O . ALA A 1 452 ? -34.092 19.267 41.542 1.00 93.06 452 ALA A O 1
ATOM 3503 N N . VAL A 1 453 ? -34.986 18.362 39.702 1.00 92.38 453 VAL A N 1
ATOM 3504 C CA . VAL A 1 453 ? -33.838 17.472 39.424 1.00 92.38 453 VAL A CA 1
ATOM 3505 C C . VAL A 1 453 ? -32.605 18.266 38.982 1.00 92.38 453 VAL A C 1
ATOM 3507 O O . VAL A 1 453 ? -31.487 17.981 39.415 1.00 92.38 453 VAL A O 1
ATOM 3510 N N . VAL A 1 454 ? -32.793 19.290 38.147 1.00 91.38 454 VAL A N 1
ATOM 3511 C CA . VAL A 1 454 ? -31.705 20.191 37.733 1.00 91.38 454 VAL A CA 1
ATOM 3512 C C . VAL A 1 454 ? -31.180 20.999 38.925 1.00 91.38 454 VAL A C 1
ATOM 3514 O O . VAL A 1 454 ? -29.972 21.164 39.083 1.00 91.38 454 VAL A O 1
ATOM 3517 N N . GLU A 1 455 ? -32.069 21.459 39.802 1.00 92.19 455 GLU A N 1
ATOM 3518 C CA . GLU A 1 455 ? -31.723 22.219 41.005 1.00 92.19 455 GLU A CA 1
ATOM 3519 C C . GLU A 1 455 ? -30.983 21.362 42.047 1.00 92.19 455 GLU A C 1
ATOM 3521 O O . GLU A 1 455 ? -30.033 21.833 42.682 1.00 92.19 455 GLU A O 1
ATOM 3526 N N . LEU A 1 456 ? -31.332 20.073 42.154 1.00 91.56 456 LEU A N 1
ATOM 3527 C CA . LEU A 1 456 ? -30.553 19.089 42.907 1.00 91.56 456 LEU A CA 1
ATOM 3528 C C . LEU A 1 456 ? -29.118 18.991 42.370 1.00 91.56 456 LEU A C 1
ATOM 3530 O O . LEU A 1 456 ? -28.175 19.016 43.164 1.00 91.56 456 LEU A O 1
ATOM 3534 N N . ALA A 1 457 ? -28.938 18.906 41.046 1.00 88.69 457 ALA A N 1
ATOM 3535 C CA . ALA A 1 457 ? -27.612 18.864 40.424 1.00 88.69 457 ALA A CA 1
ATOM 3536 C C . ALA A 1 457 ? -26.789 20.116 40.770 1.00 88.69 457 ALA A C 1
ATOM 3538 O O . ALA A 1 457 ? -25.633 20.006 41.188 1.00 88.69 457 ALA A O 1
ATOM 3539 N N . ALA A 1 458 ? -27.415 21.292 40.658 1.00 87.06 458 ALA A N 1
ATOM 3540 C CA . ALA A 1 458 ? -26.788 22.576 40.948 1.00 87.06 458 ALA A CA 1
ATOM 3541 C C . ALA A 1 458 ? -26.368 22.691 42.419 1.00 87.06 458 ALA A C 1
ATOM 3543 O O . ALA A 1 458 ? -25.236 23.070 42.709 1.00 87.06 458 ALA A O 1
ATOM 3544 N N . THR A 1 459 ? -27.242 22.298 43.347 1.00 87.81 459 THR A N 1
ATOM 3545 C CA . THR A 1 459 ? -27.001 22.434 44.789 1.00 87.81 459 THR A CA 1
ATOM 3546 C C . THR A 1 459 ? -25.995 21.404 45.305 1.00 87.81 459 THR A C 1
ATOM 3548 O O . THR A 1 459 ? -25.128 21.727 46.114 1.00 87.81 459 THR A O 1
ATOM 3551 N N . ARG A 1 460 ? -26.083 20.146 44.851 1.00 84.25 460 ARG A N 1
ATOM 3552 C CA . ARG A 1 460 ? -25.237 19.057 45.364 1.00 84.25 460 ARG A CA 1
ATOM 3553 C C . ARG A 1 460 ? -23.814 19.085 44.808 1.00 84.25 460 ARG A C 1
ATOM 3555 O O . ARG A 1 460 ? -22.901 18.588 45.475 1.00 84.25 460 ARG A O 1
ATOM 3562 N N . PHE A 1 461 ? -23.628 19.615 43.599 1.00 85.38 461 PHE A N 1
ATOM 3563 C CA . PHE A 1 461 ? -22.344 19.572 42.897 1.00 85.38 461 PHE A CA 1
ATOM 3564 C C . PHE A 1 461 ? -21.749 20.943 42.566 1.00 85.38 461 PHE A C 1
ATOM 3566 O O . PHE A 1 461 ? -20.654 20.966 41.998 1.00 85.38 461 PHE A O 1
ATOM 3573 N N . ASP A 1 462 ? -22.419 22.043 42.934 1.00 76.19 462 ASP A N 1
ATOM 3574 C CA . ASP A 1 462 ? -21.999 23.431 42.668 1.00 76.19 462 ASP A CA 1
ATOM 3575 C C . ASP A 1 462 ? -21.654 23.656 41.183 1.00 76.19 462 ASP A C 1
ATOM 3577 O O . ASP A 1 462 ? -20.659 24.287 40.824 1.00 76.19 462 ASP A O 1
ATOM 3581 N N . LYS A 1 463 ? -22.422 23.007 40.291 1.00 70.25 463 LYS A N 1
ATOM 3582 C CA . LYS A 1 463 ? -22.149 22.944 38.848 1.00 70.25 463 LYS A CA 1
ATOM 3583 C C . LYS A 1 463 ? -23.407 22.809 37.997 1.00 70.25 463 LYS A C 1
ATOM 3585 O O . LYS A 1 463 ? -24.413 22.249 38.420 1.00 70.25 463 LYS A O 1
ATOM 3590 N N . THR A 1 464 ? -23.296 23.257 36.748 1.00 82.75 464 THR A N 1
ATOM 3591 C CA . THR A 1 464 ? -24.246 22.976 35.665 1.00 82.75 464 THR A CA 1
ATOM 3592 C C . THR A 1 464 ? -24.159 21.516 35.213 1.00 82.75 464 THR A C 1
ATOM 3594 O O . THR A 1 464 ? -23.143 20.854 35.421 1.00 82.75 464 THR A O 1
ATOM 3597 N N . ILE A 1 465 ? -25.205 21.019 34.554 1.00 90.31 465 ILE A N 1
ATOM 3598 C CA . ILE A 1 465 ? -25.189 19.705 33.899 1.00 90.31 465 ILE A CA 1
ATOM 3599 C C . ILE A 1 465 ? -24.360 19.814 32.613 1.00 90.31 465 ILE A C 1
ATOM 3601 O O . ILE A 1 465 ? -24.681 20.611 31.736 1.00 90.31 465 ILE A O 1
ATOM 3605 N N . ASP A 1 466 ? -23.291 19.024 32.510 1.00 91.50 466 ASP A N 1
ATOM 3606 C CA . ASP A 1 466 ? -22.435 18.933 31.321 1.00 91.50 466 ASP A CA 1
ATOM 3607 C C . ASP A 1 466 ? -22.927 17.856 30.341 1.00 91.50 466 ASP A C 1
ATOM 3609 O O . ASP A 1 466 ? -22.699 17.954 29.137 1.00 91.50 466 ASP A O 1
ATOM 3613 N N . ILE A 1 467 ? -23.546 16.795 30.869 1.00 92.06 467 ILE A N 1
ATOM 3614 C CA . ILE A 1 467 ? -23.934 15.595 30.123 1.00 92.06 467 ILE A CA 1
ATOM 3615 C C . ILE A 1 467 ? -25.390 15.272 30.459 1.00 92.06 467 ILE A C 1
ATOM 3617 O O . ILE A 1 467 ? -25.728 15.093 31.626 1.00 92.06 467 ILE A O 1
ATOM 3621 N N . LEU A 1 468 ? -26.242 15.161 29.443 1.00 92.19 468 LEU A N 1
ATOM 3622 C CA . LEU A 1 468 ? -27.620 14.695 29.582 1.00 92.19 468 LEU A CA 1
ATOM 3623 C C . LEU A 1 468 ? -27.786 13.384 28.813 1.00 92.19 468 LEU A C 1
ATOM 3625 O O . LEU A 1 468 ? -27.462 13.320 27.628 1.00 92.19 468 LEU A O 1
ATOM 3629 N N . VAL A 1 469 ? -28.310 12.362 29.483 1.00 85.31 469 VAL A N 1
ATOM 3630 C CA . VAL A 1 469 ? -28.702 11.084 28.882 1.00 85.31 469 VAL A CA 1
ATOM 3631 C C . VAL A 1 469 ? -30.192 10.888 29.140 1.00 85.31 469 VAL A C 1
ATOM 3633 O O . VAL A 1 469 ? -30.603 10.901 30.302 1.00 85.31 469 VAL A O 1
ATOM 3636 N N . ASN A 1 470 ? -30.979 10.736 28.070 1.00 79.94 470 ASN A N 1
ATOM 3637 C CA . ASN A 1 470 ? -32.433 10.582 28.123 1.00 79.94 470 ASN A CA 1
ATOM 3638 C C . ASN A 1 470 ? -32.938 9.396 27.308 1.00 79.94 470 ASN A C 1
ATOM 3640 O O . ASN A 1 470 ? -32.367 9.176 26.214 1.00 79.94 470 ASN A O 1
#

Foldseek 3Di:
DDDDPPPVVVVVVVVVVVVVVVVVLVVQLVQFFKFQPDFDALLQQFKAAWEADPQGKIKIWRQNLVNVVHATFIWIQDPVPRDIDTQDTQCQQPPQRGFGWHAWYADPVRKIKTKGFCLSRDQQFAIFIKIQDADPVRHGDDMGTAEGRARGWHHWDDDDQWIKTKRFQLPDPPFLKIFIFIGGVVNDPPHHHYFDRSVCLVVTPGTQEMFGDDADPLGRDSGWWAAWEAFPQGWIWTTGARAQFIWIWDQDPVRGTHYTDTLDGDCVQQGGFAHWYADHVQRWIWTFRLQFLFIWIQRPVVSDIFGNDTDAADLCPRRRRASWHYWDDRPQKIKTFHRQDDDRSGRRHHRHGRSTIIMTGNPSRDDRVPGPPDPPVCLPVLQCALAEEEFEPCLDPVNVVVQLSNQVNRYQYEYEYQDPVSQVVSQVVSVVVVGNYDYDYDDPVDPVRVVVSQVCSCVSRVDGHPYYHD

Nearest PDB structures (foldseek):
  8hs6-assembly5_L  TM=9.752E-01  e=4.072E-07  Brucella melitensis bv. 1 str. 16M
  4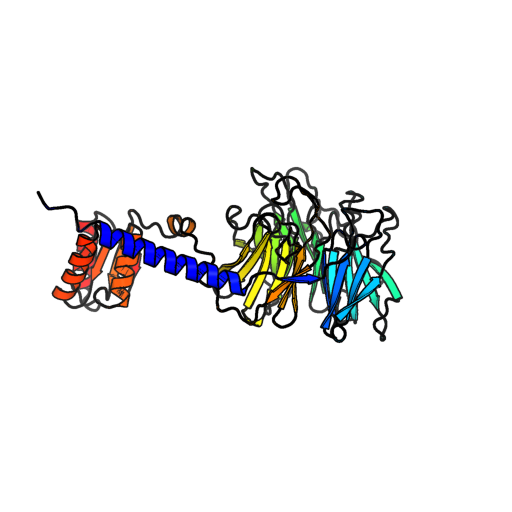trr-assembly1_C  TM=9.662E-01  e=3.632E-07  Burkholderia cenocepacia J2315
  6ixm-assembly1_B  TM=9.483E-01  e=1.703E-06  Chryseobacterium sp. CA49
  5x8h-assembly1_C  TM=9.494E-01  e=1.909E-06  Chryseobacterium sp. CA49
  5g4k-assembly1_A-2  TM=8.693E-01  e=1.077E-06  Clostridium sp.

Mean predicted aligned error: 13.31 Å

Solvent-accessible surface area (backbone atoms only — not comparable to full-atom values): 23888 Å² total; per-residue (Å²): 140,91,88,82,77,77,68,63,63,59,54,51,52,53,50,50,52,50,47,53,53,47,53,51,50,53,53,62,35,56,55,31,50,45,31,62,66,46,71,53,56,76,78,37,38,18,32,39,18,55,31,58,49,100,84,58,26,43,34,34,16,15,25,12,75,78,49,60,91,39,68,12,29,32,36,32,30,42,62,88,78,67,48,75,45,82,67,45,67,80,55,54,35,91,86,77,68,48,23,22,38,26,15,22,30,54,42,91,90,61,30,41,36,32,12,30,36,24,42,90,78,41,69,82,30,62,2,26,32,34,35,37,42,42,51,96,88,71,46,77,76,50,74,45,68,39,34,35,58,28,32,27,24,34,24,36,46,59,61,83,71,24,42,30,39,20,26,23,46,50,84,45,92,98,45,34,31,9,32,35,36,48,47,50,58,77,68,34,74,92,48,52,36,68,54,56,60,61,97,44,43,92,74,26,92,36,54,57,38,65,44,75,31,64,56,37,96,80,26,85,41,46,40,5,23,28,14,45,32,52,52,95,87,52,28,39,37,38,19,15,38,27,28,17,41,28,30,38,25,46,58,42,96,87,74,49,57,42,69,63,39,80,75,47,76,46,52,90,84,38,40,21,20,32,18,30,27,53,41,74,94,77,45,27,40,36,33,17,18,37,50,53,18,23,36,33,27,38,30,66,86,79,72,42,68,33,50,49,42,70,48,68,79,62,56,17,83,73,6,47,47,28,33,20,35,26,46,43,75,57,89,52,30,36,41,34,21,16,27,48,67,61,49,90,68,42,64,49,82,57,66,64,65,45,40,31,23,22,32,25,49,60,70,84,48,75,86,59,85,72,56,58,76,59,81,62,62,58,57,67,80,52,54,31,64,88,37,31,32,38,30,42,52,21,62,41,79,63,30,35,51,49,50,51,55,44,31,78,25,42,17,34,36,34,35,22,19,76,46,51,74,50,25,50,52,50,31,52,54,44,39,75,72,72,37,60,53,46,62,47,48,29,51,84,88,38,66,71,41,44,49,52,49,52,49,48,42,34,69,78,64,77,41,70,79,75,39,82,45,122

Secondary structure (DSSP, 8-state):
----SSSHHHHHHHHHHHHHHHHHHHHHHHTT--EEEE---GGGSS---EEE-TT--EEEEE---S-TTSPPEEEEE-TTT--EEEEEE----TTTS---EEEEEE-TTS-EEEEE--TTT-TTTBEEEEEEEE-TTS-EEEEEEEEEEESSEEEEEEETTEEEEEES---BTTB-EEEEEEEEGGGGSSS-EEPPPGGGGGG-TTEEEEEE----SS------EEEEEE-TT--EEEEETTT--EEEEPBPTTS-BPPPEEEE--TTT------EEEETTTTEEEEEETTTTEEEEEETTTTEEEEEEE--S--STTS--SSEEEEEEETTEEEEEE-----TTSS--S--S---EEEEESSS----TTTT--TTTHHHHS--TT-EEEESSTTSHHHHHHHHHHHHTT-EEEE--S-HHHHHHHHHHHHHTT--EEE----TT-HHHHHHHHHHHHHHHSS---EEE-

pLDDT: mean 87.83, std 18.03, range [28.09, 98.88]

Radius of gyration: 27.62 Å; Cα contacts (8 Å, |Δi|>4): 1196; chains: 1; bounding box: 67×49×94 Å